Protein AF-A0AA96Y2Q6-F1 (afdb_monomer_lite)

Sequence (578 aa):
MRHFPAQYDLQPDDTLYFCHIPKTAGMTFRTILEDYFACEEICPATLSNQIADYTPKQLREYRLFRGHLGFVNIPGLLAGKNLIKVTVLREPVSRVISHYEYIRRTPDDPYYESVSQMSLEEFATGEGPGRVGKNVQVYHIARLLQYDIGSLEPEEALSLAQKSLNLCAFAGILERFQESLFLLSYIFGWKPIVNSRRENVAKSKTPLSEIPPEALARIREAMSLDRALYDDGCEIFQQRFDEMQQDLVQRYGDRLALDAPPPGQVLEFATLQQLLEWHSQDRYRAQNPPPSEVSVYNFCQPLRGLGWQRRDCAQNRPNAAHRWTGPVTTSTLDLPIASTPTDYRVEFQVTQVWATEPEVLDSLKCLVNGHPSKLAIAYSSDTTRLYQAQIPADWLPPDRLFAELTLQVDRVAPINYKNPDPKDKRLVGVALSYVQLFPAAREAEFSLLRSLLRDALTTATIDFMRDRLKPQEQIAAPPQFRLPFSGQVEGYADFLRSPGRYHWLVLHKGMALPVEALLFQLARCGFRPVFANEVYVVFVRRRPDVPSLSYFTPDVRHLYVGRYLNRLRKRVASSKRS

InterPro domains:
  IPR005331 Sulfotransferase [PF03567] (7-123)
  IPR010635 Heparan sulphate 6-sulfotransferase/Protein-tyrosine sulfotransferase [PTHR12812] (7-272)
  IPR027417 P-loop containing nucleoside triphosphate hydrolase [G3DSA:3.40.50.300] (11-255)
  IPR027417 P-loop containing nucleoside triphosphate hydrolase [SSF52540] (13-127)

Secondary structure (DSSP, 8-state):
-TTS-SS----TTEEEEEE--TTSSHHHHHHHHGGGS-GGGB-S--BGGGGGGS-HHHHTT-SEEEEB-TTS-HHHHTTTSEEEEEEEE--HHHHHHHHHHHHHT-TTSTTHHHHHTS-HHHHHH---TT--STTHHHHHHHTTT-S--TT--HHHHHHHHHHHHHH-SEEEEGGGHHHHHHHHHHHHTPPP------TT--S----GGGS-HHHHHHHHHHTHHHHHHHHHHHHHHHHHHHHHHHHHHHHHGGGGT-PPPPTTPPPPHHHHHHHHHHHHHHHHHHHSPPPPS-EEE-SSSPP--SSBPPPEEETTEEEEEEEEB-SSSEEEEEEE----SS-EEEEEEEE-GGGS-HHHHHT-EEEETTEEE--EEEEE-SSEEEEEEEE-GGGS-TT-SEEEEEEE-S--EETTTT-S-TT---EES-EEEEEEEEEGGGHHHH-GGGGGG-SHHHHHHHHHHHTT--TT--EE--GGGGTTSTTTEE-HHHHHH-GGG-SEEEEETT--S-HHHHHHHHHHTT-EEEEE-SSEEEEESS-TTSPPPPTTSHHHHIIIIIHHHHHHHHHHHHTT--

Radius of gyration: 30.24 Å; chains: 1; bounding box: 77×53×89 Å

Organism: NCBI:txid2547457

Foldseek 3Di:
DLQADLADAADPLAAEEELEFAQLCQVLVVLVVLLAAFLQQADPDAACVVPVVDQLVSVSSHRYHHHHNLLPLPCVSNPPGHYAYEYEAEDQLLRLLSQLVVLCVCPPDPCNVVSVPDDSLCSQQPDDPPPNHFQRQLSSQLCQVPSDCVPPDLVRSLVSSLVSLSRHLAYHYSVCRLLSQLSVCRRHLAQRDDPQDPPDPDPDRDPPVNDPPVSVVSSCVRHVSSNVSVVSNVVVSQVSSLVSQQVLCVVCVVVVVDDRDDRPDDDDPVVSSVSSNVSSVVVCPVPDDQAEQKFKDQPSHNFRKPQKDRWDADPVHSNFIKIFGDPDQKMKGWTFHAFDQFKKKKKWKFFQQLLADPLLVVQKWKDWLNHTWDWDFLDDDNTMTMIMTIGHSVSPDRVDRTTMIMIGGPHWDQSCPVHDDPVRRTTGRTMTRMMMMHGPVCCLPDPPLVVVCPDPQSVVVLVVCVVPPDLQAAEAERSSSCSSVPPRYDHVVVCLVCVVRHFKYKDFLPDPDPLVSVVVSCVVQVWFWQDFDQTITMTGHPCPVGDGDDCPPPRNVCSVPVVVVVVVVVVVVVVVVD

pLDDT: mean 88.84, std 11.25, range [33.12, 98.62]

Structure (mmCIF, N/CA/C/O backbone):
data_AF-A0AA96Y2Q6-F1
#
_entry.id   AF-A0AA96Y2Q6-F1
#
loop_
_atom_site.group_PDB
_atom_site.id
_atom_site.type_symbol
_atom_site.label_atom_id
_atom_site.label_alt_id
_atom_site.label_comp_id
_atom_site.label_asym_id
_atom_site.label_entity_id
_atom_site.label_seq_id
_atom_site.pdbx_PDB_ins_code
_atom_site.Cartn_x
_atom_site.Cartn_y
_atom_site.Cartn_z
_atom_site.occupancy
_atom_site.B_iso_or_equiv
_atom_site.auth_seq_id
_atom_site.auth_comp_id
_atom_site.auth_asym_id
_atom_site.auth_atom_id
_atom_site.pdbx_PDB_model_num
ATOM 1 N N . MET A 1 1 ? -22.396 1.748 11.292 1.00 94.31 1 MET A N 1
ATOM 2 C CA . MET A 1 1 ? -22.438 0.455 10.622 1.00 94.31 1 MET A CA 1
ATOM 3 C C . MET A 1 1 ? -23.857 -0.028 10.410 1.00 94.31 1 MET A C 1
ATOM 5 O O . MET A 1 1 ? -24.173 -0.251 9.254 1.00 94.31 1 MET A O 1
ATOM 9 N N . ARG A 1 2 ? -24.731 -0.143 11.429 1.00 94.44 2 ARG A N 1
ATOM 10 C CA . ARG A 1 2 ? -26.128 -0.596 11.210 1.00 94.44 2 ARG A CA 1
ATOM 11 C C . ARG A 1 2 ? -26.892 0.222 10.163 1.00 94.44 2 ARG A C 1
ATOM 13 O O . ARG A 1 2 ? -27.674 -0.333 9.407 1.00 94.44 2 ARG A O 1
ATOM 20 N N . HIS A 1 3 ? -26.639 1.528 10.096 1.00 95.06 3 HIS A N 1
ATOM 21 C CA . HIS A 1 3 ? -27.277 2.438 9.138 1.00 95.06 3 HIS A CA 1
ATOM 22 C C . HIS A 1 3 ? -26.355 2.810 7.969 1.00 95.06 3 HIS A C 1
ATOM 24 O O . HIS A 1 3 ? -26.579 3.817 7.302 1.00 95.06 3 HIS A O 1
ATOM 30 N N . PHE A 1 4 ? -25.288 2.040 7.745 1.00 96.62 4 PHE A N 1
ATOM 31 C CA . PHE A 1 4 ? -24.381 2.228 6.618 1.00 96.62 4 PHE A CA 1
ATOM 32 C C . PHE A 1 4 ? -24.529 1.053 5.637 1.00 96.62 4 PHE A C 1
ATOM 34 O O . PHE A 1 4 ? -24.678 -0.087 6.093 1.00 96.62 4 PHE A O 1
ATOM 41 N N . PRO A 1 5 ? -24.468 1.284 4.312 1.00 97.19 5 PRO A N 1
ATOM 42 C CA . PRO A 1 5 ? -24.565 0.219 3.314 1.00 97.19 5 PRO A CA 1
ATOM 43 C C . PRO A 1 5 ? -23.632 -0.972 3.584 1.00 97.19 5 PRO A C 1
ATOM 45 O O . PRO A 1 5 ? -22.533 -0.804 4.115 1.00 97.19 5 PRO A O 1
ATOM 48 N N . ALA A 1 6 ? -24.066 -2.189 3.237 1.00 96.31 6 ALA A N 1
ATOM 49 C CA . ALA A 1 6 ? -23.264 -3.414 3.379 1.00 96.31 6 ALA A CA 1
ATOM 50 C C . ALA A 1 6 ? -21.932 -3.328 2.615 1.00 96.31 6 ALA A C 1
ATOM 52 O O . ALA A 1 6 ? -20.881 -3.694 3.140 1.00 96.31 6 ALA A O 1
ATOM 53 N N . GLN A 1 7 ? -22.003 -2.775 1.406 1.00 97.50 7 GLN A N 1
ATOM 54 C CA . GLN A 1 7 ? -20.891 -2.481 0.511 1.00 97.50 7 GLN A CA 1
ATOM 55 C C . GLN A 1 7 ? -21.006 -1.023 0.054 1.00 97.50 7 GLN A C 1
ATOM 57 O O . GLN A 1 7 ? -22.113 -0.493 -0.058 1.00 97.50 7 GLN A O 1
ATOM 62 N N . TYR A 1 8 ? -19.879 -0.369 -0.205 1.00 97.38 8 TYR A N 1
ATOM 63 C CA . TYR A 1 8 ? -19.817 1.042 -0.550 1.00 97.38 8 TYR A CA 1
ATOM 64 C C . TYR A 1 8 ? -18.595 1.351 -1.416 1.00 97.38 8 TYR A C 1
ATOM 66 O O . TYR A 1 8 ? -17.465 1.039 -1.046 1.00 97.38 8 TYR A O 1
ATOM 74 N N . ASP A 1 9 ? -18.821 2.013 -2.548 1.00 95.31 9 ASP A N 1
ATOM 75 C CA . ASP A 1 9 ? -17.749 2.489 -3.422 1.00 95.31 9 ASP A CA 1
ATOM 76 C C . ASP A 1 9 ? -17.408 3.929 -3.098 1.00 95.31 9 ASP A C 1
ATOM 78 O O . ASP A 1 9 ? -18.258 4.808 -3.234 1.00 95.31 9 ASP A O 1
ATOM 82 N N . LEU A 1 10 ? -16.159 4.162 -2.686 1.00 95.19 10 LEU A N 1
ATOM 83 C CA . LEU A 1 10 ? -15.671 5.505 -2.396 1.00 95.19 10 LEU A CA 1
ATOM 84 C C . LEU A 1 10 ? -15.727 6.369 -3.657 1.00 95.19 10 LEU A C 1
ATOM 86 O O . LEU A 1 10 ? -14.987 6.148 -4.617 1.00 95.19 10 LEU A O 1
ATOM 90 N N . GLN A 1 11 ? -16.571 7.391 -3.620 1.00 93.62 11 GLN A N 1
ATOM 91 C CA . GLN A 1 11 ? -16.726 8.367 -4.688 1.00 93.62 11 GLN A CA 1
ATOM 92 C C . GLN A 1 11 ? -15.595 9.410 -4.651 1.00 93.62 11 GLN A C 1
ATOM 94 O O . GLN A 1 11 ? -14.947 9.588 -3.612 1.00 93.62 11 GLN A O 1
ATOM 99 N N . PRO A 1 12 ? -15.336 10.139 -5.754 1.00 89.81 12 PRO A N 1
ATOM 100 C CA . PRO A 1 12 ? -14.303 11.182 -5.792 1.00 89.81 12 PRO A CA 1
ATOM 101 C C . PRO A 1 12 ? -14.450 12.260 -4.705 1.00 89.81 12 PRO A C 1
ATOM 103 O O . PRO A 1 12 ? -13.448 12.741 -4.178 1.00 89.81 12 PRO A O 1
ATOM 106 N N . ASP A 1 13 ? -15.686 12.599 -4.324 1.00 91.06 13 ASP A N 1
ATOM 107 C CA . ASP A 1 13 ? -15.983 13.586 -3.276 1.00 91.06 13 ASP A CA 1
ATOM 108 C C . ASP A 1 13 ? -16.051 13.018 -1.853 1.00 91.06 13 ASP A C 1
ATOM 110 O O . ASP A 1 13 ? -16.244 13.772 -0.893 1.00 91.06 13 ASP A O 1
ATOM 114 N N . ASP A 1 14 ? -15.838 11.712 -1.699 1.00 96.69 14 ASP A N 1
ATOM 115 C CA . ASP A 1 14 ? -15.746 11.090 -0.388 1.00 96.69 14 ASP A CA 1
ATOM 116 C C . ASP A 1 14 ? -14.370 11.333 0.236 1.00 96.69 14 ASP A C 1
ATOM 118 O O . ASP A 1 14 ? -13.319 11.177 -0.399 1.00 96.69 14 ASP A O 1
ATOM 122 N N . THR A 1 15 ? -14.389 11.653 1.527 1.00 97.38 15 THR A N 1
ATOM 123 C CA . THR A 1 15 ? -13.205 11.712 2.379 1.00 97.38 15 THR A CA 1
ATOM 124 C C . THR A 1 15 ? -13.316 10.633 3.447 1.00 97.38 15 THR A C 1
ATOM 126 O O . THR A 1 15 ? -14.226 10.653 4.276 1.00 97.38 15 THR A O 1
ATOM 129 N N . LEU A 1 16 ? -12.368 9.699 3.464 1.00 98.06 16 LEU A N 1
ATOM 130 C CA . LEU A 1 16 ? -12.252 8.693 4.507 1.00 98.06 16 LEU A CA 1
ATOM 131 C C . LEU A 1 16 ? -11.539 9.291 5.724 1.00 98.06 16 LEU A C 1
ATOM 133 O O . LEU A 1 16 ? -10.395 9.743 5.641 1.00 98.06 16 LEU A O 1
ATOM 137 N N . TYR A 1 17 ? -12.200 9.262 6.877 1.00 96.88 17 TYR A N 1
ATOM 138 C CA . TYR A 1 17 ? -11.625 9.680 8.148 1.00 96.88 17 TYR A CA 1
ATOM 139 C C . TYR A 1 17 ? -11.490 8.496 9.096 1.00 96.88 17 TYR A C 1
ATOM 141 O O . TYR A 1 17 ? -12.479 7.942 9.582 1.00 96.88 17 TYR A O 1
ATOM 149 N N . PHE A 1 18 ? -10.242 8.145 9.399 1.00 96.56 18 PHE A N 1
ATOM 150 C CA . PHE A 1 18 ? -9.925 7.206 10.460 1.00 96.56 18 PHE A CA 1
ATOM 151 C C . PHE A 1 18 ? -9.863 7.920 11.810 1.00 96.56 18 PHE A C 1
ATOM 153 O O . PHE A 1 18 ? -8.872 8.578 12.143 1.00 96.56 18 PHE A O 1
ATOM 160 N N . CYS A 1 19 ? -10.908 7.724 12.615 1.00 93.12 19 CYS A N 1
ATOM 161 C CA . CYS A 1 19 ? -10.918 8.100 14.022 1.00 93.12 19 CYS A CA 1
ATOM 162 C C . CYS A 1 19 ? -9.987 7.163 14.803 1.00 93.12 19 CYS A C 1
ATOM 164 O O . CYS A 1 19 ? -10.395 6.102 15.287 1.00 93.12 19 CYS A O 1
ATOM 166 N N . HIS A 1 20 ? -8.710 7.538 14.882 1.00 92.44 20 HIS A N 1
ATOM 167 C CA . HIS A 1 20 ? -7.701 6.775 15.603 1.00 92.44 20 HIS A CA 1
ATOM 168 C C . HIS A 1 20 ? -7.849 6.981 17.113 1.00 92.44 20 HIS A C 1
ATOM 170 O O . HIS A 1 20 ? -7.509 8.037 17.655 1.00 92.44 20 HIS A O 1
ATOM 176 N N . ILE A 1 21 ? -8.297 5.928 17.793 1.00 91.81 21 ILE A N 1
ATOM 177 C CA . ILE A 1 21 ? -8.313 5.858 19.251 1.00 91.81 21 ILE A CA 1
ATOM 178 C C . ILE A 1 21 ? -6.961 5.312 19.736 1.00 91.81 21 ILE A C 1
ATOM 180 O O . ILE A 1 21 ? -6.479 4.302 19.213 1.00 91.81 21 ILE A O 1
ATOM 184 N N . PRO A 1 22 ? -6.307 5.934 20.732 1.00 89.56 22 PRO A N 1
ATOM 185 C CA . PRO A 1 22 ? -5.054 5.417 21.256 1.00 89.56 22 PRO A CA 1
ATOM 186 C C . PRO A 1 22 ? -5.154 3.947 21.681 1.00 89.56 22 PRO A C 1
ATOM 188 O O . PRO A 1 22 ? -6.049 3.541 22.425 1.00 89.56 22 PRO A O 1
ATOM 191 N N . LYS A 1 23 ? -4.151 3.172 21.253 1.00 89.44 23 LYS A N 1
ATOM 192 C CA . LYS A 1 23 ? -3.933 1.758 21.611 1.00 89.44 23 LYS A CA 1
ATOM 193 C C . LYS A 1 23 ? -4.909 0.750 20.995 1.00 89.44 23 LYS A C 1
ATOM 195 O O . LYS A 1 23 ? -5.000 -0.367 21.505 1.00 89.44 23 LYS A O 1
ATOM 200 N N . THR A 1 24 ? -5.516 1.077 19.855 1.00 88.19 24 THR A N 1
ATOM 201 C CA . THR A 1 24 ? -6.363 0.163 19.060 1.00 88.19 24 THR A CA 1
ATOM 202 C C . THR A 1 24 ? -5.704 -0.258 17.731 1.00 88.19 24 THR A C 1
ATOM 204 O O . THR A 1 24 ? -6.334 -0.330 16.685 1.00 88.19 24 THR A O 1
ATOM 207 N N . ALA A 1 25 ? -4.384 -0.501 17.756 1.00 81.81 25 ALA A N 1
ATOM 208 C CA . ALA A 1 25 ? -3.541 -0.790 16.577 1.00 81.81 25 ALA A CA 1
ATOM 209 C C . ALA A 1 25 ? -3.580 0.265 15.455 1.00 81.81 25 ALA A C 1
ATOM 211 O O . ALA A 1 25 ? -3.269 -0.028 14.300 1.00 81.81 25 ALA A O 1
ATOM 212 N N . GLY A 1 26 ? -3.881 1.524 15.784 1.00 80.25 26 GLY A N 1
ATOM 213 C CA . GLY A 1 26 ? -4.033 2.546 14.755 1.00 80.25 26 GLY A CA 1
ATOM 214 C C . GLY A 1 26 ? -2.764 2.911 13.987 1.00 80.25 26 GLY A C 1
ATOM 215 O O . GLY A 1 26 ? -2.885 3.431 12.889 1.00 80.25 26 GLY A O 1
ATOM 216 N N . MET A 1 27 ? -1.558 2.580 14.466 1.00 82.81 27 MET A N 1
ATOM 217 C CA . MET A 1 27 ? -0.346 2.707 13.638 1.00 82.81 27 MET A CA 1
ATOM 218 C C . MET A 1 27 ? -0.354 1.734 12.455 1.00 82.81 27 MET A C 1
ATOM 220 O O . MET A 1 27 ? -0.123 2.158 11.326 1.00 82.81 27 MET A O 1
ATOM 224 N N . THR A 1 28 ? -0.674 0.463 12.704 1.00 86.81 28 THR A N 1
ATOM 225 C CA . THR A 1 28 ? -0.812 -0.561 11.661 1.00 86.81 28 THR A CA 1
ATOM 226 C C . THR A 1 28 ? -1.997 -0.246 10.755 1.00 86.81 28 THR A C 1
ATOM 228 O O . THR A 1 28 ? -1.867 -0.260 9.538 1.00 86.81 28 THR A O 1
ATOM 231 N N . PHE A 1 29 ? -3.150 0.103 11.331 1.00 92.19 29 PHE A N 1
ATOM 232 C CA . PHE A 1 29 ? -4.342 0.406 10.539 1.00 92.19 29 PHE A CA 1
ATOM 233 C C . PHE A 1 29 ? -4.158 1.647 9.656 1.00 92.19 29 PHE A C 1
ATOM 235 O O . PHE A 1 29 ? -4.557 1.650 8.498 1.00 92.19 29 PHE A O 1
ATOM 242 N N . ARG A 1 30 ? -3.463 2.674 10.157 1.00 91.38 30 ARG A N 1
ATOM 243 C CA . ARG A 1 30 ? -3.076 3.852 9.375 1.00 91.38 30 ARG A CA 1
ATOM 244 C C . ARG A 1 30 ? -2.270 3.481 8.135 1.00 91.38 30 ARG A C 1
ATOM 246 O O . ARG A 1 30 ? -2.599 3.956 7.055 1.00 91.38 30 ARG A O 1
ATOM 253 N N . THR A 1 31 ? -1.220 2.672 8.285 1.00 89.38 31 THR A N 1
ATOM 254 C CA . THR A 1 31 ? -0.364 2.297 7.147 1.00 89.38 31 THR A CA 1
ATOM 255 C C . THR A 1 31 ? -1.075 1.360 6.176 1.00 89.38 31 THR A C 1
ATOM 257 O O . THR A 1 31 ? -0.741 1.366 4.998 1.00 89.38 31 THR A O 1
ATOM 260 N N . ILE A 1 32 ? -2.065 0.591 6.640 1.00 92.44 32 ILE A N 1
ATOM 261 C CA . ILE A 1 32 ? -2.971 -0.172 5.774 1.00 92.44 32 ILE A CA 1
ATOM 262 C C . ILE A 1 32 ? -3.864 0.775 4.966 1.00 92.44 32 ILE A C 1
ATOM 264 O O . ILE A 1 32 ? -3.935 0.638 3.754 1.00 92.44 32 ILE A O 1
ATOM 268 N N . LEU A 1 33 ? -4.517 1.759 5.594 1.00 95.31 33 LEU A N 1
ATOM 269 C CA . LEU A 1 33 ? -5.396 2.687 4.870 1.00 95.31 33 LEU A CA 1
ATOM 270 C C . LEU A 1 33 ? -4.641 3.491 3.806 1.00 95.31 33 LEU A C 1
ATOM 272 O O . LEU A 1 33 ? -5.160 3.689 2.716 1.00 95.31 33 LEU A O 1
ATOM 276 N N . GLU A 1 34 ? -3.403 3.903 4.081 1.00 94.06 34 GLU A N 1
ATOM 277 C CA . GLU A 1 34 ? -2.543 4.587 3.100 1.00 94.06 34 GLU A CA 1
ATOM 278 C C . GLU A 1 34 ? -2.282 3.773 1.831 1.00 94.06 34 GLU A C 1
ATOM 280 O O . GLU A 1 34 ? -1.989 4.347 0.782 1.00 94.06 34 GLU A O 1
ATOM 285 N N . ASP A 1 35 ? -2.385 2.446 1.910 1.00 94.19 35 ASP A N 1
ATOM 286 C CA . ASP A 1 35 ? -2.222 1.572 0.755 1.00 94.19 35 ASP A CA 1
ATOM 287 C C . ASP A 1 35 ? -3.387 1.714 -0.229 1.00 94.19 35 ASP A C 1
ATOM 289 O O . ASP A 1 35 ? -3.207 1.408 -1.396 1.00 94.19 35 ASP A O 1
ATOM 293 N N . TYR A 1 36 ? -4.529 2.270 0.176 1.00 95.06 36 TYR A N 1
ATOM 294 C CA . TYR A 1 36 ? -5.713 2.416 -0.678 1.00 95.06 36 TYR A CA 1
ATOM 295 C C . TYR A 1 36 ? -5.927 3.834 -1.219 1.00 95.06 36 TYR A C 1
ATOM 297 O O . TYR A 1 36 ? -6.927 4.085 -1.884 1.00 95.06 36 TYR A O 1
ATOM 305 N N . PHE A 1 37 ? -4.974 4.742 -0.987 1.00 95.38 37 PHE A N 1
ATOM 306 C CA . PHE A 1 37 ? -5.024 6.125 -1.465 1.00 95.38 37 PHE A CA 1
ATOM 307 C C . PHE A 1 37 ? -3.741 6.518 -2.202 1.00 95.38 37 PHE A C 1
ATOM 309 O O . PHE A 1 37 ? -2.629 6.043 -1.903 1.00 95.38 37 PHE A O 1
ATOM 316 N N . ALA A 1 38 ? -3.885 7.416 -3.174 1.00 94.25 38 ALA A N 1
ATOM 317 C CA . ALA A 1 38 ? -2.745 8.027 -3.830 1.00 94.25 38 ALA A CA 1
ATOM 318 C C . ALA A 1 38 ? -1.979 8.948 -2.860 1.00 94.25 38 ALA A C 1
ATOM 320 O O . ALA A 1 38 ? -2.548 9.447 -1.895 1.00 94.25 38 ALA A O 1
ATOM 321 N N . CYS A 1 39 ? -0.682 9.190 -3.082 1.00 92.31 39 CYS A N 1
ATOM 322 C CA . CYS A 1 39 ? 0.122 10.065 -2.207 1.00 92.31 39 CYS A CA 1
ATOM 323 C C . CYS A 1 39 ? -0.520 11.431 -1.961 1.00 92.31 39 CYS A C 1
ATOM 325 O O . CYS A 1 39 ? -0.587 11.881 -0.822 1.00 92.31 39 CYS A O 1
ATOM 327 N N . GLU A 1 40 ? -0.976 12.063 -3.036 1.00 92.06 40 GLU A N 1
ATOM 328 C CA . GLU A 1 40 ? -1.589 13.392 -3.037 1.00 92.06 40 GLU A CA 1
ATOM 329 C C . GLU A 1 40 ? -2.974 13.423 -2.379 1.00 92.06 40 GLU A C 1
ATOM 331 O O . GLU A 1 40 ? -3.417 14.474 -1.933 1.00 92.06 40 GLU A O 1
ATOM 336 N N . GLU A 1 41 ? -3.630 12.270 -2.240 1.00 94.81 41 GLU A N 1
ATOM 337 C CA . GLU A 1 41 ? -4.929 12.151 -1.576 1.00 94.81 41 GLU A CA 1
ATOM 338 C C . GLU A 1 41 ? -4.801 12.025 -0.049 1.00 94.81 41 GLU A C 1
ATOM 340 O O . GLU A 1 41 ? -5.801 12.109 0.666 1.00 94.81 41 GLU A O 1
ATOM 345 N N . ILE A 1 42 ? -3.596 11.807 0.481 1.00 94.25 42 ILE A N 1
ATOM 346 C CA . ILE A 1 42 ? -3.375 11.565 1.909 1.00 94.25 42 ILE A CA 1
ATOM 347 C C . ILE A 1 42 ? -3.001 12.875 2.592 1.00 94.25 42 ILE A C 1
ATOM 349 O O . ILE A 1 42 ? -1.968 13.468 2.285 1.00 94.25 42 ILE A O 1
ATOM 353 N N . CYS A 1 43 ? -3.792 13.285 3.586 1.00 94.25 43 CYS A N 1
ATOM 354 C CA . CYS A 1 43 ? -3.460 14.447 4.397 1.00 94.25 43 CYS A CA 1
ATOM 355 C C . CYS A 1 43 ? -2.115 14.215 5.120 1.00 94.25 43 CYS A C 1
ATOM 357 O O . CYS A 1 43 ? -1.984 13.230 5.861 1.00 94.25 43 CYS A O 1
ATOM 359 N N . PRO A 1 44 ? -1.112 15.103 4.954 1.00 92.12 44 PRO A N 1
ATOM 360 C CA . PRO A 1 44 ? 0.187 14.930 5.598 1.00 92.12 44 PRO A CA 1
ATOM 361 C C . PRO A 1 44 ? 0.125 15.098 7.119 1.00 92.12 44 PRO A C 1
ATOM 363 O O . PRO A 1 44 ? 0.971 14.553 7.829 1.00 92.12 44 PRO A O 1
ATOM 366 N N . ALA A 1 45 ? -0.863 15.845 7.624 1.00 92.25 45 ALA A N 1
ATOM 367 C CA . ALA A 1 45 ? -1.056 16.071 9.048 1.00 92.25 45 ALA A CA 1
ATOM 368 C C .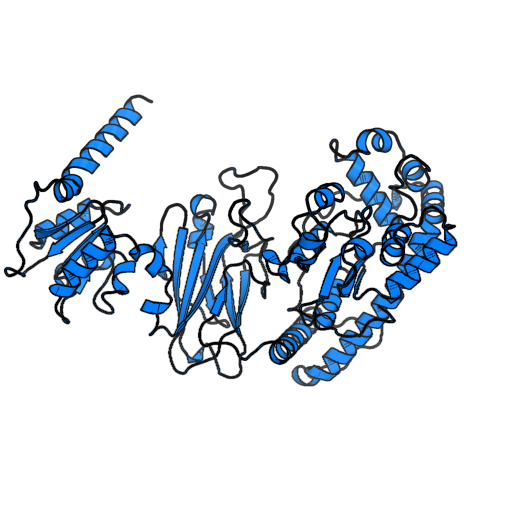 ALA A 1 45 ? -1.534 14.793 9.752 1.00 92.25 45 ALA A C 1
ATOM 370 O O . ALA A 1 45 ? -2.501 14.139 9.368 1.00 92.25 45 ALA A O 1
ATOM 371 N N . THR A 1 46 ? -0.831 14.447 10.824 1.00 90.31 46 THR A N 1
ATOM 372 C CA . THR A 1 46 ? -1.016 13.211 11.598 1.00 90.31 46 THR A CA 1
ATOM 373 C C . THR A 1 46 ? -1.345 13.494 13.063 1.00 90.31 46 THR A C 1
ATOM 375 O O . THR A 1 46 ? -1.789 12.601 13.788 1.00 90.31 46 THR A O 1
ATOM 378 N N . LEU A 1 47 ? -1.127 14.740 13.485 1.00 90.12 47 LEU A N 1
ATOM 379 C CA . LEU A 1 47 ? -1.362 15.271 14.818 1.00 90.12 47 LEU A CA 1
ATOM 380 C C . LEU A 1 47 ? -2.242 16.518 14.720 1.00 90.12 47 LEU A C 1
ATOM 382 O O . LEU A 1 47 ? -2.187 17.259 13.742 1.00 90.12 47 LEU A O 1
ATOM 386 N N . SER A 1 48 ? -3.025 16.761 15.768 1.00 88.38 48 SER A N 1
ATOM 387 C CA . SER A 1 48 ? -3.985 17.868 15.829 1.00 88.38 48 SER A CA 1
ATOM 388 C C . SER A 1 48 ? -3.344 19.247 15.595 1.00 88.38 48 SER A C 1
ATOM 390 O O . SER A 1 48 ? -3.911 20.068 14.884 1.00 88.38 48 SER A O 1
ATOM 392 N N . ASN A 1 49 ? -2.139 19.490 16.120 1.00 88.69 49 ASN A N 1
ATOM 393 C CA . ASN A 1 49 ? -1.422 20.758 15.934 1.00 88.69 49 ASN A CA 1
ATOM 394 C C . ASN A 1 49 ? -0.951 20.989 14.487 1.00 88.69 49 ASN A C 1
ATOM 396 O O . ASN A 1 49 ? -0.922 22.129 14.046 1.00 88.69 49 ASN A O 1
ATOM 400 N N . GLN A 1 50 ? -0.644 19.926 13.737 1.00 92.88 50 GLN A N 1
ATOM 401 C CA . GLN A 1 50 ? -0.215 20.017 12.333 1.00 92.88 50 GLN A CA 1
ATOM 402 C C . GLN A 1 50 ? -1.353 20.450 11.402 1.00 92.88 50 GLN A C 1
ATOM 404 O O . GLN A 1 50 ? -1.105 20.913 10.296 1.00 92.88 50 GLN A O 1
ATOM 409 N N . ILE A 1 51 ? -2.613 20.300 11.824 1.00 92.94 51 ILE A N 1
ATOM 410 C CA . ILE A 1 51 ? -3.764 20.749 11.030 1.00 92.94 51 ILE A CA 1
ATOM 411 C C . ILE A 1 51 ? -3.780 22.278 10.900 1.00 92.94 51 ILE A C 1
ATOM 413 O O . ILE A 1 51 ? -4.233 22.789 9.880 1.00 92.94 51 ILE A O 1
ATOM 417 N N . ALA A 1 52 ? -3.246 23.002 11.891 1.00 90.31 52 ALA A N 1
ATOM 418 C CA . ALA A 1 52 ? -3.183 24.463 11.874 1.00 90.31 52 ALA A CA 1
ATOM 419 C C . ALA A 1 52 ? -2.288 25.025 10.752 1.00 90.31 52 ALA A C 1
ATOM 421 O O . ALA A 1 52 ? -2.451 26.183 10.376 1.00 90.31 52 ALA A O 1
ATOM 422 N N . ASP A 1 53 ? -1.403 24.202 10.176 1.00 93.06 53 ASP A N 1
ATOM 423 C CA . ASP A 1 53 ? -0.530 24.582 9.058 1.00 93.06 53 ASP A CA 1
ATOM 424 C C . ASP A 1 53 ? -1.275 24.642 7.705 1.00 93.06 53 ASP A C 1
ATOM 426 O O . ASP A 1 53 ? -0.695 25.028 6.689 1.00 93.06 53 ASP A O 1
ATOM 430 N N . TYR A 1 54 ? -2.560 24.263 7.668 1.00 94.19 54 TYR A N 1
ATOM 431 C CA . TYR A 1 54 ? -3.365 24.173 6.449 1.00 94.19 54 TYR A CA 1
ATOM 432 C C . TYR A 1 54 ? -4.633 25.021 6.542 1.00 94.19 54 TYR A C 1
ATOM 434 O O . TYR A 1 54 ? -5.335 25.059 7.551 1.00 94.19 54 TYR A O 1
ATOM 442 N N . THR A 1 55 ? -5.003 25.642 5.426 1.00 93.12 55 THR A N 1
ATOM 443 C CA . THR A 1 55 ? -6.322 26.264 5.274 1.00 93.12 55 THR A CA 1
ATOM 444 C C . THR A 1 55 ? -7.411 25.198 5.079 1.00 93.12 55 THR A C 1
ATOM 446 O O . THR A 1 55 ? -7.142 24.143 4.497 1.00 93.12 55 THR A O 1
ATOM 449 N N . PRO A 1 56 ? -8.683 25.472 5.432 1.00 90.31 56 PRO A N 1
ATOM 450 C CA . PRO A 1 56 ? -9.787 24.552 5.143 1.00 90.31 56 PRO A CA 1
ATOM 451 C C . PRO A 1 56 ? -9.912 24.189 3.658 1.00 90.31 56 PRO A C 1
ATOM 453 O O . PRO A 1 56 ? -10.329 23.085 3.325 1.00 90.31 56 PRO A O 1
ATOM 456 N N . LYS A 1 57 ? -9.534 25.102 2.750 1.00 92.00 57 LYS A N 1
ATOM 457 C CA . LYS A 1 57 ? -9.523 24.830 1.307 1.00 92.00 57 LYS A CA 1
ATOM 458 C C . LYS A 1 57 ? -8.504 23.744 0.954 1.00 92.00 57 LYS A C 1
ATOM 460 O O . LYS A 1 57 ? -8.885 22.807 0.268 1.00 92.00 57 LYS A O 1
ATOM 465 N N . GLN A 1 58 ? -7.273 23.849 1.458 1.00 93.88 58 GLN A N 1
ATOM 466 C CA . GLN A 1 58 ? -6.227 22.837 1.251 1.00 93.88 58 GLN A CA 1
ATOM 467 C C . GLN A 1 58 ? -6.605 21.498 1.888 1.00 93.88 58 GLN A C 1
ATOM 469 O O . GLN A 1 58 ? -6.422 20.450 1.286 1.00 93.88 58 GLN A O 1
ATOM 474 N N . LEU A 1 59 ? -7.187 21.511 3.093 1.00 94.06 59 LEU A N 1
ATOM 475 C CA . LEU A 1 59 ? -7.615 20.275 3.756 1.00 94.06 59 LEU A CA 1
ATOM 476 C C . LEU A 1 59 ? -8.657 19.504 2.931 1.00 94.06 59 LEU A C 1
ATOM 478 O O . LEU A 1 59 ? -8.609 18.279 2.878 1.00 94.06 59 LEU A O 1
ATOM 482 N N . ARG A 1 60 ? -9.563 20.206 2.243 1.00 92.81 60 ARG A N 1
ATOM 483 C CA . ARG A 1 60 ? -10.583 19.585 1.383 1.00 92.81 60 ARG A CA 1
ATOM 484 C C . ARG A 1 60 ? -10.039 18.979 0.082 1.00 92.81 60 ARG A C 1
ATOM 486 O O . ARG A 1 60 ? -10.814 18.335 -0.622 1.00 92.81 60 ARG A O 1
ATOM 493 N N . GLU A 1 61 ? -8.760 19.169 -0.242 1.00 93.38 61 GLU A N 1
ATOM 494 C CA . GLU A 1 61 ? -8.106 18.507 -1.382 1.00 93.38 61 GLU A CA 1
ATOM 495 C C . GLU A 1 61 ? -7.729 17.051 -1.054 1.00 93.38 61 GLU A C 1
ATOM 497 O O . GLU A 1 61 ? -7.612 16.226 -1.957 1.00 93.38 61 GLU A O 1
ATOM 502 N N . TYR A 1 62 ? -7.610 16.703 0.232 1.00 95.56 62 TYR A N 1
ATOM 503 C CA . TYR A 1 62 ? -7.277 15.349 0.670 1.00 95.56 62 TYR A CA 1
ATOM 504 C C . TYR A 1 62 ? -8.518 14.456 0.815 1.00 95.56 62 TYR A C 1
ATOM 506 O O . TYR A 1 62 ? -9.595 14.888 1.233 1.00 95.56 62 TYR A O 1
ATOM 514 N N . ARG A 1 63 ? -8.341 13.161 0.541 1.00 97.06 63 ARG A N 1
ATOM 515 C CA . ARG A 1 63 ? -9.370 12.117 0.665 1.00 97.06 63 ARG A CA 1
ATOM 516 C C . ARG A 1 63 ? -9.116 11.137 1.808 1.00 97.06 63 ARG A C 1
ATOM 518 O O . ARG A 1 63 ? -10.035 10.411 2.166 1.00 97.06 63 ARG A O 1
ATOM 525 N N . LEU A 1 64 ? -7.931 11.138 2.423 1.00 97.25 64 LEU A N 1
ATOM 526 C CA . LEU A 1 64 ? -7.640 10.343 3.619 1.00 97.25 64 LEU A CA 1
ATOM 527 C C . LEU A 1 64 ? -7.140 11.214 4.774 1.00 97.25 64 LEU A C 1
ATOM 529 O O . LEU A 1 64 ? -6.086 11.844 4.687 1.00 97.25 64 LEU A O 1
ATOM 533 N N . PHE A 1 65 ? -7.849 11.144 5.899 1.00 96.56 65 PHE A N 1
ATOM 534 C CA . PHE A 1 65 ? -7.438 11.711 7.181 1.00 96.56 65 PHE A CA 1
ATOM 535 C C . PHE A 1 65 ? -7.185 10.592 8.182 1.00 96.56 65 PHE A C 1
ATOM 537 O O . PHE A 1 65 ? -8.059 9.764 8.445 1.00 96.56 65 PHE A O 1
ATOM 544 N N . ARG A 1 66 ? -5.982 10.565 8.762 1.00 94.00 66 ARG A N 1
ATOM 545 C CA . ARG A 1 66 ? -5.581 9.541 9.731 1.00 94.00 66 ARG A CA 1
ATOM 546 C C . ARG A 1 66 ? -4.613 10.097 10.778 1.00 94.00 66 ARG A C 1
ATOM 548 O O . ARG A 1 66 ? -3.781 10.948 10.483 1.00 94.00 66 ARG A O 1
ATOM 555 N N . GLY A 1 67 ? -4.655 9.564 11.996 1.00 86.12 67 GLY A N 1
ATOM 556 C CA . GLY A 1 67 ? -3.755 9.968 13.083 1.00 86.12 67 GLY A CA 1
ATOM 557 C C . GLY A 1 67 ? -4.492 10.543 14.290 1.00 86.12 67 GLY A C 1
ATOM 558 O O . GLY A 1 67 ? -5.705 10.406 14.410 1.00 86.12 67 GLY A O 1
ATOM 559 N N . HIS A 1 68 ? -3.758 11.160 15.214 1.00 86.56 68 HIS A N 1
ATOM 560 C CA . HIS A 1 68 ? -4.300 11.693 16.467 1.00 86.56 68 HIS A CA 1
ATOM 561 C C . HIS A 1 68 ? -4.962 13.064 16.252 1.00 86.56 68 HIS A C 1
ATOM 563 O O . HIS A 1 68 ? -4.469 14.105 16.694 1.00 86.56 68 HIS A O 1
ATOM 569 N N . LEU A 1 69 ? -6.097 13.042 15.548 1.00 85.88 69 LEU A N 1
ATOM 570 C CA . LEU A 1 69 ? -6.886 14.217 15.155 1.00 85.88 69 LEU A CA 1
ATOM 571 C C . LEU A 1 69 ? -8.129 14.439 16.037 1.00 85.88 69 LEU A C 1
ATOM 573 O O . LEU A 1 69 ? -8.953 15.299 15.747 1.00 85.88 69 LEU A O 1
ATOM 577 N N . GLY A 1 70 ? -8.277 13.677 17.128 1.00 78.81 70 GLY A N 1
ATOM 578 C CA . GLY A 1 70 ? -9.464 13.706 17.997 1.00 78.81 70 GLY A CA 1
ATOM 579 C C . GLY A 1 70 ? -9.721 15.031 18.731 1.00 78.81 70 GLY A C 1
ATOM 580 O O . GLY A 1 70 ? -10.785 15.187 19.327 1.00 78.81 70 GLY A O 1
ATOM 581 N N . PHE A 1 71 ? -8.778 15.979 18.689 1.00 80.00 71 PHE A N 1
ATOM 582 C CA . PHE A 1 71 ? -8.886 17.325 19.272 1.00 80.00 71 PHE A CA 1
ATOM 583 C C . PHE A 1 71 ? -9.055 18.421 18.213 1.00 80.00 71 PHE A C 1
ATOM 585 O O . PHE A 1 71 ? -8.783 19.590 18.473 1.00 80.00 71 PHE A O 1
ATOM 592 N N . VAL A 1 72 ? -9.480 18.045 17.008 1.00 86.94 72 VAL A N 1
ATOM 593 C CA . VAL A 1 72 ? -9.832 18.977 15.939 1.00 86.94 72 VAL A CA 1
ATOM 594 C C . VAL A 1 72 ? -11.202 18.598 15.388 1.00 86.94 72 VAL A C 1
ATOM 596 O O . VAL A 1 72 ? -11.503 17.416 15.212 1.00 86.94 72 VAL A O 1
ATOM 599 N N . ASN A 1 73 ? -12.035 19.597 15.084 1.00 90.38 73 ASN A N 1
ATOM 600 C CA . ASN A 1 73 ? -13.343 19.387 14.466 1.00 90.38 73 ASN A CA 1
ATOM 601 C C . ASN A 1 73 ? -13.203 19.042 12.972 1.00 90.38 73 ASN A C 1
ATOM 603 O O . ASN A 1 73 ? -13.553 19.843 12.106 1.00 90.38 73 ASN A O 1
ATOM 607 N N . ILE A 1 74 ? -12.673 17.853 12.666 1.00 90.62 74 ILE A N 1
ATOM 608 C CA . ILE A 1 74 ? -12.539 17.347 11.292 1.00 90.62 74 ILE A CA 1
ATOM 609 C C . ILE A 1 74 ? -13.879 17.399 10.530 1.00 90.62 74 ILE A C 1
ATOM 611 O O . ILE A 1 74 ? -13.872 17.919 9.414 1.00 90.62 74 ILE A O 1
ATOM 615 N N . PRO A 1 75 ? -15.034 16.974 11.097 1.00 88.50 75 PRO A N 1
ATOM 616 C CA . PRO A 1 75 ? -16.326 17.124 10.421 1.00 88.50 75 PRO A CA 1
ATOM 617 C C . PRO A 1 75 ? -16.653 18.568 10.021 1.00 88.50 75 PRO A C 1
ATOM 619 O O . PRO A 1 75 ? -17.113 18.803 8.908 1.00 88.50 75 PRO A O 1
ATOM 622 N N . GLY A 1 76 ? -16.379 19.541 10.895 1.00 90.00 76 GLY A N 1
ATOM 623 C CA . GLY A 1 76 ? -16.588 20.959 10.598 1.00 90.00 76 GLY A CA 1
ATOM 624 C C . GLY A 1 76 ? -15.607 21.516 9.562 1.00 90.00 76 GLY A C 1
ATOM 625 O O . GLY A 1 76 ? -16.013 22.243 8.659 1.00 90.00 76 GLY A O 1
ATOM 626 N N . LEU A 1 77 ? -14.322 21.154 9.647 1.00 91.06 77 LEU A N 1
ATOM 627 C CA . LEU A 1 77 ? -13.291 21.603 8.697 1.00 91.06 77 LEU A CA 1
ATOM 628 C C . LEU A 1 77 ? -13.534 21.090 7.271 1.00 91.06 77 LEU A C 1
ATOM 630 O O . LEU A 1 77 ? -13.193 21.766 6.296 1.00 91.06 77 LEU A O 1
ATOM 634 N N . LEU A 1 78 ? -14.136 19.907 7.162 1.00 91.31 78 LEU A N 1
ATOM 635 C CA . LEU A 1 78 ? -14.450 19.235 5.905 1.00 91.31 78 LEU A CA 1
ATOM 636 C C . LEU A 1 78 ? -15.925 19.383 5.506 1.00 91.31 78 LEU A C 1
ATOM 638 O O . LEU A 1 78 ? -16.416 18.606 4.691 1.00 91.31 78 LEU A O 1
ATOM 642 N N . ALA A 1 79 ? -16.635 20.379 6.047 1.00 87.00 79 ALA A N 1
ATOM 643 C CA . ALA A 1 79 ? -18.010 20.662 5.653 1.00 87.00 79 ALA A CA 1
ATOM 644 C C . ALA A 1 79 ? -18.134 20.787 4.119 1.00 87.00 79 ALA A C 1
ATOM 646 O O . ALA A 1 79 ? -17.334 21.466 3.468 1.00 87.00 79 ALA A O 1
ATOM 647 N N . GLY A 1 80 ? -19.129 20.101 3.551 1.00 85.94 80 GLY A N 1
ATOM 648 C CA . GLY A 1 80 ? -19.344 19.988 2.104 1.00 85.94 80 GLY A CA 1
ATOM 649 C C . GLY A 1 80 ? -18.683 18.773 1.441 1.00 85.94 80 GLY A C 1
ATOM 650 O O . GLY A 1 80 ? -18.994 18.493 0.290 1.00 85.94 80 GLY A O 1
ATOM 651 N N . LYS A 1 81 ? -17.816 18.032 2.146 1.00 92.31 81 LYS A N 1
ATOM 652 C CA . LYS A 1 81 ? -17.356 16.698 1.730 1.00 92.31 81 LYS A CA 1
ATOM 653 C C . LYS A 1 81 ? -18.217 15.605 2.363 1.00 92.31 81 LYS A C 1
ATOM 655 O O . LYS A 1 81 ? -18.724 15.764 3.476 1.00 92.31 81 LYS A O 1
ATOM 660 N N . ASN A 1 82 ? -18.319 14.466 1.685 1.00 94.62 82 ASN A N 1
ATOM 661 C CA . ASN A 1 82 ? -18.951 13.272 2.235 1.00 94.62 82 ASN A CA 1
ATOM 662 C C . ASN A 1 82 ? -17.955 12.544 3.142 1.00 94.62 82 ASN A C 1
ATOM 664 O O . ASN A 1 82 ? -17.020 11.891 2.678 1.00 94.62 82 ASN A O 1
ATOM 668 N N . LEU A 1 83 ? -18.122 12.680 4.457 1.00 95.25 83 LEU A N 1
ATOM 669 C CA . LEU A 1 83 ? -17.177 12.122 5.421 1.00 95.25 83 LEU A CA 1
ATOM 670 C C . LEU A 1 83 ? -17.509 10.661 5.758 1.00 95.25 83 LEU A C 1
ATOM 672 O O . LEU A 1 83 ? -18.422 10.383 6.540 1.00 95.25 83 LEU A O 1
ATOM 676 N N . ILE A 1 84 ? -16.717 9.733 5.227 1.00 97.56 84 ILE A N 1
ATOM 677 C CA . ILE A 1 84 ? -16.826 8.293 5.473 1.00 97.56 84 ILE A CA 1
ATOM 678 C C . ILE A 1 84 ? -15.963 7.933 6.684 1.00 97.56 84 ILE A C 1
ATOM 680 O O . ILE A 1 84 ? -14.739 8.043 6.659 1.00 97.56 84 ILE A O 1
ATOM 684 N N . LYS A 1 85 ? -16.598 7.538 7.789 1.00 96.75 85 LYS A N 1
ATOM 685 C CA . LYS A 1 85 ? -15.929 7.401 9.094 1.00 96.75 85 LYS A CA 1
ATOM 686 C C . LYS A 1 85 ? -15.587 5.949 9.374 1.00 96.75 85 LYS A C 1
ATOM 688 O O . LYS A 1 85 ? -16.454 5.079 9.271 1.00 96.75 85 LYS A O 1
ATOM 693 N N . VAL A 1 86 ? -14.342 5.706 9.766 1.00 97.81 86 VAL A N 1
ATOM 694 C CA . VAL A 1 86 ? -13.851 4.379 10.141 1.00 97.81 86 VAL A CA 1
ATOM 695 C C . VAL A 1 86 ? -13.115 4.429 11.475 1.00 97.81 86 VAL A C 1
ATOM 697 O O . VAL A 1 86 ? -12.510 5.444 11.826 1.00 97.81 86 VAL A O 1
ATOM 700 N N . THR A 1 87 ? -13.156 3.343 12.239 1.00 96.69 87 THR A N 1
ATOM 701 C CA . THR A 1 87 ? -12.446 3.229 13.520 1.00 96.69 87 THR A CA 1
ATOM 702 C C . THR A 1 87 ? -12.089 1.774 13.842 1.00 96.69 87 THR A C 1
ATOM 704 O O . THR A 1 87 ? -12.488 0.851 13.133 1.00 96.69 87 THR A O 1
ATOM 707 N N . VAL A 1 88 ? -11.323 1.573 14.912 1.00 97.12 88 VAL A N 1
ATOM 708 C CA . VAL A 1 88 ? -11.026 0.259 15.491 1.00 97.12 88 VAL A CA 1
ATOM 709 C C . VAL A 1 88 ? -11.195 0.374 17.001 1.00 97.12 88 VAL A C 1
ATOM 711 O O . VAL A 1 88 ? -10.574 1.241 17.624 1.00 97.12 88 VAL A O 1
ATOM 714 N N . LEU A 1 89 ? -12.026 -0.498 17.562 1.00 97.12 89 LEU A N 1
ATOM 715 C CA . LEU A 1 89 ? -12.276 -0.645 18.989 1.00 97.12 89 LEU A CA 1
ATOM 716 C C . LEU A 1 89 ? -11.398 -1.753 19.579 1.00 97.12 89 LEU A C 1
ATOM 718 O O . LEU A 1 89 ? -10.846 -2.598 18.869 1.00 97.12 89 LEU A O 1
ATOM 722 N N . ARG A 1 90 ? -11.258 -1.733 20.899 1.00 95.94 90 ARG A N 1
ATOM 723 C CA . ARG A 1 90 ? -10.523 -2.728 21.681 1.00 95.94 90 ARG A CA 1
ATOM 724 C C . ARG A 1 90 ? -11.227 -2.960 23.008 1.00 95.94 90 ARG A C 1
ATOM 726 O O . ARG A 1 90 ? -11.843 -2.030 23.534 1.00 95.94 90 ARG A O 1
ATOM 733 N N . GLU A 1 91 ? -11.060 -4.149 23.582 1.00 96.06 91 GLU A N 1
ATOM 734 C CA . GLU A 1 91 ? -11.551 -4.435 24.927 1.00 96.06 91 GLU A CA 1
ATOM 735 C C . GLU A 1 91 ? -11.045 -3.348 25.915 1.00 96.06 91 GLU A C 1
ATOM 737 O O . GLU A 1 91 ? -9.830 -3.095 25.983 1.00 96.06 91 GLU A O 1
ATOM 742 N N . PRO A 1 92 ? -11.946 -2.647 26.635 1.00 95.00 92 PRO A N 1
ATOM 743 C CA . PRO A 1 92 ? -11.608 -1.424 27.365 1.00 95.00 92 PRO A CA 1
ATOM 744 C C . PRO A 1 92 ? -10.507 -1.577 28.415 1.00 95.00 92 PRO A C 1
ATOM 746 O O . PRO A 1 92 ? -9.609 -0.730 28.491 1.00 95.00 92 PRO A O 1
ATOM 749 N N . VAL A 1 93 ? -10.533 -2.661 29.198 1.00 93.56 93 VAL A N 1
ATOM 750 C CA . VAL A 1 93 ? -9.540 -2.903 30.256 1.00 93.56 93 VAL A CA 1
ATOM 751 C C . VAL A 1 93 ? -8.163 -3.144 29.631 1.00 93.56 93 VAL A C 1
ATOM 753 O O . VAL A 1 93 ? -7.162 -2.524 29.995 1.00 93.56 93 VAL A O 1
ATOM 756 N N . SER A 1 94 ? -8.112 -3.974 28.595 1.00 92.44 94 SER A N 1
ATOM 757 C CA . SER A 1 94 ? -6.906 -4.249 27.818 1.00 92.44 94 SER A CA 1
ATOM 758 C C . SER A 1 94 ? -6.347 -2.991 27.147 1.00 92.44 94 SER A C 1
ATOM 760 O O . SER A 1 94 ? -5.125 -2.845 27.008 1.00 92.44 94 SER A O 1
ATOM 762 N N . ARG A 1 95 ? -7.218 -2.076 26.705 1.00 92.88 95 ARG A N 1
ATOM 763 C CA . ARG A 1 95 ? -6.836 -0.788 26.112 1.00 92.88 95 ARG A CA 1
ATOM 764 C C . ARG A 1 95 ? -6.188 0.132 27.144 1.00 92.88 95 ARG A C 1
ATOM 766 O O . ARG A 1 95 ? -5.110 0.656 26.854 1.00 92.88 95 ARG A O 1
ATOM 773 N N . VAL A 1 96 ? -6.803 0.318 28.316 1.00 91.44 96 VAL A N 1
ATOM 774 C CA . VAL A 1 96 ? -6.277 1.228 29.350 1.00 91.44 96 VAL A CA 1
ATOM 775 C C . VAL A 1 96 ? -4.939 0.737 29.907 1.00 91.44 96 VAL A C 1
ATOM 777 O O . VAL A 1 96 ? -4.004 1.533 29.974 1.00 91.44 96 VAL A O 1
ATOM 780 N N . ILE A 1 97 ? -4.782 -0.574 30.147 1.00 91.25 97 ILE A N 1
ATOM 781 C CA . ILE A 1 97 ? -3.496 -1.190 30.537 1.00 91.25 97 ILE A CA 1
ATOM 782 C C . ILE A 1 97 ? -2.421 -0.883 29.494 1.00 91.25 97 ILE A C 1
ATOM 784 O O . ILE A 1 97 ? -1.346 -0.375 29.803 1.00 91.25 97 ILE A O 1
ATOM 788 N N . SER A 1 98 ? -2.740 -1.121 28.220 1.00 90.12 98 SER A N 1
ATOM 789 C CA . SER A 1 98 ? -1.802 -0.878 27.127 1.00 90.12 98 SER A CA 1
ATOM 790 C C . SER A 1 98 ? -1.426 0.598 26.974 1.00 90.12 98 SER A C 1
ATOM 792 O O . SER A 1 98 ? -0.350 0.896 26.447 1.00 90.12 98 SER A O 1
ATOM 794 N N . HIS A 1 99 ? -2.309 1.518 27.369 1.00 89.94 99 HIS A N 1
ATOM 795 C CA . HIS A 1 99 ? -2.039 2.952 27.332 1.00 89.94 99 HIS A CA 1
ATOM 796 C C . HIS A 1 99 ? -1.109 3.358 28.469 1.00 89.94 99 HIS A C 1
ATOM 798 O O . HIS A 1 99 ? -0.079 3.974 28.207 1.00 89.94 99 HIS A O 1
ATOM 804 N N . TYR A 1 100 ? -1.427 2.915 29.684 1.00 89.94 100 TYR A N 1
ATOM 805 C CA . TYR A 1 100 ? -0.620 3.113 30.881 1.00 89.94 100 TYR A CA 1
ATOM 806 C C . TYR A 1 100 ? 0.826 2.634 30.681 1.00 89.94 100 TYR A C 1
ATOM 808 O O . TYR A 1 100 ? 1.773 3.408 30.815 1.00 89.94 100 TYR A O 1
ATOM 816 N N . GLU A 1 101 ? 1.004 1.384 30.246 1.00 90.38 101 GLU A N 1
ATOM 817 C CA . GLU A 1 101 ? 2.330 0.808 29.985 1.00 90.38 101 GLU A CA 1
ATOM 818 C C . GLU A 1 101 ? 3.087 1.544 28.875 1.00 90.38 101 GLU A C 1
ATOM 820 O O . GLU A 1 101 ? 4.310 1.652 28.920 1.00 90.38 101 GLU A O 1
ATOM 825 N N . TYR A 1 102 ? 2.376 2.029 27.851 1.00 88.88 102 TYR A N 1
ATOM 826 C CA . TYR A 1 102 ? 2.984 2.779 26.756 1.00 88.88 102 TYR A CA 1
ATOM 827 C C . TYR A 1 102 ? 3.546 4.120 27.224 1.00 88.88 102 TYR A C 1
ATOM 829 O O . TYR A 1 102 ? 4.687 4.431 26.878 1.00 88.88 102 TYR A O 1
ATOM 837 N N . ILE A 1 103 ? 2.767 4.881 27.996 1.00 89.00 103 ILE A N 1
ATOM 838 C CA . ILE A 1 103 ? 3.201 6.178 28.518 1.00 89.00 103 ILE A CA 1
ATOM 839 C C . ILE A 1 103 ? 4.430 5.959 29.407 1.00 89.00 103 ILE A C 1
ATOM 841 O O . ILE A 1 103 ? 5.479 6.522 29.126 1.00 89.00 103 ILE A O 1
ATOM 845 N N . ARG A 1 104 ? 4.378 5.020 30.363 1.00 88.81 104 ARG A N 1
ATOM 846 C CA . ARG A 1 104 ? 5.491 4.730 31.295 1.00 88.81 104 ARG A CA 1
ATOM 847 C C . ARG A 1 104 ? 6.793 4.246 30.654 1.00 88.81 104 ARG A C 1
ATOM 849 O O . ARG A 1 104 ? 7.829 4.255 31.307 1.00 88.81 104 ARG A O 1
ATOM 856 N N . ARG A 1 105 ? 6.770 3.796 29.398 1.00 89.19 105 ARG A N 1
ATOM 857 C CA . ARG A 1 105 ? 7.984 3.397 28.656 1.00 89.19 105 ARG A CA 1
ATOM 858 C C . ARG A 1 105 ? 8.424 4.415 27.605 1.00 89.19 105 ARG A C 1
ATOM 860 O O . ARG A 1 105 ? 9.324 4.111 26.822 1.00 89.19 105 ARG A O 1
ATOM 867 N N . THR A 1 106 ? 7.754 5.561 27.531 1.00 88.19 106 THR A N 1
ATOM 868 C CA . THR A 1 106 ? 7.998 6.603 26.531 1.00 88.19 106 THR A CA 1
ATOM 869 C C . THR A 1 106 ? 8.292 7.915 27.261 1.00 88.19 106 THR A C 1
ATOM 871 O O . THR A 1 106 ? 7.374 8.700 27.462 1.00 88.19 106 THR A O 1
ATOM 874 N N . PRO A 1 107 ? 9.554 8.161 27.666 1.00 89.19 107 PRO A N 1
ATOM 875 C CA . PRO A 1 107 ? 9.946 9.373 28.397 1.00 89.19 107 PRO A CA 1
ATOM 876 C C . PRO A 1 107 ? 9.597 10.688 27.689 1.00 89.19 107 PRO A C 1
ATOM 878 O O . PRO A 1 107 ? 9.367 11.693 28.346 1.00 89.19 107 PRO A O 1
ATOM 881 N N . ASP A 1 108 ? 9.518 10.666 26.355 1.00 87.31 108 ASP A N 1
ATOM 882 C CA . ASP A 1 108 ? 9.142 11.822 25.532 1.00 87.31 108 ASP A CA 1
ATOM 883 C C . ASP A 1 108 ? 7.614 12.074 25.483 1.00 87.31 108 ASP A C 1
ATOM 885 O O . ASP A 1 108 ? 7.163 13.002 24.810 1.00 87.31 108 ASP A O 1
ATOM 889 N N . ASP A 1 109 ? 6.790 11.233 26.122 1.00 86.44 109 ASP A N 1
ATOM 890 C CA . ASP A 1 109 ? 5.333 11.410 26.156 1.00 86.44 109 ASP A CA 1
ATOM 891 C C . ASP A 1 109 ? 4.945 12.558 27.114 1.00 86.44 109 ASP A C 1
ATOM 893 O O . ASP A 1 109 ? 5.438 12.590 28.244 1.00 86.44 109 ASP A O 1
ATOM 897 N N . PRO A 1 110 ? 4.035 13.478 26.729 1.00 84.06 110 PRO A N 1
ATOM 898 C CA . PRO A 1 110 ? 3.631 14.602 27.581 1.00 84.06 110 PRO A CA 1
ATOM 899 C C . PRO A 1 110 ? 3.081 14.203 28.956 1.00 84.06 110 PRO A C 1
ATOM 901 O O . PRO A 1 110 ? 3.122 15.006 29.886 1.00 84.06 110 PRO A O 1
ATOM 904 N N . TYR A 1 111 ? 2.555 12.982 29.091 1.00 84.94 111 TYR A N 1
ATOM 905 C CA . TYR A 1 111 ? 1.996 12.462 30.339 1.00 84.94 111 TYR A CA 1
ATOM 906 C C . TYR A 1 111 ? 2.970 11.552 31.103 1.00 84.94 111 TYR A C 1
ATOM 908 O O . TYR A 1 111 ? 2.582 10.963 32.111 1.00 84.94 111 TYR A O 1
ATOM 916 N N . TYR A 1 112 ? 4.223 11.411 30.654 1.00 88.94 112 TYR A N 1
ATOM 917 C CA . TYR A 1 112 ? 5.191 10.493 31.258 1.00 88.94 112 TYR A CA 1
ATOM 918 C C . TYR A 1 112 ? 5.391 10.742 32.756 1.00 88.94 112 TYR A C 1
ATOM 920 O O . TYR A 1 112 ? 5.266 9.808 33.547 1.00 88.94 112 TYR A O 1
ATOM 928 N N . GLU A 1 113 ? 5.669 11.988 33.149 1.00 88.06 113 GLU A N 1
ATOM 929 C CA . GLU A 1 113 ? 5.979 12.333 34.542 1.00 88.06 113 GLU A CA 1
ATOM 930 C C . GLU A 1 113 ? 4.806 12.041 35.480 1.00 88.06 113 GLU A C 1
ATOM 932 O O . GLU A 1 113 ? 4.981 11.416 36.525 1.00 88.06 113 GLU A O 1
ATOM 937 N N . SER A 1 114 ? 3.586 12.422 35.086 1.00 86.06 114 SER A N 1
ATOM 938 C CA . SER A 1 114 ? 2.398 12.201 35.913 1.00 86.06 114 SER A CA 1
ATOM 939 C C . SER A 1 114 ? 2.038 10.719 36.005 1.00 86.06 114 SER A C 1
ATOM 941 O O . SER A 1 114 ? 1.814 10.210 37.100 1.00 86.06 114 SER A O 1
ATOM 943 N N . VAL A 1 115 ? 2.032 9.997 34.882 1.00 87.69 115 VAL A N 1
ATOM 944 C CA . VAL A 1 115 ? 1.622 8.584 34.838 1.00 87.69 115 VAL A CA 1
ATOM 945 C C . VAL A 1 115 ? 2.672 7.661 35.461 1.00 87.69 115 VAL A C 1
ATOM 947 O O . VAL A 1 115 ? 2.320 6.616 36.004 1.00 87.69 115 VAL A O 1
ATOM 950 N N . SER A 1 116 ? 3.955 8.032 35.435 1.00 87.12 116 SER A N 1
ATOM 951 C CA . SER A 1 116 ? 5.025 7.235 36.054 1.00 87.12 116 SER A CA 1
ATOM 952 C C . SER A 1 116 ? 4.921 7.153 37.576 1.00 87.12 116 SER A C 1
ATOM 954 O O . SER A 1 116 ? 5.431 6.192 38.150 1.00 87.12 116 SER A O 1
ATOM 956 N N . GLN A 1 117 ? 4.242 8.116 38.205 1.00 87.50 117 GLN A N 1
ATOM 957 C CA . GLN A 1 117 ? 3.992 8.149 39.649 1.00 87.50 117 GLN A CA 1
ATOM 958 C C . GLN A 1 117 ? 2.627 7.562 40.045 1.00 87.50 117 GLN A C 1
ATOM 960 O O . GLN A 1 117 ? 2.351 7.426 41.232 1.00 87.50 117 GLN A O 1
ATOM 965 N N . MET A 1 118 ? 1.775 7.212 39.076 1.00 88.38 118 MET A N 1
ATOM 966 C CA . MET A 1 118 ? 0.446 6.644 39.320 1.00 88.38 118 MET A CA 1
ATOM 967 C C . MET A 1 118 ? 0.479 5.119 39.251 1.00 88.38 118 MET A C 1
ATOM 969 O O . MET A 1 118 ? 1.148 4.529 38.397 1.00 88.38 118 MET A O 1
ATOM 973 N N . SER A 1 119 ? -0.321 4.464 40.082 1.00 90.19 119 SER A N 1
ATOM 974 C CA . SER A 1 119 ? -0.743 3.083 39.861 1.00 90.19 119 SER A CA 1
ATOM 975 C C . SER A 1 119 ? -1.652 2.976 38.626 1.00 90.19 119 SER A C 1
ATOM 977 O O . SER A 1 119 ? -2.240 3.954 38.159 1.00 90.19 119 SER A O 1
ATOM 979 N N . LEU A 1 120 ? -1.794 1.763 38.082 1.00 89.44 120 LEU A N 1
ATOM 980 C CA . LEU A 1 120 ? -2.727 1.503 36.979 1.00 89.44 120 LEU A CA 1
ATOM 981 C C . LEU A 1 120 ? -4.172 1.864 37.358 1.00 89.44 120 LEU A C 1
ATOM 983 O O . LEU A 1 120 ? -4.923 2.368 36.526 1.00 89.44 120 LEU A O 1
ATOM 987 N N . GLU A 1 121 ? -4.558 1.589 38.602 1.00 90.62 121 GLU A N 1
ATOM 988 C CA . GLU A 1 121 ? -5.895 1.881 39.103 1.00 90.62 121 GLU A CA 1
ATOM 989 C C . GLU A 1 121 ? -6.147 3.390 39.168 1.00 90.62 121 GLU A C 1
ATOM 991 O O . GLU A 1 121 ? -7.151 3.857 38.635 1.00 90.62 121 GLU A O 1
ATOM 996 N N . GLU A 1 122 ? -5.209 4.165 39.721 1.00 88.88 122 GLU A N 1
ATOM 997 C CA . GLU A 1 122 ? -5.289 5.632 39.737 1.00 88.88 122 GLU A CA 1
ATOM 998 C C . GLU A 1 122 ? -5.323 6.202 38.317 1.00 88.88 122 GLU A C 1
ATOM 1000 O O . GLU A 1 122 ? -6.094 7.111 38.039 1.00 88.88 122 GLU A O 1
ATOM 1005 N N . PHE A 1 123 ? -4.560 5.639 37.376 1.00 88.31 123 PHE A N 1
ATOM 1006 C CA . PHE A 1 123 ? -4.609 6.066 35.976 1.00 88.31 123 PHE A CA 1
ATOM 1007 C C . PHE A 1 123 ? -5.962 5.768 35.304 1.00 88.31 123 PHE A C 1
ATOM 1009 O O . PHE A 1 123 ? -6.457 6.560 34.500 1.00 88.31 123 PHE A O 1
ATOM 1016 N N . ALA A 1 124 ? -6.558 4.612 35.598 1.00 88.44 124 ALA A N 1
ATOM 1017 C CA . ALA A 1 124 ? -7.826 4.193 35.007 1.00 88.44 124 ALA A CA 1
ATOM 1018 C C . ALA A 1 124 ? -9.040 4.911 35.616 1.00 88.44 124 ALA A C 1
ATOM 1020 O O . ALA A 1 124 ? -10.039 5.113 34.922 1.00 88.44 124 ALA A O 1
ATOM 1021 N N . THR A 1 125 ? -8.957 5.281 36.896 1.00 85.50 125 THR A N 1
ATOM 1022 C CA . THR A 1 125 ? -10.046 5.909 37.662 1.00 85.50 125 THR A CA 1
ATOM 1023 C C . THR A 1 125 ? -9.908 7.429 37.779 1.00 85.50 125 THR A C 1
ATOM 1025 O O . THR A 1 125 ? -10.917 8.109 37.959 1.00 85.50 125 THR A O 1
ATOM 1028 N N . GLY A 1 126 ? -8.691 7.964 37.655 1.00 71.38 126 GLY A N 1
ATOM 1029 C CA . GLY A 1 126 ? -8.350 9.344 37.980 1.00 71.38 126 GLY A CA 1
ATOM 1030 C C . GLY A 1 126 ? -8.989 10.395 37.075 1.00 71.38 126 GLY A C 1
ATOM 1031 O O . GLY A 1 126 ? -8.976 10.295 35.844 1.00 71.38 126 GLY A O 1
ATOM 1032 N N . GLU A 1 127 ? -9.481 11.460 37.711 1.00 58.72 127 GLU A N 1
ATOM 1033 C CA . GLU A 1 127 ? -9.852 12.722 37.073 1.00 58.72 127 GLU A CA 1
ATOM 1034 C C . GLU A 1 127 ? -8.692 13.718 37.221 1.00 58.72 127 GLU A C 1
ATOM 1036 O O . GLU A 1 127 ? -8.327 14.125 38.320 1.00 58.72 127 GLU A O 1
ATOM 1041 N N . GLY A 1 128 ? -8.070 14.088 36.103 1.00 42.78 128 GLY A N 1
ATOM 1042 C CA . GLY A 1 128 ? -6.925 14.998 36.065 1.00 42.78 128 GLY A CA 1
ATOM 1043 C C . GLY A 1 128 ? -6.717 15.591 34.667 1.00 42.78 128 GLY A C 1
ATOM 1044 O O . GLY A 1 128 ? -7.338 15.118 33.704 1.00 42.78 128 GLY A O 1
ATOM 1045 N N . PRO A 1 129 ? -5.892 16.647 34.523 1.00 33.12 129 PRO A N 1
ATOM 1046 C CA . PRO A 1 129 ? -5.890 17.508 33.340 1.00 33.12 129 PRO A CA 1
ATOM 1047 C C . PRO A 1 129 ? -5.516 16.717 32.072 1.00 33.12 129 PRO A C 1
ATOM 1049 O O . PRO A 1 129 ? -4.359 16.354 31.882 1.00 33.12 129 PRO A O 1
ATOM 1052 N N . GLY A 1 130 ? -6.498 16.435 31.199 1.00 48.88 130 GLY A N 1
ATOM 1053 C CA . GLY A 1 130 ? -6.270 15.794 29.891 1.00 48.88 130 GLY A CA 1
ATOM 1054 C C . GLY A 1 130 ? -6.840 14.383 29.638 1.00 48.88 130 GLY A C 1
ATOM 1055 O O . GLY A 1 130 ? -6.402 13.768 28.676 1.00 48.88 130 GLY A O 1
ATOM 1056 N N . ARG A 1 131 ? -7.800 13.862 30.428 1.00 59.00 131 ARG A N 1
ATOM 1057 C CA . ARG A 1 131 ? -8.715 12.718 30.102 1.00 59.00 131 ARG A CA 1
ATOM 1058 C C . ARG A 1 131 ? -8.120 11.549 29.264 1.00 59.00 131 ARG A C 1
ATOM 1060 O O . ARG A 1 131 ? -8.672 11.182 28.229 1.00 59.00 131 ARG A O 1
ATOM 1067 N N . VAL A 1 132 ? -7.014 10.936 29.694 1.00 61.19 132 VAL A N 1
ATOM 1068 C CA . VAL A 1 132 ? -6.282 9.909 28.903 1.00 61.19 132 VAL A CA 1
ATOM 1069 C C . VAL A 1 132 ? -6.552 8.438 29.297 1.00 61.19 132 VAL A C 1
ATOM 1071 O O . VAL A 1 132 ? -6.133 7.519 28.581 1.00 61.19 132 VAL A O 1
ATOM 1074 N N . GLY A 1 133 ? -7.298 8.184 30.380 1.00 66.25 133 GLY A N 1
ATOM 1075 C CA . GLY A 1 133 ? -7.564 6.833 30.910 1.00 66.25 133 GLY A CA 1
ATOM 1076 C C . GLY A 1 133 ? -9.013 6.348 30.767 1.00 66.25 133 GLY A C 1
ATOM 1077 O O . GLY A 1 133 ? -9.257 5.319 30.130 1.00 66.25 133 GLY A O 1
ATOM 1078 N N . LYS A 1 134 ? -9.965 7.102 31.331 1.00 86.38 134 LYS A N 1
ATOM 1079 C CA . LYS A 1 134 ? -11.369 6.702 31.525 1.00 86.38 134 LYS A CA 1
ATOM 1080 C C . LYS A 1 134 ? -12.260 6.937 30.301 1.00 86.38 134 LYS A C 1
ATOM 1082 O O . LYS A 1 134 ? -12.305 8.050 29.785 1.00 86.38 134 LYS A O 1
ATOM 1087 N N . ASN A 1 135 ? -12.987 5.899 29.877 1.00 88.62 135 ASN A N 1
ATOM 1088 C CA . ASN A 1 135 ? -14.009 5.931 28.814 1.00 88.62 135 ASN A CA 1
ATOM 1089 C C . ASN A 1 135 ? -13.579 6.646 27.515 1.00 88.62 135 ASN A C 1
ATOM 1091 O O . ASN A 1 135 ? -14.330 7.401 26.895 1.00 88.62 135 ASN A O 1
ATOM 1095 N N . VAL A 1 136 ? -12.318 6.446 27.121 1.00 89.50 136 VAL A N 1
ATOM 1096 C CA . VAL A 1 136 ? -11.699 7.157 25.993 1.00 89.50 136 VAL A CA 1
ATOM 1097 C C . VAL A 1 136 ? -12.376 6.796 24.668 1.00 89.50 136 VAL A C 1
ATOM 1099 O O . VAL A 1 136 ? -12.496 7.664 23.803 1.00 89.50 136 VAL A O 1
ATOM 1102 N N . GLN A 1 137 ? -12.827 5.549 24.483 1.00 93.81 137 GLN A N 1
ATOM 1103 C CA . GLN A 1 137 ? -13.455 5.141 23.223 1.00 93.81 137 GLN A CA 1
ATOM 1104 C C . GLN A 1 137 ? -14.785 5.871 23.013 1.00 93.81 137 GLN A C 1
ATOM 1106 O O . GLN A 1 137 ? -14.992 6.435 21.939 1.00 93.81 137 GLN A O 1
ATOM 1111 N N . VAL A 1 138 ? -15.629 5.955 24.045 1.00 94.94 138 VAL A N 1
ATOM 1112 C CA . VAL A 1 138 ? -16.898 6.700 24.016 1.00 94.94 138 VAL A CA 1
ATOM 1113 C C . VAL A 1 138 ? -16.684 8.139 23.578 1.00 94.94 138 VAL A C 1
ATOM 1115 O O . VAL A 1 138 ? -17.304 8.582 22.613 1.00 94.94 138 VAL A O 1
ATOM 1118 N N . TYR A 1 139 ? -15.752 8.855 24.203 1.00 91.31 139 TYR A N 1
ATOM 1119 C CA . TYR A 1 139 ? -15.536 10.263 23.875 1.00 91.31 139 TYR A CA 1
ATOM 1120 C C . TYR A 1 139 ? -14.985 10.475 22.461 1.00 91.31 139 TYR A C 1
ATOM 1122 O O . TYR A 1 139 ? -15.403 11.407 21.773 1.00 91.31 139 TYR A O 1
ATOM 1130 N N . HIS A 1 140 ? -14.081 9.614 21.989 1.00 91.69 140 HIS A N 1
ATOM 1131 C CA . HIS A 1 140 ? -13.572 9.702 20.618 1.00 91.69 140 HIS A CA 1
ATOM 1132 C C . HIS A 1 140 ? -14.661 9.422 19.575 1.00 91.69 140 HIS A C 1
ATOM 1134 O O . HIS A 1 140 ? -14.737 10.128 18.567 1.00 91.69 140 HIS A O 1
ATOM 1140 N N . ILE A 1 141 ? -15.507 8.418 19.815 1.00 94.38 141 ILE A N 1
ATOM 1141 C CA . ILE A 1 141 ? -16.570 8.037 18.885 1.00 94.38 141 ILE A CA 1
ATOM 1142 C C . ILE A 1 141 ? -17.721 9.045 18.910 1.00 94.38 141 ILE A C 1
ATOM 1144 O O . ILE A 1 141 ? -18.206 9.412 17.846 1.00 94.38 141 ILE A O 1
ATOM 1148 N N . ALA A 1 142 ? -18.105 9.577 20.072 1.00 93.94 142 ALA A N 1
ATOM 1149 C CA . ALA A 1 142 ? -19.099 10.649 20.179 1.00 93.94 142 ALA A CA 1
ATOM 1150 C C . ALA A 1 142 ? -18.700 11.892 19.357 1.00 93.94 142 ALA A C 1
ATOM 1152 O O . ALA A 1 142 ? -19.517 12.452 18.617 1.00 93.94 142 ALA A O 1
ATOM 1153 N N . ARG A 1 143 ? -17.406 12.252 19.389 1.00 91.25 143 ARG A N 1
ATOM 1154 C CA . ARG A 1 143 ? -16.831 13.370 18.618 1.00 91.25 143 ARG A CA 1
ATOM 1155 C C . ARG A 1 143 ? -16.947 13.239 17.105 1.00 91.25 143 ARG A C 1
ATOM 1157 O O . ARG A 1 143 ? -16.782 14.231 16.396 1.00 91.25 143 ARG A O 1
ATOM 1164 N N . LEU A 1 144 ? -17.239 12.044 16.591 1.00 90.44 144 LEU A N 1
ATOM 1165 C CA . LEU A 1 144 ? -17.482 11.845 15.166 1.00 90.44 144 LEU A CA 1
ATOM 1166 C C . LEU A 1 144 ? -18.795 12.467 14.698 1.00 90.44 144 LEU A C 1
ATOM 1168 O O . LEU A 1 144 ? -18.898 12.804 13.515 1.00 90.44 144 LEU A O 1
ATOM 1172 N N . LEU A 1 145 ? -19.796 12.575 15.574 1.00 90.38 145 LEU A N 1
ATOM 1173 C CA . LEU A 1 145 ? -21.094 13.166 15.247 1.00 90.38 145 LEU A CA 1
ATOM 1174 C C . LEU A 1 145 ? -21.242 14.578 15.818 1.00 90.38 145 LEU A C 1
ATOM 1176 O O . LEU A 1 145 ? -21.744 15.449 15.115 1.00 90.38 145 LEU A O 1
ATOM 1180 N N . GLN A 1 146 ? -20.746 14.820 17.031 1.00 90.56 146 GLN A N 1
ATOM 1181 C CA . GLN A 1 146 ? -20.738 16.143 17.655 1.00 90.56 146 GLN A CA 1
ATOM 1182 C C . GLN A 1 146 ? -19.383 16.386 18.316 1.00 90.56 146 GLN A C 1
ATOM 1184 O O . GLN A 1 146 ? -19.031 15.708 19.270 1.00 90.56 146 GLN A O 1
ATOM 1189 N N . TYR A 1 147 ? -18.617 17.353 17.805 1.00 87.38 147 TYR A N 1
ATOM 1190 C CA . TYR A 1 147 ? -17.254 17.614 18.276 1.00 87.38 147 TYR A CA 1
ATOM 1191 C C . TYR A 1 147 ? -17.202 18.162 19.711 1.00 87.38 147 TYR A C 1
ATOM 1193 O O . TYR A 1 147 ? -16.403 17.692 20.524 1.00 87.38 147 TYR A O 1
ATOM 1201 N N . ASP A 1 148 ? -18.042 19.152 20.024 1.00 88.94 148 ASP A N 1
ATOM 1202 C CA . ASP A 1 148 ? -18.124 19.698 21.376 1.00 88.94 148 ASP A CA 1
ATOM 1203 C C . ASP A 1 148 ? -19.049 18.836 22.238 1.00 88.94 148 ASP A C 1
ATOM 1205 O O . ASP A 1 148 ? -20.267 18.847 22.075 1.00 88.94 148 ASP A O 1
ATOM 1209 N N . ILE A 1 149 ? -18.436 18.067 23.133 1.00 87.69 149 ILE A N 1
ATOM 1210 C CA . ILE A 1 149 ? -19.102 17.166 24.081 1.00 87.69 149 ILE A CA 1
ATOM 1211 C C . ILE A 1 149 ? -18.857 17.594 25.533 1.00 87.69 149 ILE A C 1
ATOM 1213 O O . ILE A 1 149 ? -19.053 16.800 26.447 1.00 87.69 149 ILE A O 1
ATOM 1217 N N . GLY A 1 150 ? -18.340 18.810 25.755 1.00 84.44 150 GLY A N 1
ATOM 1218 C CA . GLY A 1 150 ? -17.921 19.267 27.082 1.00 84.44 150 GLY A CA 1
ATOM 1219 C C . GLY A 1 150 ? -19.068 19.364 28.088 1.00 84.44 150 GLY A C 1
ATOM 1220 O O . GLY A 1 150 ? -18.831 19.196 29.280 1.00 84.44 150 GLY A O 1
ATOM 1221 N N . SER A 1 151 ? -20.285 19.597 27.593 1.00 87.88 151 SER A N 1
ATOM 1222 C CA . SER A 1 151 ? -21.513 19.742 28.376 1.00 87.88 151 SER A CA 1
ATOM 1223 C C . SER A 1 151 ? -22.358 18.470 28.468 1.00 87.88 151 SER A C 1
ATOM 1225 O O . SER A 1 151 ? -23.451 18.543 29.015 1.00 87.88 151 SER A O 1
ATOM 1227 N N . LEU A 1 152 ? -21.935 17.362 27.850 1.00 89.56 152 LEU A N 1
ATOM 1228 C CA . LEU A 1 152 ? -22.722 16.128 27.850 1.00 89.56 152 LEU A CA 1
ATOM 1229 C C . LEU A 1 152 ? -22.473 15.347 29.134 1.00 89.56 152 LEU A C 1
ATOM 1231 O O . LEU A 1 152 ? -21.315 15.141 29.517 1.00 89.56 152 LEU A O 1
ATOM 1235 N N . GLU A 1 153 ? -23.549 14.844 29.728 1.00 92.62 153 GLU A N 1
ATOM 1236 C CA . GLU A 1 153 ? -23.448 13.849 30.790 1.00 92.62 153 GLU A CA 1
ATOM 1237 C C . GLU A 1 153 ? -22.881 12.525 30.231 1.00 92.62 153 GLU A C 1
ATOM 1239 O O . GLU A 1 153 ? -22.985 12.251 29.025 1.00 92.62 153 GLU A O 1
ATOM 1244 N N . PRO A 1 154 ? -22.253 11.672 31.061 1.00 91.12 154 PRO A N 1
ATOM 1245 C CA . PRO A 1 154 ? -21.572 10.469 30.578 1.00 91.12 154 PRO A CA 1
ATOM 1246 C C . PRO A 1 154 ? -22.475 9.515 29.770 1.00 91.12 154 PRO A C 1
ATOM 1248 O O . PRO A 1 154 ? -22.062 8.987 28.733 1.00 91.12 154 PRO A O 1
ATOM 1251 N N . GLU A 1 155 ? -23.724 9.331 30.188 1.00 94.25 155 GLU A N 1
ATOM 1252 C CA . GLU A 1 155 ? -24.728 8.504 29.512 1.00 94.25 155 GLU A CA 1
ATOM 1253 C C . GLU A 1 155 ? -25.175 9.114 28.173 1.00 94.25 155 GLU A C 1
ATOM 1255 O O . GLU A 1 155 ? -25.407 8.391 27.197 1.00 94.25 155 GLU A O 1
ATOM 1260 N N . GLU A 1 156 ? -25.241 10.444 28.083 1.00 95.88 156 GLU A N 1
ATOM 1261 C CA . GLU A 1 156 ? -25.524 11.150 26.830 1.00 95.88 156 GLU A CA 1
ATOM 1262 C C . GLU A 1 156 ? -24.368 10.979 25.840 1.00 95.88 156 GLU A C 1
ATOM 1264 O O . GLU A 1 156 ? -24.595 10.716 24.654 1.00 95.88 156 GLU A O 1
ATOM 1269 N N . ALA A 1 157 ? -23.125 11.051 26.329 1.00 94.81 157 ALA A N 1
ATOM 1270 C CA . ALA A 1 157 ? -21.937 10.785 25.528 1.00 94.81 157 ALA A CA 1
ATOM 1271 C C . ALA A 1 157 ? -21.916 9.337 25.007 1.00 94.81 157 ALA A C 1
ATOM 1273 O O . ALA A 1 157 ? -21.594 9.121 23.835 1.00 94.81 157 ALA A O 1
ATOM 1274 N N . LEU A 1 158 ? -22.312 8.352 25.824 1.00 97.00 158 LEU A N 1
ATOM 1275 C CA . LEU A 1 158 ? -22.468 6.959 25.387 1.00 97.00 158 LEU A CA 1
ATOM 1276 C C . LEU A 1 158 ? -23.543 6.824 24.300 1.00 97.00 158 LEU A C 1
ATOM 1278 O O . LEU A 1 158 ? -23.275 6.243 23.246 1.00 97.00 158 LEU A O 1
ATOM 1282 N N . SER A 1 159 ? -24.728 7.408 24.507 1.00 97.81 159 SER A N 1
ATOM 1283 C CA . SER A 1 159 ? -25.810 7.389 23.513 1.00 97.81 159 SER A CA 1
ATOM 1284 C C . SER A 1 159 ? -25.363 8.007 22.182 1.00 97.81 159 SER A C 1
ATOM 1286 O O . SER A 1 159 ? -25.616 7.468 21.099 1.00 97.81 159 SER A O 1
ATOM 1288 N N . LEU A 1 160 ? -24.638 9.125 22.247 1.00 97.12 160 LEU A N 1
ATOM 1289 C CA . LEU A 1 160 ? -24.069 9.791 21.082 1.00 97.12 160 LEU A CA 1
ATOM 1290 C C . LEU A 1 160 ? -22.997 8.932 20.393 1.00 97.12 160 LEU A C 1
ATOM 1292 O O . LEU A 1 160 ? -22.954 8.873 19.159 1.00 97.12 160 LEU A O 1
ATOM 1296 N N . ALA A 1 161 ? -22.154 8.239 21.159 1.00 97.25 161 ALA A N 1
ATOM 1297 C CA . ALA A 1 161 ? -21.152 7.326 20.625 1.00 97.25 161 ALA A CA 1
ATOM 1298 C C . ALA A 1 161 ? -21.796 6.137 19.895 1.00 97.25 161 ALA A C 1
ATOM 1300 O O . ALA A 1 161 ? -21.416 5.847 18.763 1.00 97.25 161 ALA A O 1
ATOM 1301 N N . GLN A 1 162 ? -22.826 5.508 20.465 1.00 98.31 162 GLN A N 1
ATOM 1302 C CA . GLN A 1 162 ? -23.562 4.412 19.817 1.00 98.31 162 GLN A CA 1
ATOM 1303 C C . GLN A 1 162 ? -24.249 4.875 18.519 1.00 98.31 162 GLN A C 1
ATOM 1305 O O . GLN A 1 162 ? -24.149 4.221 17.478 1.00 98.31 162 GLN A O 1
ATOM 1310 N N . LYS A 1 163 ? -24.871 6.065 18.518 1.00 97.75 163 LYS A N 1
ATOM 1311 C CA . LYS A 1 163 ? -25.413 6.685 17.290 1.00 97.75 163 LYS A CA 1
ATOM 1312 C C . LYS A 1 163 ? -24.323 6.897 16.238 1.00 97.75 163 LYS A C 1
ATOM 1314 O O . LYS A 1 163 ? -24.511 6.555 15.071 1.00 97.75 163 LYS A O 1
ATOM 1319 N N . SER A 1 164 ? -23.171 7.419 16.652 1.00 96.38 164 SER A N 1
ATOM 1320 C CA . SER A 1 164 ? -22.019 7.639 15.771 1.00 96.38 164 SER A CA 1
ATOM 1321 C C . SER A 1 164 ? -21.491 6.325 15.193 1.00 96.38 164 SER A C 1
ATOM 1323 O O . SER A 1 164 ? -21.231 6.236 13.991 1.00 96.38 164 SER A O 1
ATOM 1325 N N . LEU A 1 165 ? -21.400 5.279 16.016 1.00 97.12 165 LEU A N 1
ATOM 1326 C CA . LEU A 1 165 ? -20.982 3.940 15.616 1.00 97.12 165 LEU A CA 1
ATOM 1327 C C . LEU A 1 165 ? -21.944 3.342 14.583 1.00 97.12 165 LEU A C 1
ATOM 1329 O O . LEU A 1 165 ? -21.501 2.792 13.573 1.00 97.12 165 LEU A O 1
ATOM 1333 N N . ASN A 1 166 ? -23.255 3.541 14.753 1.00 97.12 166 ASN A N 1
ATOM 1334 C CA . ASN A 1 166 ? -24.289 3.130 13.798 1.00 97.12 166 ASN A CA 1
ATOM 1335 C C . ASN A 1 166 ? -24.206 3.851 12.441 1.00 97.12 166 ASN A C 1
ATOM 1337 O O . ASN A 1 166 ? -24.616 3.263 11.439 1.00 97.12 166 ASN A O 1
ATOM 1341 N N . LEU A 1 167 ? -23.563 5.018 12.365 1.00 96.62 167 LEU A N 1
ATOM 1342 C CA . LEU A 1 167 ? -23.316 5.762 11.120 1.00 96.62 167 LEU A CA 1
ATOM 1343 C C . LEU A 1 167 ? -21.935 5.507 10.494 1.00 96.62 167 LEU A C 1
ATOM 1345 O O . LEU A 1 167 ? -21.738 5.804 9.320 1.00 96.62 167 LEU A O 1
ATOM 1349 N N . CYS A 1 168 ? -20.972 4.960 11.243 1.00 97.19 168 CYS A N 1
ATOM 1350 C CA . CYS A 1 168 ? -19.645 4.654 10.700 1.00 97.19 168 CYS A CA 1
ATOM 1351 C C . CYS A 1 168 ? -19.727 3.630 9.561 1.00 97.19 168 CYS A C 1
ATOM 1353 O O . CYS A 1 168 ? -20.496 2.672 9.648 1.00 97.19 168 CYS A O 1
ATOM 1355 N N . ALA A 1 169 ? -18.882 3.782 8.544 1.00 98.06 169 ALA A N 1
ATOM 1356 C CA . ALA A 1 169 ? -18.742 2.778 7.495 1.00 98.06 169 ALA A CA 1
ATOM 1357 C C . ALA A 1 169 ? -18.138 1.484 8.042 1.00 98.06 169 ALA A C 1
ATOM 1359 O O . ALA A 1 169 ? -18.553 0.391 7.673 1.00 98.06 169 ALA A O 1
ATOM 1360 N N . PHE A 1 170 ? -17.197 1.620 8.977 1.00 98.19 170 PHE A N 1
ATOM 1361 C CA . PHE A 1 170 ? -16.473 0.500 9.555 1.00 98.19 170 PHE A CA 1
ATOM 1362 C C . PHE A 1 170 ? -16.051 0.774 11.003 1.00 98.19 170 PHE A C 1
ATOM 1364 O O . PHE A 1 170 ? -15.579 1.863 11.334 1.00 98.19 170 PHE A O 1
ATOM 1371 N N . ALA A 1 171 ? -16.167 -0.245 11.845 1.00 97.44 171 ALA A N 1
ATOM 1372 C CA . ALA A 1 171 ? -15.630 -0.308 13.193 1.00 97.44 171 ALA A CA 1
ATOM 1373 C C . ALA A 1 171 ? -15.064 -1.715 13.410 1.00 97.44 171 ALA A C 1
ATOM 1375 O O . ALA A 1 171 ? -15.810 -2.680 13.557 1.00 97.44 171 ALA A O 1
ATOM 1376 N N . GLY A 1 172 ? -13.739 -1.837 13.353 1.00 97.19 172 GLY A N 1
ATOM 1377 C CA . GLY A 1 172 ? -13.053 -3.110 13.571 1.00 97.19 172 GLY A CA 1
ATOM 1378 C C . GLY A 1 172 ? -12.922 -3.454 15.051 1.00 97.19 172 GLY A C 1
ATOM 1379 O O . GLY A 1 172 ? -12.921 -2.560 15.896 1.00 97.19 172 GLY A O 1
ATOM 1380 N N . ILE A 1 173 ? -12.728 -4.736 15.353 1.00 97.50 173 ILE A N 1
ATOM 1381 C CA . ILE A 1 173 ? -12.433 -5.242 16.698 1.00 97.50 173 ILE A CA 1
ATOM 1382 C C . ILE A 1 173 ? -10.982 -5.716 16.724 1.00 97.50 173 ILE A C 1
ATOM 1384 O O . ILE A 1 173 ? -10.596 -6.602 15.958 1.00 97.50 173 ILE A O 1
ATOM 1388 N N . LEU A 1 174 ? -10.152 -5.131 17.590 1.00 94.88 174 LEU A N 1
ATOM 1389 C CA . LEU A 1 174 ? -8.723 -5.449 17.637 1.00 94.88 174 LEU A CA 1
ATOM 1390 C C . LEU A 1 174 ? -8.463 -6.935 17.925 1.00 94.88 174 LEU A C 1
ATOM 1392 O O . LEU A 1 174 ? -7.547 -7.535 17.368 1.00 94.88 174 LEU A O 1
ATOM 1396 N N . GLU A 1 175 ? -9.267 -7.535 18.789 1.00 94.12 175 GLU A N 1
ATOM 1397 C CA . GLU A 1 175 ? -9.191 -8.941 19.173 1.00 94.12 175 GLU A CA 1
ATOM 1398 C C . GLU A 1 175 ? -9.461 -9.874 17.976 1.00 94.12 175 GLU A C 1
ATOM 1400 O O . GLU A 1 175 ? -8.973 -11.000 17.952 1.00 94.12 175 GLU A O 1
ATOM 1405 N N . ARG A 1 176 ? -10.152 -9.371 16.944 1.00 94.44 176 ARG A N 1
ATOM 1406 C CA . ARG A 1 176 ? -10.480 -10.052 15.682 1.00 94.44 176 ARG A CA 1
ATOM 1407 C C . ARG A 1 176 ? -9.928 -9.270 14.485 1.00 94.44 176 ARG A C 1
ATOM 1409 O O . ARG A 1 176 ? -10.603 -9.067 13.476 1.00 94.44 176 ARG A O 1
ATOM 1416 N N . PHE A 1 177 ? -8.693 -8.767 14.600 1.00 93.44 177 PHE A N 1
ATOM 1417 C CA . PHE A 1 177 ? -8.166 -7.772 13.658 1.00 93.44 177 PHE A CA 1
ATOM 1418 C C . PHE A 1 177 ? -8.113 -8.262 12.206 1.00 93.44 177 PHE A C 1
ATOM 1420 O O . PHE A 1 177 ? -8.478 -7.518 11.305 1.00 93.44 177 PHE A O 1
ATOM 1427 N N . GLN A 1 178 ? -7.696 -9.506 11.954 1.00 94.25 178 GLN A N 1
ATOM 1428 C CA . GLN A 1 178 ? -7.637 -10.031 10.584 1.00 94.25 178 GLN A CA 1
ATOM 1429 C C . GLN A 1 178 ? -9.030 -10.128 9.942 1.00 94.25 178 GLN A C 1
ATOM 1431 O O . GLN A 1 178 ? -9.212 -9.726 8.797 1.00 94.25 178 GLN A O 1
ATOM 1436 N N . GLU A 1 179 ? -10.025 -10.595 10.692 1.00 96.56 179 GLU A N 1
ATOM 1437 C CA . GLU A 1 179 ? -11.425 -10.634 10.255 1.00 96.56 179 GLU A CA 1
ATOM 1438 C C . GLU A 1 179 ? -11.971 -9.218 10.033 1.00 96.56 179 GLU A C 1
ATOM 1440 O O . GLU A 1 179 ? -12.665 -8.954 9.055 1.00 96.56 179 GLU A O 1
ATOM 1445 N N . SER A 1 180 ? -11.567 -8.269 10.881 1.00 97.38 180 SER A N 1
ATOM 1446 C CA . SER A 1 180 ? -11.892 -6.852 10.709 1.00 97.38 180 SER A CA 1
ATOM 1447 C C . SER A 1 180 ? -11.338 -6.283 9.402 1.00 97.38 180 SER A C 1
ATOM 1449 O O . SER A 1 180 ? -12.026 -5.544 8.704 1.00 97.38 180 SER A O 1
ATOM 1451 N N . LEU A 1 181 ? -10.117 -6.655 9.022 1.00 97.00 181 LEU A N 1
ATOM 1452 C CA . LEU A 1 181 ? -9.515 -6.250 7.752 1.00 97.00 181 LEU A CA 1
ATOM 1453 C C . LEU A 1 181 ? -10.206 -6.893 6.537 1.00 97.00 181 LEU A C 1
ATOM 1455 O O . LEU A 1 181 ? -10.334 -6.253 5.492 1.00 97.00 181 LEU A O 1
ATOM 1459 N N . PHE A 1 182 ? -10.703 -8.122 6.671 1.00 97.88 182 PHE A N 1
ATOM 1460 C CA . PHE A 1 182 ? -11.529 -8.770 5.651 1.00 97.88 182 PHE A CA 1
ATOM 1461 C C . PHE A 1 182 ? -12.889 -8.094 5.484 1.00 97.88 182 PHE A C 1
ATOM 1463 O O . PHE A 1 182 ? -13.263 -7.785 4.354 1.00 97.88 182 PHE A O 1
ATOM 1470 N N . LEU A 1 183 ? -13.561 -7.744 6.584 1.00 98.56 183 LEU A N 1
ATOM 1471 C CA . LEU A 1 183 ? -14.800 -6.968 6.527 1.00 98.56 183 LEU A CA 1
ATOM 1472 C C . LEU A 1 183 ? -14.583 -5.601 5.866 1.00 98.56 183 LEU A C 1
ATOM 1474 O O . LEU A 1 183 ? -15.369 -5.191 5.018 1.00 98.56 183 LEU A O 1
ATOM 1478 N N . LEU A 1 184 ? -13.489 -4.913 6.203 1.00 98.25 184 LEU A N 1
ATOM 1479 C CA . LEU A 1 184 ? -13.103 -3.662 5.548 1.00 98.25 184 LEU A CA 1
ATOM 1480 C C . LEU A 1 184 ? -12.895 -3.847 4.036 1.00 98.25 184 LEU A C 1
ATOM 1482 O O . LEU A 1 184 ? -13.353 -3.021 3.247 1.00 98.25 184 LEU A O 1
ATOM 1486 N N . SER A 1 185 ? -12.228 -4.940 3.647 1.00 98.06 185 SER A N 1
ATOM 1487 C CA . SER A 1 185 ? -11.977 -5.275 2.241 1.00 98.06 185 SER A CA 1
ATOM 1488 C C . SER A 1 185 ? -13.286 -5.493 1.482 1.00 98.06 185 SER A C 1
ATOM 1490 O O . SER A 1 185 ? -13.464 -4.956 0.392 1.00 98.06 185 SER A O 1
ATOM 1492 N N . TYR A 1 186 ? -14.227 -6.219 2.087 1.00 98.62 186 TYR A N 1
ATOM 1493 C CA . TYR A 1 186 ? -15.558 -6.445 1.533 1.00 98.62 186 TYR A CA 1
ATOM 1494 C C . TYR A 1 186 ? -16.353 -5.150 1.363 1.00 98.62 186 TYR A C 1
ATOM 1496 O O . TYR A 1 186 ? -16.859 -4.896 0.267 1.00 98.62 186 TYR A O 1
ATOM 1504 N N . ILE A 1 187 ? -16.418 -4.325 2.420 1.00 98.44 187 ILE A N 1
ATOM 1505 C CA . ILE A 1 187 ? -17.179 -3.069 2.429 1.00 98.44 187 ILE A CA 1
ATOM 1506 C C . ILE A 1 187 ? -16.736 -2.179 1.269 1.00 98.44 187 ILE A C 1
ATOM 1508 O O . ILE A 1 187 ? -17.586 -1.708 0.524 1.00 98.44 187 ILE A O 1
ATOM 1512 N N . PHE A 1 188 ? -15.429 -1.981 1.079 1.00 97.94 188 PHE A N 1
ATOM 1513 C CA . PHE A 1 188 ? -14.910 -1.065 0.057 1.00 97.94 188 PHE A CA 1
ATOM 1514 C C . PHE A 1 188 ? -14.541 -1.730 -1.280 1.00 97.94 188 PHE A C 1
ATOM 1516 O O . PHE A 1 188 ? -14.010 -1.067 -2.168 1.00 97.94 188 PHE A O 1
ATOM 1523 N N . GLY A 1 189 ? -14.783 -3.037 -1.443 1.00 96.94 189 GLY A N 1
ATOM 1524 C CA . GLY A 1 189 ? -14.374 -3.785 -2.643 1.00 96.94 189 GLY A CA 1
ATOM 1525 C C . GLY A 1 189 ? -12.854 -3.824 -2.863 1.00 96.94 189 GLY A C 1
ATOM 1526 O O . GLY A 1 189 ? -12.373 -3.953 -3.989 1.00 96.94 189 GLY A O 1
ATOM 1527 N N . TRP A 1 190 ? -12.082 -3.666 -1.793 1.00 96.19 190 TRP A N 1
ATOM 1528 C CA . TRP A 1 190 ? -10.626 -3.621 -1.821 1.00 96.19 190 TRP A CA 1
ATOM 1529 C C . TRP A 1 190 ? -10.019 -5.021 -1.940 1.00 96.19 190 TRP A C 1
ATOM 1531 O O . TRP A 1 190 ? -10.612 -6.004 -1.497 1.00 96.19 190 TRP A O 1
ATOM 1541 N N . LYS A 1 191 ? -8.807 -5.117 -2.514 1.00 94.25 191 LYS A N 1
ATOM 1542 C CA . LYS A 1 191 ? -8.036 -6.375 -2.513 1.00 94.25 191 LYS A CA 1
ATOM 1543 C C . LYS A 1 191 ? -7.893 -6.860 -1.060 1.00 94.25 191 LYS A C 1
ATOM 1545 O O . LYS A 1 191 ? -7.595 -6.009 -0.214 1.00 94.25 191 LYS A O 1
ATOM 1550 N N . PRO A 1 192 ? -8.095 -8.160 -0.760 1.00 95.00 192 PRO A N 1
ATOM 1551 C CA . PRO A 1 192 ? -8.114 -8.671 0.606 1.00 95.00 192 PRO A CA 1
ATOM 1552 C C . PRO A 1 192 ? -6.866 -8.273 1.390 1.00 95.00 192 PRO A C 1
ATOM 1554 O O . PRO A 1 192 ? -5.737 -8.629 1.043 1.00 95.00 192 PRO A O 1
ATOM 1557 N N . ILE A 1 193 ? -7.081 -7.541 2.481 1.00 93.50 193 ILE A N 1
ATOM 1558 C CA . ILE A 1 193 ? -6.003 -7.087 3.353 1.00 93.50 193 ILE A CA 1
ATOM 1559 C C . ILE A 1 193 ? -5.555 -8.246 4.247 1.00 93.50 193 ILE A C 1
ATOM 1561 O O . ILE A 1 193 ? -6.274 -8.677 5.151 1.00 93.50 193 ILE A O 1
ATOM 1565 N N . VAL A 1 194 ? -4.320 -8.704 4.053 1.00 89.31 194 VAL A N 1
ATOM 1566 C CA . VAL A 1 194 ? -3.673 -9.693 4.926 1.00 89.31 194 VAL A CA 1
ATOM 1567 C C . VAL A 1 194 ? -2.686 -8.993 5.855 1.00 89.31 194 VAL A C 1
ATOM 1569 O O . VAL A 1 194 ? -1.769 -8.297 5.405 1.00 89.31 194 VAL A O 1
ATOM 1572 N N . ASN A 1 195 ? -2.847 -9.193 7.165 1.00 77.88 195 ASN A N 1
ATOM 1573 C CA . ASN A 1 195 ? -2.007 -8.580 8.187 1.00 77.88 195 ASN A CA 1
ATOM 1574 C C . ASN A 1 195 ? -0.595 -9.195 8.222 1.00 77.88 195 ASN A C 1
ATOM 1576 O O . ASN A 1 195 ? -0.252 -10.004 9.084 1.00 77.88 195 ASN A O 1
ATOM 1580 N N . SER A 1 196 ? 0.242 -8.778 7.279 1.00 65.81 196 SER A N 1
ATOM 1581 C CA . SER A 1 196 ? 1.661 -9.146 7.201 1.00 65.81 196 SER A CA 1
ATOM 1582 C C . SER A 1 196 ? 2.562 -8.223 8.034 1.00 65.81 196 SER A C 1
ATOM 1584 O O . SER A 1 196 ? 3.673 -8.602 8.404 1.00 65.81 196 SER A O 1
ATOM 1586 N N . ARG A 1 197 ? 2.083 -7.020 8.381 1.00 66.44 197 ARG A N 1
ATOM 1587 C CA . ARG A 1 197 ? 2.827 -6.003 9.136 1.00 66.44 197 ARG A CA 1
ATOM 1588 C C . ARG A 1 197 ? 2.494 -6.100 10.627 1.00 66.44 197 ARG A C 1
ATOM 1590 O O . ARG A 1 197 ? 1.684 -5.337 11.146 1.00 66.44 197 ARG A O 1
ATOM 1597 N N . ARG A 1 198 ? 3.156 -7.000 11.365 1.00 58.38 198 ARG A N 1
ATOM 1598 C CA . ARG A 1 198 ? 3.114 -6.995 12.846 1.00 58.38 198 ARG A CA 1
ATOM 1599 C C . ARG A 1 198 ? 3.948 -5.840 13.426 1.00 58.38 198 ARG A C 1
ATOM 1601 O O . ARG A 1 198 ? 4.898 -6.054 14.175 1.00 58.38 198 ARG A O 1
ATOM 1608 N N . GLU A 1 199 ? 3.616 -4.603 13.069 1.00 54.09 199 GLU A N 1
ATOM 1609 C CA . GLU A 1 199 ? 4.224 -3.410 13.660 1.00 54.09 199 GLU A CA 1
ATOM 1610 C C . GLU A 1 199 ? 3.729 -3.244 15.110 1.00 54.09 199 GLU A C 1
ATOM 1612 O O . GLU A 1 199 ? 2.531 -3.181 15.367 1.00 54.09 199 GLU A O 1
ATOM 1617 N N . ASN A 1 200 ? 4.653 -3.142 16.071 1.00 52.22 200 ASN A N 1
ATOM 1618 C CA . ASN A 1 200 ? 4.375 -2.732 17.457 1.00 52.22 200 ASN A CA 1
ATOM 1619 C C . ASN A 1 200 ? 3.465 -3.647 18.304 1.00 52.22 200 ASN A C 1
ATOM 1621 O O . ASN A 1 200 ? 2.746 -3.153 19.178 1.00 52.22 200 ASN A O 1
ATOM 1625 N N . VAL A 1 201 ? 3.537 -4.974 18.144 1.00 55.09 201 VAL A N 1
ATOM 1626 C CA . VAL A 1 201 ? 2.994 -5.880 19.175 1.00 55.09 201 VAL A CA 1
ATOM 1627 C C . VAL A 1 201 ? 3.797 -5.665 20.464 1.00 55.09 201 VAL A C 1
ATOM 1629 O O . VAL A 1 201 ? 5.010 -5.880 20.486 1.00 55.09 201 VAL A O 1
ATOM 1632 N N . ALA A 1 202 ? 3.145 -5.174 21.523 1.00 52.88 202 ALA A N 1
ATOM 1633 C CA . ALA A 1 202 ? 3.793 -4.955 22.815 1.00 52.88 202 ALA A CA 1
ATOM 1634 C C . ALA A 1 202 ? 4.403 -6.275 23.320 1.00 52.88 202 ALA A C 1
ATOM 1636 O O . ALA A 1 202 ? 3.714 -7.291 23.374 1.00 52.88 202 ALA A O 1
ATOM 1637 N N . LYS A 1 203 ? 5.703 -6.254 23.649 1.00 45.69 203 LYS A N 1
ATOM 1638 C CA . LYS A 1 203 ? 6.463 -7.434 24.103 1.00 45.69 203 LYS A CA 1
ATOM 1639 C C . LYS A 1 203 ? 6.141 -7.852 25.541 1.00 45.69 203 LYS A C 1
ATOM 1641 O O . LYS A 1 203 ? 6.411 -8.985 25.906 1.00 45.69 203 LYS A O 1
ATOM 1646 N N . SER A 1 204 ? 5.578 -6.941 26.326 1.00 49.28 204 SER A N 1
ATOM 1647 C CA . SER A 1 204 ? 5.062 -7.191 27.665 1.00 49.28 204 SER A CA 1
ATOM 1648 C C . SER A 1 204 ? 3.628 -6.682 27.687 1.00 49.28 204 SER A C 1
ATOM 1650 O O . SER A 1 204 ? 3.380 -5.552 27.262 1.00 49.28 204 SER A O 1
ATOM 1652 N N . LYS A 1 205 ? 2.697 -7.542 28.088 1.00 65.50 205 LYS A N 1
ATOM 1653 C CA . LYS A 1 205 ? 1.374 -7.149 28.563 1.00 65.50 205 LYS A CA 1
ATOM 1654 C C . LYS A 1 205 ? 1.344 -7.641 29.996 1.00 65.50 205 LYS A C 1
ATOM 1656 O O . LYS A 1 205 ? 1.495 -8.847 30.173 1.00 65.50 205 LYS A O 1
ATOM 1661 N N . THR A 1 206 ? 1.158 -6.756 30.969 1.00 70.56 206 THR A N 1
ATOM 1662 C CA . THR A 1 206 ? 0.847 -7.165 32.343 1.00 70.56 206 THR A CA 1
ATOM 1663 C C . THR A 1 206 ? -0.366 -8.099 32.273 1.00 70.56 206 THR A C 1
ATOM 1665 O O . THR A 1 206 ? -1.433 -7.669 31.812 1.00 70.56 206 THR A O 1
ATOM 1668 N N . PRO A 1 207 ? -0.227 -9.391 32.615 1.00 78.31 207 PRO A N 1
ATOM 1669 C CA . PRO A 1 207 ? -1.353 -10.306 32.669 1.00 78.31 207 PRO A CA 1
ATOM 1670 C C . PRO A 1 207 ? -2.410 -9.770 33.633 1.00 78.31 207 PRO A C 1
ATOM 1672 O O . PRO A 1 207 ? -2.082 -9.255 34.699 1.00 78.31 207 PRO A O 1
ATOM 1675 N N . LEU A 1 208 ? -3.692 -9.939 33.303 1.00 80.06 208 LEU A N 1
ATOM 1676 C CA . LEU A 1 208 ? -4.775 -9.521 34.204 1.00 80.06 208 LEU A CA 1
ATOM 1677 C C . LEU A 1 208 ? -4.685 -10.198 35.582 1.00 80.06 208 LEU A C 1
ATOM 1679 O O . LEU A 1 208 ? -5.152 -9.631 36.562 1.00 80.06 208 LEU A O 1
ATOM 1683 N N . SER A 1 209 ? -4.065 -11.381 35.660 1.00 79.62 209 SER A N 1
ATOM 1684 C CA . SER A 1 209 ? -3.811 -12.115 36.905 1.00 79.62 209 SER A CA 1
ATOM 1685 C C . SER A 1 209 ? -2.818 -11.433 37.848 1.00 79.62 209 SER A C 1
ATOM 1687 O O . SER A 1 209 ? -2.785 -11.777 39.022 1.00 79.62 209 SER A O 1
ATOM 1689 N N . GLU A 1 210 ? -1.999 -10.501 37.355 1.00 85.94 210 GLU A N 1
ATOM 1690 C CA . GLU A 1 210 ? -1.048 -9.739 38.177 1.00 85.94 210 GLU A CA 1
ATOM 1691 C C . GLU A 1 210 ? -1.681 -8.477 38.789 1.00 85.94 210 GLU A C 1
ATOM 1693 O O . GLU A 1 210 ? -1.072 -7.825 39.635 1.00 85.94 210 GLU A O 1
ATOM 1698 N N . ILE A 1 211 ? -2.912 -8.131 38.394 1.00 89.00 211 ILE A N 1
ATOM 1699 C CA . ILE A 1 211 ? -3.652 -6.985 38.931 1.00 89.00 211 ILE A CA 1
ATOM 1700 C C . ILE A 1 211 ? -4.497 -7.459 40.127 1.00 89.00 211 ILE A C 1
ATOM 1702 O O . ILE A 1 211 ? -5.262 -8.415 39.974 1.00 89.00 211 ILE A O 1
ATOM 1706 N N . PRO A 1 212 ? -4.426 -6.797 41.302 1.00 93.50 212 PRO A N 1
ATOM 1707 C CA . PRO A 1 212 ? -5.256 -7.148 42.453 1.00 93.50 212 PRO A CA 1
ATOM 1708 C C . PRO A 1 212 ? -6.755 -7.192 42.096 1.00 93.50 212 PRO A C 1
ATOM 1710 O O . PRO A 1 212 ? -7.233 -6.273 41.423 1.00 93.50 212 PRO A O 1
ATOM 1713 N N . PRO A 1 213 ? -7.527 -8.201 42.553 1.00 93.75 213 PRO A N 1
ATOM 1714 C CA . PRO A 1 213 ? -8.934 -8.355 42.171 1.00 93.75 213 PRO A CA 1
ATOM 1715 C C . PRO A 1 213 ? -9.804 -7.124 42.456 1.00 93.75 213 PRO A C 1
ATOM 1717 O O . PRO A 1 213 ? -10.631 -6.753 41.624 1.00 93.75 213 PRO A O 1
ATOM 1720 N N . GLU A 1 214 ? -9.585 -6.459 43.593 1.00 93.75 214 GLU A N 1
ATOM 1721 C CA . GLU A 1 214 ? -10.299 -5.230 43.964 1.00 93.75 214 GLU A CA 1
ATOM 1722 C C . GLU A 1 214 ? -9.977 -4.067 43.014 1.00 93.75 214 GLU A C 1
ATOM 1724 O O . GLU A 1 214 ? -10.882 -3.379 42.543 1.00 93.75 214 GLU A O 1
ATOM 1729 N N . ALA A 1 215 ? -8.700 -3.894 42.659 1.00 91.94 215 ALA A N 1
ATOM 1730 C CA . ALA A 1 215 ? -8.266 -2.882 41.699 1.00 91.94 215 ALA A CA 1
ATOM 1731 C C . ALA A 1 215 ? -8.860 -3.147 40.310 1.00 91.94 215 ALA A C 1
ATOM 1733 O O . ALA A 1 215 ? -9.380 -2.241 39.660 1.00 91.94 215 ALA A O 1
ATOM 1734 N N . LEU A 1 216 ? -8.851 -4.406 39.861 1.00 93.38 216 LEU A N 1
ATOM 1735 C CA . LEU A 1 216 ? -9.444 -4.799 38.585 1.00 93.38 216 LEU A CA 1
ATOM 1736 C C . LEU A 1 216 ? -10.961 -4.550 38.552 1.00 93.38 216 LEU A C 1
ATOM 1738 O O . LEU A 1 216 ? -11.481 -4.136 37.515 1.00 93.38 216 LEU A O 1
ATOM 1742 N N . ALA A 1 217 ? -11.669 -4.777 39.663 1.00 94.38 217 ALA A N 1
ATOM 1743 C CA . ALA A 1 217 ? -13.092 -4.467 39.777 1.00 94.38 217 ALA A CA 1
ATOM 1744 C C . ALA A 1 217 ? -13.354 -2.960 39.621 1.00 94.38 217 ALA A C 1
ATOM 1746 O O . ALA A 1 217 ? -14.181 -2.578 38.792 1.00 94.38 217 ALA A O 1
ATOM 1747 N N . ARG A 1 218 ? -12.581 -2.109 40.311 1.00 93.06 218 ARG A N 1
ATOM 1748 C CA . ARG A 1 218 ? -12.681 -0.643 40.182 1.00 93.06 218 ARG A CA 1
ATOM 1749 C C . ARG A 1 218 ? -12.332 -0.149 38.777 1.00 93.06 218 ARG A C 1
ATOM 1751 O O . ARG A 1 218 ? -13.014 0.718 38.237 1.00 93.06 218 ARG A O 1
ATOM 1758 N N . ILE A 1 219 ? -11.323 -0.742 38.134 1.00 92.75 219 ILE A N 1
ATOM 1759 C CA . ILE A 1 219 ? -10.981 -0.441 36.734 1.00 92.75 219 ILE A CA 1
ATOM 1760 C C . ILE A 1 219 ? -12.150 -0.794 35.804 1.00 92.75 219 ILE A C 1
ATOM 1762 O O . ILE A 1 219 ? -12.500 0.001 34.934 1.00 92.75 219 ILE A O 1
ATOM 1766 N N . ARG A 1 220 ? -12.769 -1.969 35.974 1.00 94.50 220 ARG A N 1
ATOM 1767 C CA . ARG A 1 220 ? -13.925 -2.392 35.164 1.00 94.50 220 ARG A CA 1
ATOM 1768 C C . ARG A 1 220 ? -15.114 -1.457 35.334 1.00 94.50 220 ARG A C 1
ATOM 1770 O O . ARG A 1 220 ? -15.716 -1.077 34.336 1.00 94.50 220 ARG A O 1
ATOM 1777 N N . GLU A 1 221 ? -15.415 -1.072 36.569 1.00 94.12 221 GLU A N 1
ATOM 1778 C CA . GLU A 1 221 ? -16.474 -0.112 36.878 1.00 94.12 221 GLU A CA 1
ATOM 1779 C C . GLU A 1 221 ? -16.207 1.244 36.210 1.00 94.12 221 GLU A C 1
ATOM 1781 O O . GLU A 1 221 ? -17.082 1.791 35.539 1.00 94.12 221 GLU A O 1
ATOM 1786 N N . ALA A 1 222 ? -14.971 1.746 36.284 1.00 91.44 222 ALA A N 1
ATOM 1787 C CA . ALA A 1 222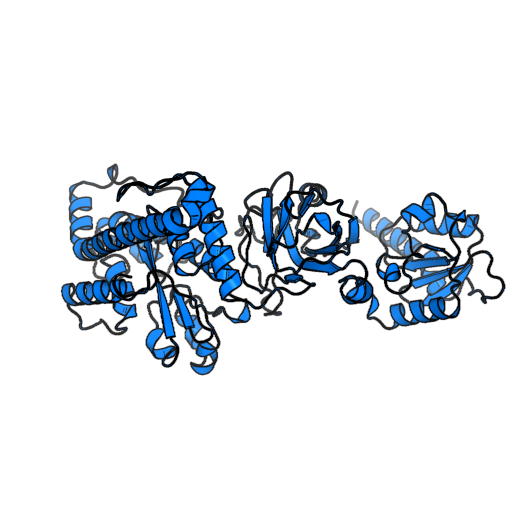 ? -14.592 2.993 35.628 1.00 91.44 222 ALA A CA 1
ATOM 1788 C C . ALA A 1 222 ? -14.721 2.937 34.092 1.00 91.44 222 ALA A C 1
ATOM 1790 O O . ALA A 1 222 ? -14.964 3.976 33.475 1.00 91.44 222 ALA A O 1
ATOM 1791 N N . MET A 1 223 ? -14.572 1.754 33.480 1.00 92.56 223 MET A N 1
ATOM 1792 C CA . MET A 1 223 ? -14.702 1.522 32.032 1.00 92.56 223 MET A CA 1
ATOM 1793 C C . MET A 1 223 ? -16.125 1.135 31.587 1.00 92.56 223 MET A C 1
ATOM 1795 O O . MET A 1 223 ? -16.293 0.677 30.457 1.00 92.56 223 MET A O 1
ATOM 1799 N N . SER A 1 224 ? -17.148 1.271 32.436 1.00 94.88 224 SER A N 1
ATOM 1800 C CA . SER A 1 224 ? -18.510 0.787 32.149 1.00 94.88 224 SER A CA 1
ATOM 1801 C C . SER A 1 224 ? -19.099 1.313 30.831 1.00 94.88 224 SER A C 1
ATOM 1803 O O . SER A 1 224 ? -19.712 0.550 30.084 1.00 94.88 224 SER A O 1
ATOM 1805 N N . LEU A 1 225 ? -18.858 2.582 30.489 1.00 95.75 225 LEU A N 1
ATOM 1806 C CA . LEU A 1 225 ? -19.362 3.179 29.247 1.00 95.75 225 LEU A CA 1
ATOM 1807 C C . LEU A 1 225 ? -18.598 2.667 28.022 1.00 95.75 225 LEU A C 1
ATOM 1809 O O . LEU A 1 225 ? -19.212 2.284 27.027 1.00 95.75 225 LEU A O 1
ATOM 1813 N N . ASP A 1 226 ? -17.264 2.610 28.094 1.00 96.38 226 ASP A N 1
ATOM 1814 C CA . ASP A 1 226 ? -16.452 1.999 27.035 1.00 96.38 226 ASP A CA 1
ATOM 1815 C C . ASP A 1 226 ? -16.813 0.522 26.848 1.00 96.38 226 ASP A C 1
ATOM 1817 O O . ASP A 1 226 ? -16.765 0.024 25.725 1.00 96.38 226 ASP A O 1
ATOM 1821 N N . ARG A 1 227 ? -17.192 -0.175 27.926 1.00 97.88 227 ARG A N 1
ATOM 1822 C CA . ARG A 1 227 ? -17.647 -1.563 27.874 1.00 97.88 227 ARG A CA 1
ATOM 1823 C C . ARG A 1 227 ? -18.962 -1.690 27.121 1.00 97.88 227 ARG A C 1
ATOM 1825 O O . ARG A 1 227 ? -19.018 -2.477 26.183 1.00 97.88 227 ARG A O 1
ATOM 1832 N N . ALA A 1 228 ? -19.957 -0.872 27.457 1.00 98.44 228 ALA A N 1
ATOM 1833 C CA . ALA A 1 228 ? -21.233 -0.850 26.748 1.00 98.44 228 ALA A CA 1
ATOM 1834 C C . ALA A 1 228 ? -21.064 -0.528 25.250 1.00 98.44 228 ALA A C 1
ATOM 1836 O O . ALA A 1 228 ? -21.678 -1.175 24.404 1.00 98.44 228 ALA A O 1
ATOM 1837 N N . LEU A 1 229 ? -20.197 0.431 24.902 1.00 98.44 229 LEU A N 1
ATOM 1838 C CA . LEU A 1 229 ? -19.885 0.741 23.503 1.00 98.44 229 LEU A CA 1
ATOM 1839 C C . LEU A 1 229 ? -19.144 -0.406 22.799 1.00 98.44 229 LEU A C 1
ATOM 1841 O O . LEU A 1 229 ? -19.399 -0.675 21.627 1.00 98.44 229 LEU A O 1
ATOM 1845 N N . TYR A 1 230 ? -18.197 -1.051 23.483 1.00 98.56 230 TYR A N 1
ATOM 1846 C CA . TYR A 1 230 ? -17.426 -2.161 22.926 1.00 98.56 230 TYR A CA 1
ATOM 1847 C C . TYR A 1 230 ? -18.305 -3.384 22.657 1.00 98.56 230 TYR A C 1
ATOM 1849 O O . TYR A 1 230 ? -18.193 -3.974 21.583 1.00 98.56 230 TYR A O 1
ATOM 1857 N N . ASP A 1 231 ? -19.188 -3.735 23.595 1.00 98.56 231 ASP A N 1
ATOM 1858 C CA . ASP A 1 231 ? -20.129 -4.845 23.437 1.00 98.56 231 ASP A CA 1
ATOM 1859 C C . ASP A 1 231 ? -21.092 -4.568 22.258 1.00 98.56 231 ASP A C 1
ATOM 1861 O O . ASP A 1 231 ? -21.204 -5.408 21.365 1.00 98.56 231 ASP A O 1
ATOM 1865 N N . ASP A 1 232 ? -21.647 -3.349 22.147 1.00 98.19 232 ASP A N 1
ATOM 1866 C CA . ASP A 1 232 ? -22.442 -2.917 20.978 1.00 98.19 232 ASP A CA 1
ATOM 1867 C C . ASP A 1 232 ? -21.642 -3.033 19.664 1.00 98.19 232 ASP A C 1
ATOM 1869 O O . ASP A 1 232 ? -22.117 -3.565 18.660 1.00 98.19 232 ASP A O 1
ATOM 1873 N N . GLY A 1 233 ? -20.378 -2.601 19.667 1.00 98.25 233 GLY A N 1
ATOM 1874 C CA . GLY A 1 233 ? -19.480 -2.745 18.522 1.00 98.25 233 GLY A CA 1
ATOM 1875 C C . GLY A 1 233 ? -19.215 -4.197 18.122 1.00 98.25 233 GLY A C 1
ATOM 1876 O O . GLY A 1 233 ? -19.150 -4.493 16.928 1.00 98.25 233 GLY A O 1
ATOM 1877 N N . CYS A 1 234 ? -19.091 -5.108 19.089 1.00 98.44 234 CYS A N 1
ATOM 1878 C CA . CYS A 1 234 ? -18.895 -6.534 18.832 1.00 98.44 234 CYS A CA 1
ATOM 1879 C C . CYS A 1 234 ? -20.136 -7.177 18.213 1.00 98.44 234 CYS A C 1
ATOM 1881 O O . CYS A 1 234 ? -19.999 -7.963 17.275 1.00 98.44 234 CYS A O 1
ATOM 1883 N N . GLU A 1 235 ? -21.330 -6.820 18.688 1.00 98.00 235 GLU A N 1
ATOM 1884 C CA . GLU A 1 235 ? -22.598 -7.285 18.116 1.00 98.00 235 GLU A CA 1
ATOM 1885 C C . GLU A 1 235 ? -22.759 -6.824 16.664 1.00 98.00 235 GLU A C 1
ATOM 1887 O O . GLU A 1 235 ? -22.994 -7.640 15.770 1.00 98.00 235 GLU A O 1
ATOM 1892 N N . ILE A 1 236 ? -22.549 -5.526 16.408 1.00 97.69 236 ILE A N 1
ATOM 1893 C CA . ILE A 1 236 ? -22.551 -4.955 15.055 1.00 97.69 236 ILE A CA 1
ATOM 1894 C C . ILE A 1 236 ? -21.548 -5.685 14.160 1.00 97.69 236 ILE A C 1
ATOM 1896 O O . ILE A 1 236 ? -21.861 -6.018 13.015 1.00 97.69 236 ILE A O 1
ATOM 1900 N N . PHE A 1 237 ? -20.325 -5.885 14.655 1.00 98.06 237 PHE A N 1
ATOM 1901 C CA . PHE A 1 237 ? -19.258 -6.523 13.898 1.00 98.06 237 PHE A CA 1
ATOM 1902 C C . PHE A 1 237 ? -19.630 -7.954 13.516 1.00 98.06 237 PHE A C 1
ATOM 1904 O O . PHE A 1 237 ? -19.519 -8.307 12.344 1.00 98.06 237 PHE A O 1
ATOM 1911 N N . GLN A 1 238 ? -20.099 -8.751 14.480 1.00 97.56 238 GLN A N 1
ATOM 1912 C CA . GLN A 1 238 ? -20.484 -10.142 14.255 1.00 97.56 238 GLN A CA 1
ATOM 1913 C C . GLN A 1 238 ? -21.586 -10.242 13.200 1.00 97.56 238 GLN A C 1
ATOM 1915 O O . GLN A 1 238 ? -21.423 -10.976 12.230 1.00 97.56 238 GLN A O 1
ATOM 1920 N N . GLN A 1 239 ? -22.644 -9.436 13.332 1.00 96.69 239 GLN A N 1
ATOM 1921 C CA . GLN A 1 239 ? -23.731 -9.400 12.356 1.00 96.69 239 GLN A CA 1
ATOM 1922 C C . GLN A 1 239 ? -23.206 -9.095 10.944 1.00 96.69 239 GLN A C 1
ATOM 1924 O O . GLN A 1 239 ? -23.498 -9.811 9.990 1.00 96.69 239 GLN A O 1
ATOM 1929 N N . ARG A 1 240 ? -22.388 -8.046 10.804 1.00 97.94 240 ARG A N 1
ATOM 1930 C CA . ARG A 1 240 ? -21.863 -7.603 9.503 1.00 97.94 240 ARG A CA 1
ATOM 1931 C C . ARG A 1 240 ? -20.871 -8.589 8.893 1.00 97.94 240 ARG A C 1
ATOM 1933 O O . ARG A 1 240 ? -20.763 -8.668 7.671 1.00 97.94 240 ARG A O 1
ATOM 1940 N N . PHE A 1 241 ? -20.137 -9.312 9.729 1.00 97.69 241 PHE A N 1
ATOM 1941 C CA . PHE A 1 241 ? -19.205 -10.341 9.293 1.00 97.69 241 PHE A CA 1
ATOM 1942 C C . PHE A 1 241 ? -19.940 -11.595 8.798 1.00 97.69 241 PHE A C 1
ATOM 1944 O O . PHE A 1 241 ? -19.596 -12.110 7.735 1.00 97.69 241 PHE A O 1
ATOM 1951 N N . ASP A 1 242 ? -21.000 -12.020 9.493 1.00 96.88 242 ASP A N 1
ATOM 1952 C CA . ASP A 1 242 ? -21.859 -13.125 9.048 1.00 96.88 242 ASP A CA 1
ATOM 1953 C C . ASP A 1 242 ? -22.567 -12.785 7.724 1.00 96.88 242 ASP A C 1
ATOM 1955 O O . ASP A 1 242 ? -22.538 -13.585 6.788 1.00 96.88 242 ASP A O 1
ATOM 1959 N N . GLU A 1 243 ? -23.122 -11.572 7.600 1.00 96.88 243 GLU A N 1
ATOM 1960 C CA . GLU A 1 243 ? -23.732 -11.070 6.355 1.00 96.88 243 GLU A CA 1
ATOM 1961 C C . GLU A 1 243 ? -22.736 -11.077 5.182 1.00 96.88 243 GLU A C 1
ATOM 1963 O O . GLU A 1 243 ? -23.075 -11.492 4.073 1.00 96.88 243 GLU A O 1
ATOM 1968 N N . MET A 1 244 ? -21.488 -10.656 5.420 1.00 97.88 244 MET A N 1
ATOM 1969 C CA . MET A 1 244 ? -20.422 -10.726 4.418 1.00 97.88 244 MET A CA 1
ATOM 1970 C C . MET A 1 244 ? -20.148 -12.172 3.990 1.00 97.88 244 MET A C 1
ATOM 1972 O O . MET A 1 244 ? -20.048 -12.440 2.795 1.00 97.88 244 MET A O 1
ATOM 1976 N N . GLN A 1 245 ? -19.983 -13.100 4.939 1.00 97.69 245 GLN A N 1
ATOM 1977 C CA . GLN A 1 245 ? -19.699 -14.500 4.614 1.00 97.69 245 GLN A CA 1
ATOM 1978 C C . GLN A 1 245 ? -20.825 -15.112 3.775 1.00 97.69 245 GLN A C 1
ATOM 1980 O O . GLN A 1 245 ? -20.546 -15.795 2.791 1.00 97.69 245 GLN A O 1
ATOM 1985 N N . GLN A 1 246 ? -22.080 -14.828 4.125 1.00 96.44 246 GLN A N 1
ATOM 1986 C CA . GLN A 1 246 ? -23.247 -15.290 3.376 1.00 96.44 246 GLN A CA 1
ATOM 1987 C C . GLN A 1 246 ? -23.275 -14.726 1.949 1.00 96.44 246 GLN A C 1
ATOM 1989 O O . GLN A 1 246 ? -23.408 -15.505 1.008 1.00 96.44 246 GLN A O 1
ATOM 1994 N N . ASP A 1 247 ? -23.082 -13.413 1.764 1.00 97.75 247 ASP A N 1
ATOM 1995 C CA . ASP A 1 247 ? -23.057 -12.787 0.429 1.00 97.75 247 ASP A CA 1
ATOM 1996 C C . ASP A 1 247 ? -21.906 -13.331 -0.436 1.00 97.75 247 ASP A C 1
ATOM 1998 O O . ASP A 1 247 ? -22.105 -13.668 -1.604 1.00 97.75 247 ASP A O 1
ATOM 2002 N N . LEU A 1 248 ? -20.708 -13.494 0.134 1.00 98.00 248 LEU A N 1
ATOM 2003 C CA . LEU A 1 248 ? -19.555 -14.035 -0.589 1.00 98.00 248 LEU A CA 1
ATOM 2004 C C . LEU A 1 248 ? -19.772 -15.486 -1.036 1.00 98.00 248 LEU A C 1
ATOM 2006 O O . LEU A 1 248 ? -19.435 -15.832 -2.171 1.00 98.00 248 LEU A O 1
ATOM 2010 N N . VAL A 1 249 ? -20.341 -16.332 -0.173 1.00 97.25 249 VAL A N 1
ATOM 2011 C CA . VAL A 1 249 ? -20.665 -17.717 -0.537 1.00 97.25 249 VAL A CA 1
ATOM 2012 C C . VAL A 1 249 ? -21.797 -17.759 -1.559 1.00 97.25 249 VAL A C 1
ATOM 2014 O O . VAL A 1 249 ? -21.692 -18.485 -2.540 1.00 97.25 249 VAL A O 1
ATOM 2017 N N . GLN A 1 250 ? -22.827 -16.928 -1.417 1.00 96.56 250 GLN A N 1
ATOM 2018 C CA . GLN A 1 250 ? -23.903 -16.847 -2.404 1.00 96.56 250 GLN A CA 1
ATOM 2019 C C . GLN A 1 250 ? -23.387 -16.461 -3.801 1.00 96.56 250 GLN A C 1
ATOM 2021 O O . GLN A 1 250 ? -23.895 -16.953 -4.805 1.00 96.56 250 GLN A O 1
ATOM 2026 N N . ARG A 1 251 ? -22.385 -15.578 -3.885 1.00 96.25 251 ARG A N 1
ATOM 2027 C CA . ARG A 1 251 ? -21.825 -15.115 -5.167 1.00 96.25 251 ARG A CA 1
ATOM 2028 C C . ARG A 1 251 ? -20.818 -16.073 -5.786 1.00 96.25 251 ARG A C 1
ATOM 2030 O O . ARG A 1 251 ? -20.751 -16.174 -7.010 1.00 96.25 251 ARG A O 1
ATOM 2037 N N . TYR A 1 252 ? -19.979 -16.700 -4.965 1.00 97.06 252 TYR A N 1
ATOM 2038 C CA . TYR A 1 252 ? -18.794 -17.409 -5.454 1.00 97.06 252 TYR A CA 1
ATOM 2039 C C . TYR A 1 252 ? -18.637 -18.833 -4.907 1.00 97.06 252 TYR A C 1
ATOM 2041 O O . TYR A 1 252 ? -17.717 -19.534 -5.327 1.00 97.06 252 TYR A O 1
ATOM 2049 N N . GLY A 1 253 ? -19.510 -19.273 -4.000 1.00 94.12 253 GLY A N 1
ATOM 2050 C CA . GLY A 1 253 ? -19.455 -20.575 -3.329 1.00 94.12 253 GLY A CA 1
ATOM 2051 C C . GLY A 1 253 ? -19.512 -21.758 -4.289 1.00 94.12 253 GLY A C 1
ATOM 2052 O O . GLY A 1 253 ? -18.764 -22.716 -4.104 1.00 94.12 253 GLY A O 1
ATOM 2053 N N . ASP A 1 254 ? -20.272 -21.643 -5.383 1.00 95.25 254 ASP A N 1
ATOM 2054 C CA . ASP A 1 254 ? -20.351 -22.664 -6.439 1.00 95.25 254 ASP A CA 1
ATOM 2055 C C . ASP A 1 254 ? -18.975 -23.017 -7.024 1.00 95.25 254 ASP A C 1
ATOM 2057 O O . ASP A 1 254 ? -18.714 -24.169 -7.367 1.00 95.25 254 ASP A O 1
ATOM 2061 N N . ARG A 1 255 ? -18.049 -22.046 -7.090 1.00 94.50 255 ARG A N 1
ATOM 2062 C CA . ARG A 1 255 ? -16.686 -22.259 -7.614 1.00 94.50 255 ARG A CA 1
ATOM 2063 C C . ARG A 1 255 ? -15.839 -23.166 -6.722 1.00 94.50 255 ARG A C 1
ATOM 2065 O O . ARG A 1 255 ? -14.821 -23.677 -7.179 1.00 94.50 255 ARG A O 1
ATOM 2072 N N . LEU A 1 256 ? -16.230 -23.318 -5.458 1.00 93.00 256 LEU A N 1
ATOM 2073 C CA . LEU A 1 256 ? -15.531 -24.104 -4.441 1.00 93.00 256 LEU A CA 1
ATOM 2074 C C . LEU A 1 256 ? -16.398 -25.236 -3.869 1.00 93.00 256 LEU A C 1
ATOM 2076 O O . LEU A 1 256 ? -15.946 -25.905 -2.944 1.00 93.00 256 LEU A O 1
ATOM 2080 N N . ALA A 1 257 ? -17.612 -25.450 -4.397 1.00 92.19 257 ALA A N 1
ATOM 2081 C CA . ALA A 1 257 ? -18.618 -26.348 -3.821 1.00 92.19 257 ALA A CA 1
ATOM 2082 C C . ALA A 1 257 ? -18.835 -26.095 -2.313 1.00 92.19 257 ALA A C 1
ATOM 2084 O O . ALA A 1 257 ? -18.790 -27.015 -1.497 1.00 92.19 257 ALA A O 1
ATOM 2085 N N . LEU A 1 258 ? -19.002 -24.820 -1.949 1.00 91.75 258 LEU A N 1
ATOM 2086 C CA . LEU A 1 258 ? -19.052 -24.348 -0.568 1.00 91.75 258 LEU A CA 1
ATOM 2087 C C . LEU A 1 258 ? -20.456 -23.861 -0.190 1.00 91.75 258 LEU A C 1
ATOM 2089 O O . LEU A 1 258 ? -21.002 -22.992 -0.866 1.00 91.75 258 LEU A O 1
ATOM 2093 N N . ASP A 1 259 ? -20.971 -24.342 0.943 1.00 87.88 259 ASP A N 1
ATOM 2094 C CA . ASP A 1 259 ? -22.196 -23.836 1.571 1.00 87.88 259 ASP A CA 1
ATOM 2095 C C . ASP A 1 259 ? -21.908 -22.714 2.578 1.00 87.88 259 ASP A C 1
ATOM 2097 O O . ASP A 1 259 ? -20.817 -22.612 3.153 1.00 87.88 259 ASP A O 1
ATOM 2101 N N . ALA A 1 260 ? -22.903 -21.851 2.806 1.00 83.00 260 ALA A N 1
ATOM 2102 C CA . ALA A 1 260 ? -22.765 -20.752 3.753 1.00 83.00 260 ALA A CA 1
ATOM 2103 C C . ALA A 1 260 ? -22.658 -21.300 5.187 1.00 83.00 260 ALA A C 1
ATOM 2105 O O . ALA A 1 260 ? -23.439 -22.177 5.570 1.00 83.00 260 ALA A O 1
ATOM 2106 N N . PRO A 1 261 ? -21.724 -20.793 6.009 1.00 86.62 261 PRO A N 1
ATOM 2107 C CA . PRO A 1 261 ? -21.600 -21.255 7.380 1.00 86.62 261 PRO A CA 1
ATOM 2108 C C . PRO A 1 261 ? -22.761 -20.736 8.244 1.00 86.62 261 PRO A C 1
ATOM 2110 O O . PRO A 1 261 ? -23.304 -19.658 7.973 1.00 86.62 261 PRO A O 1
ATOM 2113 N N . PRO A 1 262 ? -23.121 -21.459 9.318 1.00 84.44 262 PRO A N 1
ATOM 2114 C CA . PRO A 1 262 ? -24.040 -20.956 10.332 1.00 84.44 262 PRO A CA 1
ATOM 2115 C C . PRO A 1 262 ? -23.556 -19.630 10.954 1.00 84.44 262 PRO A C 1
ATOM 2117 O O . PRO A 1 262 ? -22.344 -19.404 11.032 1.00 84.44 262 PRO A O 1
ATOM 2120 N N . PRO A 1 263 ? -24.468 -18.775 11.462 1.00 84.12 263 PRO A N 1
ATOM 2121 C CA . PRO A 1 263 ? -24.097 -17.548 12.169 1.00 84.12 263 PRO A CA 1
ATOM 2122 C C . PRO A 1 263 ? -23.097 -17.804 13.302 1.00 84.12 263 PRO A C 1
ATOM 2124 O O . PRO A 1 263 ? -23.256 -18.750 14.077 1.00 84.12 263 PRO A O 1
ATOM 2127 N N . GLY A 1 264 ? -22.065 -16.964 13.406 1.00 82.38 264 GLY A N 1
ATOM 2128 C CA . GLY A 1 264 ? -21.000 -17.122 14.400 1.00 82.38 264 GLY A CA 1
ATOM 2129 C C . GLY A 1 264 ? -19.876 -18.087 14.007 1.00 82.38 264 GLY A C 1
ATOM 2130 O O . GLY A 1 264 ? -18.852 -18.112 14.692 1.00 82.38 264 GLY A O 1
ATOM 2131 N N . GLN A 1 265 ? -20.012 -18.851 12.916 1.00 89.69 265 GLN A N 1
ATOM 2132 C CA . GLN A 1 265 ? -18.957 -19.734 12.422 1.00 89.69 265 GLN A CA 1
ATOM 2133 C C . GLN A 1 265 ? -18.159 -19.075 11.288 1.00 89.69 265 GLN A C 1
ATOM 2135 O O . GLN A 1 265 ? -18.683 -18.695 10.240 1.00 89.69 265 GLN A O 1
ATOM 2140 N N . VAL A 1 266 ? -16.846 -18.977 11.487 1.00 89.88 266 VAL A N 1
ATOM 2141 C CA . VAL A 1 266 ? -15.927 -18.334 10.541 1.00 89.88 266 VAL A CA 1
ATOM 2142 C C . VAL A 1 266 ? -15.445 -19.351 9.504 1.00 89.88 266 VAL A C 1
ATOM 2144 O O . VAL A 1 266 ? -14.992 -20.438 9.865 1.00 89.88 266 VAL A O 1
ATOM 2147 N N . LEU A 1 267 ? -15.534 -19.003 8.215 1.00 93.19 267 LEU A N 1
ATOM 2148 C CA . LEU A 1 267 ? -14.905 -19.778 7.137 1.00 93.19 267 LEU A CA 1
ATOM 2149 C C . LEU A 1 267 ? -13.389 -19.862 7.331 1.00 93.19 267 LEU A C 1
ATOM 2151 O O . LEU A 1 267 ? -12.765 -18.960 7.891 1.00 93.19 267 LEU A O 1
ATOM 2155 N N . GLU A 1 268 ? -12.772 -20.909 6.786 1.00 94.06 268 GLU A N 1
ATOM 2156 C CA . GLU A 1 268 ? -11.315 -21.001 6.774 1.00 94.06 268 GLU A CA 1
ATOM 2157 C C . GLU A 1 268 ? -10.672 -19.773 6.117 1.00 94.06 268 GLU A C 1
ATOM 2159 O O . GLU A 1 268 ? -11.157 -19.235 5.118 1.00 94.06 268 GLU A O 1
ATOM 2164 N N . PHE A 1 269 ? -9.535 -19.351 6.672 1.00 92.94 269 PHE A N 1
ATOM 2165 C CA . PHE A 1 269 ? -8.836 -18.136 6.260 1.00 92.94 269 PHE A CA 1
ATOM 2166 C C . PHE A 1 269 ? -8.548 -18.092 4.750 1.00 92.94 269 PHE A C 1
ATOM 2168 O O . PHE A 1 269 ? -8.825 -17.083 4.104 1.00 92.94 269 PHE A O 1
ATOM 2175 N N . ALA A 1 270 ? -8.016 -19.184 4.187 1.00 94.06 270 ALA A N 1
ATOM 2176 C CA . ALA A 1 270 ? -7.670 -19.267 2.768 1.00 94.06 270 ALA A CA 1
ATOM 2177 C C . ALA A 1 270 ? -8.912 -19.163 1.870 1.00 94.06 270 ALA A C 1
ATOM 2179 O O . ALA A 1 270 ? -8.895 -18.450 0.867 1.00 94.06 270 ALA A O 1
ATOM 2180 N N . THR A 1 271 ? -10.005 -19.810 2.274 1.00 95.44 271 THR A N 1
ATOM 2181 C CA . THR A 1 271 ? -11.297 -19.749 1.587 1.00 95.44 271 THR A CA 1
ATOM 2182 C C . THR A 1 271 ? -11.834 -18.325 1.571 1.00 95.44 271 THR A C 1
ATOM 2184 O O . THR A 1 271 ? -12.134 -17.789 0.506 1.00 95.44 271 THR A O 1
ATOM 2187 N N . LEU A 1 272 ? -11.887 -17.664 2.731 1.00 95.62 272 LEU A N 1
ATOM 2188 C CA . LEU A 1 272 ? -12.397 -16.298 2.823 1.00 95.62 272 LEU A CA 1
ATOM 2189 C C . LEU A 1 272 ? -11.525 -15.307 2.037 1.00 95.62 272 LEU A C 1
ATOM 2191 O O . LEU A 1 272 ? -12.053 -14.447 1.332 1.00 95.62 272 LEU A O 1
ATOM 2195 N N . GLN A 1 273 ? -10.199 -15.465 2.088 1.00 95.81 273 GLN A N 1
ATOM 2196 C CA . GLN A 1 273 ? -9.275 -14.675 1.277 1.00 95.81 273 GLN A CA 1
ATOM 2197 C C . GLN A 1 273 ? -9.547 -14.852 -0.225 1.00 95.81 273 GLN A C 1
ATOM 2199 O O . GLN A 1 273 ? -9.568 -13.860 -0.952 1.00 95.81 273 GLN A O 1
ATOM 2204 N N . GLN A 1 274 ? -9.782 -16.081 -0.694 1.00 95.94 274 GLN A N 1
ATOM 2205 C CA . GLN A 1 274 ? -10.049 -16.360 -2.108 1.00 95.94 274 GLN A CA 1
ATOM 2206 C C . GLN A 1 274 ? -11.391 -15.782 -2.583 1.00 95.94 274 GLN A C 1
ATOM 2208 O O . GLN A 1 274 ? -11.461 -15.215 -3.676 1.00 95.94 274 GLN A O 1
ATOM 2213 N N . LEU A 1 275 ? -12.443 -15.878 -1.763 1.00 97.94 275 LEU A N 1
ATOM 2214 C CA . LEU A 1 275 ? -13.747 -15.277 -2.064 1.00 97.94 275 LEU A CA 1
ATOM 2215 C C . LEU A 1 275 ? -13.642 -13.745 -2.161 1.00 97.94 275 LEU A C 1
ATOM 2217 O O . LEU A 1 275 ? -14.166 -13.139 -3.095 1.00 97.94 275 LEU A O 1
ATOM 2221 N N . LEU A 1 276 ? -12.914 -13.118 -1.231 1.00 97.69 276 LEU A N 1
ATOM 2222 C CA . LEU A 1 276 ? -12.652 -11.676 -1.246 1.00 97.69 276 LEU A CA 1
ATOM 2223 C C . LEU A 1 276 ? -11.778 -11.243 -2.424 1.00 97.69 276 LEU A C 1
ATOM 2225 O O . LEU A 1 276 ? -11.964 -10.147 -2.949 1.00 97.69 276 LEU A O 1
ATOM 2229 N N . GLU A 1 277 ? -10.835 -12.081 -2.850 1.00 95.56 277 GLU A N 1
ATOM 2230 C CA . GLU A 1 277 ? -10.026 -11.822 -4.039 1.00 95.56 277 GLU A CA 1
ATOM 2231 C C . GLU A 1 277 ? -10.935 -11.700 -5.270 1.00 95.56 277 GLU A C 1
ATOM 2233 O O . GLU A 1 277 ? -10.890 -10.671 -5.945 1.00 95.56 277 GLU A O 1
ATOM 2238 N N . TRP A 1 278 ? -11.834 -12.665 -5.503 1.00 96.31 278 TRP A N 1
ATOM 2239 C CA . TRP A 1 278 ? -12.817 -12.589 -6.593 1.00 96.31 278 TRP A CA 1
ATOM 2240 C C . TRP A 1 278 ? -13.753 -11.389 -6.462 1.00 96.31 278 TRP A C 1
ATOM 2242 O O . TRP A 1 278 ? -13.933 -10.655 -7.434 1.00 96.31 278 TRP A O 1
ATOM 2252 N N . HIS A 1 279 ? -14.262 -11.128 -5.255 1.00 97.50 279 HIS A N 1
ATOM 2253 C CA . HIS A 1 279 ? -15.072 -9.943 -4.978 1.00 97.50 279 HIS A CA 1
ATOM 2254 C C . HIS A 1 279 ? -14.359 -8.654 -5.372 1.00 97.50 279 HIS A C 1
ATOM 2256 O O . HIS A 1 279 ? -14.901 -7.842 -6.114 1.00 97.50 279 HIS A O 1
ATOM 2262 N N . SER A 1 280 ? -13.106 -8.483 -4.954 1.00 96.06 280 SER A N 1
ATOM 2263 C CA . SER A 1 280 ? -12.325 -7.287 -5.270 1.00 96.06 280 SER A CA 1
ATOM 2264 C C . SER A 1 280 ? -12.069 -7.113 -6.772 1.00 96.06 280 SER A C 1
ATOM 2266 O O . SER A 1 280 ? -11.930 -5.983 -7.246 1.00 96.06 280 SER A O 1
ATOM 2268 N N . GLN A 1 281 ? -11.995 -8.210 -7.533 1.00 94.25 281 GLN A N 1
ATOM 2269 C CA . GLN A 1 281 ? -11.815 -8.174 -8.985 1.00 94.25 281 GLN A CA 1
ATOM 2270 C C . GLN A 1 281 ? -13.101 -7.731 -9.682 1.00 94.25 281 GLN A C 1
ATOM 2272 O O . GLN A 1 281 ? -13.049 -6.846 -10.535 1.00 94.25 281 GLN A O 1
ATOM 2277 N N . ASP A 1 282 ? -14.252 -8.272 -9.286 1.00 95.19 282 ASP A N 1
ATOM 2278 C CA . ASP A 1 282 ? -15.546 -7.878 -9.851 1.00 95.19 282 ASP A CA 1
ATOM 2279 C C . ASP A 1 282 ? -15.895 -6.429 -9.493 1.00 95.19 282 ASP A C 1
ATOM 2281 O O . ASP A 1 282 ? -16.333 -5.658 -10.351 1.00 95.19 282 ASP A O 1
ATOM 2285 N N . ARG A 1 283 ? -15.587 -6.006 -8.262 1.00 95.62 283 ARG A N 1
ATOM 2286 C CA . ARG A 1 283 ? -15.714 -4.605 -7.834 1.00 95.62 283 ARG A CA 1
ATOM 2287 C C . ARG A 1 283 ? -14.801 -3.686 -8.643 1.00 95.62 283 ARG A C 1
ATOM 2289 O O . ARG A 1 283 ? -15.257 -2.651 -9.123 1.00 95.62 283 ARG A O 1
ATOM 2296 N N . TYR A 1 284 ? -13.553 -4.091 -8.887 1.00 94.12 284 TYR A N 1
ATOM 2297 C CA . TYR A 1 284 ? -12.645 -3.326 -9.741 1.00 94.12 284 TYR A CA 1
ATOM 2298 C C . TYR A 1 284 ? -13.180 -3.186 -11.173 1.00 94.12 284 TYR A C 1
ATOM 2300 O O . TYR A 1 284 ? -13.191 -2.066 -11.686 1.00 94.12 284 TYR A O 1
ATOM 2308 N N . ARG A 1 285 ? -13.657 -4.279 -11.796 1.00 93.00 285 ARG A N 1
ATOM 2309 C CA . ARG A 1 285 ? -14.250 -4.264 -13.151 1.00 93.00 285 ARG A CA 1
ATOM 2310 C C . ARG A 1 285 ? -15.424 -3.294 -13.261 1.00 93.00 285 ARG A C 1
ATOM 2312 O O . ARG A 1 285 ? -15.565 -2.637 -14.283 1.00 93.00 285 ARG A O 1
ATOM 2319 N N . ALA A 1 286 ? -16.257 -3.210 -12.226 1.00 93.81 286 ALA A N 1
ATOM 2320 C CA . ALA A 1 286 ? -17.434 -2.345 -12.226 1.00 93.81 286 ALA A CA 1
ATOM 2321 C C . ALA A 1 286 ? -17.098 -0.848 -12.092 1.00 93.81 286 ALA A C 1
ATOM 2323 O O . ALA A 1 286 ? -17.868 -0.007 -12.547 1.00 93.81 286 ALA A O 1
ATOM 2324 N N . GLN A 1 287 ? -15.976 -0.510 -11.451 1.00 90.62 287 GLN A N 1
ATOM 2325 C CA . GLN A 1 287 ? -15.637 0.872 -11.083 1.00 90.62 287 GLN A CA 1
ATOM 2326 C C . GLN A 1 287 ? -14.595 1.523 -11.987 1.00 90.62 287 GLN A C 1
ATOM 2328 O O . GLN A 1 287 ? -14.473 2.746 -12.004 1.00 90.62 287 GLN A O 1
ATOM 2333 N N . ASN A 1 288 ? -13.802 0.717 -12.687 1.00 91.38 288 ASN A N 1
ATOM 2334 C CA . ASN A 1 288 ? -12.670 1.200 -13.461 1.00 91.38 288 ASN A CA 1
ATOM 2335 C C . ASN A 1 288 ? -12.943 1.009 -14.952 1.00 91.38 288 ASN A C 1
ATOM 2337 O O . ASN A 1 288 ? -13.569 0.019 -15.340 1.00 91.38 288 ASN A O 1
ATOM 2341 N N . PRO A 1 289 ? -12.456 1.924 -15.807 1.00 90.50 289 PRO A N 1
ATOM 2342 C CA . PRO A 1 289 ? -12.477 1.683 -17.239 1.00 90.50 289 PRO A CA 1
ATOM 2343 C C . PRO A 1 289 ? -11.682 0.408 -17.570 1.00 90.50 289 PRO A C 1
ATOM 2345 O O . PRO A 1 289 ? -10.798 0.013 -16.798 1.00 90.50 289 PRO A O 1
ATOM 2348 N N . PRO A 1 290 ? -11.949 -0.220 -18.729 1.00 90.12 290 PRO A N 1
ATOM 2349 C CA . PRO A 1 290 ? -11.131 -1.320 -19.214 1.00 90.12 290 PRO A CA 1
ATOM 2350 C C . PRO A 1 290 ? -9.640 -0.948 -19.186 1.00 90.12 290 PRO A C 1
ATOM 2352 O O . PRO A 1 290 ? -9.288 0.186 -19.536 1.00 90.12 290 PRO A O 1
ATOM 2355 N N . PRO A 1 291 ? -8.758 -1.866 -18.752 1.00 91.69 291 PRO A N 1
ATOM 2356 C CA . PRO A 1 291 ? -7.338 -1.573 -18.656 1.00 91.69 291 PRO A CA 1
ATOM 2357 C C . PRO A 1 291 ? -6.746 -1.279 -20.037 1.00 91.69 291 PRO A C 1
ATOM 2359 O O . PRO A 1 291 ? -7.238 -1.750 -21.060 1.00 91.69 291 PRO A O 1
ATOM 2362 N N . SER A 1 292 ? -5.666 -0.501 -20.067 1.00 92.88 292 SER A N 1
ATOM 2363 C CA . SER A 1 292 ? -4.932 -0.234 -21.305 1.00 92.88 292 SER A CA 1
ATOM 2364 C C . SER A 1 292 ? -3.917 -1.348 -21.598 1.00 92.88 292 SER A C 1
ATOM 2366 O O . SER A 1 292 ? -3.615 -2.165 -20.729 1.00 92.88 292 SER A O 1
ATOM 2368 N N . GLU A 1 293 ? -3.340 -1.370 -22.800 1.00 93.19 293 GLU A N 1
ATOM 2369 C CA . GLU A 1 293 ? -2.235 -2.282 -23.152 1.00 93.19 293 GLU A CA 1
ATOM 2370 C C . GLU A 1 293 ? -0.923 -1.946 -22.423 1.00 93.19 293 GLU A C 1
ATOM 2372 O O . GLU A 1 293 ? 0.071 -2.655 -22.563 1.00 93.19 293 GLU A O 1
ATOM 2377 N N . VAL A 1 294 ? -0.897 -0.846 -21.666 1.00 95.19 294 VAL A N 1
ATOM 2378 C CA . VAL A 1 294 ? 0.241 -0.393 -20.869 1.00 95.19 294 VAL A CA 1
ATOM 2379 C C . VAL A 1 294 ? -0.193 -0.189 -19.421 1.00 95.19 294 VAL A C 1
ATOM 2381 O O . VAL A 1 294 ? -1.211 0.440 -19.131 1.00 95.19 294 VAL A O 1
ATOM 2384 N N . SER A 1 295 ? 0.611 -0.679 -18.489 1.00 95.81 295 SER A N 1
ATOM 2385 C CA . SER A 1 295 ? 0.420 -0.461 -17.060 1.00 95.81 295 SER A CA 1
ATOM 2386 C C . SER A 1 295 ? 1.652 0.208 -16.484 1.00 95.81 295 SER A C 1
ATOM 2388 O O . SER A 1 295 ? 2.775 -0.208 -16.767 1.00 95.81 295 SER A O 1
ATOM 2390 N N . VAL A 1 296 ? 1.443 1.253 -15.686 1.00 95.06 296 VAL A N 1
ATOM 2391 C CA . VAL A 1 296 ? 2.505 2.021 -15.035 1.00 95.06 296 VAL A CA 1
ATOM 2392 C C . VAL A 1 296 ? 2.159 2.202 -13.567 1.00 95.06 296 VAL A C 1
ATOM 2394 O O . VAL A 1 296 ? 1.149 2.811 -13.215 1.00 95.06 296 VAL A O 1
ATOM 2397 N N . TYR A 1 297 ? 3.053 1.744 -12.703 1.00 95.75 297 TYR A N 1
ATOM 2398 C CA . TYR A 1 297 ? 2.943 1.854 -11.260 1.00 95.75 297 TYR A CA 1
ATOM 2399 C C . TYR A 1 297 ? 4.179 2.558 -10.692 1.00 95.75 297 TYR A C 1
ATOM 2401 O O . TYR A 1 297 ? 5.292 2.042 -10.745 1.00 95.75 297 TYR A O 1
ATOM 2409 N N . ASN A 1 298 ? 3.991 3.758 -10.147 1.00 92.94 298 ASN A N 1
ATOM 2410 C CA . ASN A 1 298 ? 5.055 4.615 -9.614 1.00 92.94 298 ASN A CA 1
ATOM 2411 C C . ASN A 1 298 ? 5.079 4.641 -8.076 1.00 92.94 298 ASN A C 1
ATOM 2413 O O . ASN A 1 298 ? 5.698 5.520 -7.481 1.00 92.94 298 ASN A O 1
ATOM 2417 N N . PHE A 1 299 ? 4.364 3.708 -7.434 1.00 94.50 299 PHE A N 1
ATOM 2418 C CA . PHE A 1 299 ? 4.222 3.585 -5.981 1.00 94.50 299 PHE A CA 1
ATOM 2419 C C . PHE A 1 299 ? 3.519 4.752 -5.278 1.00 94.50 299 PHE A C 1
ATOM 2421 O O . PHE A 1 299 ? 3.291 4.660 -4.068 1.00 94.50 299 PHE A O 1
ATOM 2428 N N . CYS A 1 300 ? 3.115 5.799 -6.004 1.00 93.81 300 CYS A N 1
ATOM 2429 C CA . CYS A 1 300 ? 2.233 6.843 -5.496 1.00 93.81 300 CYS A CA 1
ATOM 2430 C C . CYS A 1 300 ? 0.759 6.466 -5.622 1.00 93.81 300 CYS A C 1
ATOM 2432 O O . CYS A 1 300 ? -0.028 7.048 -4.891 1.00 93.81 300 CYS A O 1
ATOM 2434 N N . GLN A 1 301 ? 0.377 5.515 -6.481 1.00 93.44 301 GLN A N 1
ATOM 2435 C CA . GLN A 1 301 ? -1.012 5.049 -6.601 1.00 93.44 301 GLN A CA 1
ATOM 2436 C C . GLN A 1 301 ? -1.406 4.082 -5.461 1.00 93.44 301 GLN A C 1
ATOM 2438 O O . GLN A 1 301 ? -0.514 3.543 -4.781 1.00 93.44 301 GLN A O 1
ATOM 2443 N N . PRO A 1 302 ? -2.714 3.822 -5.254 1.00 94.38 302 PRO A N 1
ATOM 2444 C CA . PRO A 1 302 ? -3.183 2.739 -4.391 1.00 94.38 302 PRO A CA 1
ATOM 2445 C C . PRO A 1 302 ? -2.506 1.402 -4.728 1.00 94.38 302 PRO A C 1
ATOM 2447 O O . PRO A 1 302 ? -2.366 1.025 -5.890 1.00 94.38 302 PRO A O 1
ATOM 2450 N N . LEU A 1 303 ? -2.033 0.699 -3.708 1.00 94.94 303 LEU A N 1
ATOM 2451 C CA . LEU A 1 303 ? -1.379 -0.596 -3.789 1.00 94.94 303 LEU A CA 1
ATOM 2452 C C . LEU A 1 303 ? -2.421 -1.714 -3.899 1.00 94.94 303 LEU A C 1
ATOM 2454 O O . LEU A 1 303 ? -3.242 -1.914 -3.009 1.00 94.94 303 LEU A O 1
ATOM 2458 N N . ARG A 1 304 ? -2.321 -2.507 -4.966 1.00 93.94 304 ARG A N 1
ATOM 2459 C CA . ARG A 1 304 ? -3.041 -3.776 -5.121 1.00 93.94 304 ARG A CA 1
ATOM 2460 C C . ARG A 1 304 ? -2.042 -4.919 -5.042 1.00 93.94 304 ARG A C 1
ATOM 2462 O O . ARG A 1 304 ? -1.597 -5.432 -6.058 1.00 93.94 304 ARG A O 1
ATOM 2469 N N . GLY A 1 305 ? -1.606 -5.257 -3.837 1.00 93.69 305 GLY A N 1
ATOM 2470 C CA . GLY A 1 305 ? -0.499 -6.187 -3.673 1.00 93.69 305 GLY A CA 1
ATOM 2471 C C . GLY A 1 305 ? -0.208 -6.531 -2.224 1.00 93.69 305 GLY A C 1
ATOM 2472 O O . GLY A 1 305 ? -0.550 -5.771 -1.319 1.00 93.69 305 GLY A O 1
ATOM 2473 N N . LEU A 1 306 ? 0.440 -7.671 -2.000 1.00 92.56 306 LEU A N 1
ATOM 2474 C CA . LEU A 1 306 ? 0.803 -8.159 -0.670 1.00 92.56 306 LEU A CA 1
ATOM 2475 C C . LEU A 1 306 ? 2.318 -8.136 -0.462 1.00 92.56 306 LEU A C 1
ATOM 2477 O O . LEU A 1 306 ? 3.090 -8.048 -1.412 1.00 92.56 306 LEU A O 1
ATOM 2481 N N . GLY A 1 307 ? 2.746 -8.215 0.800 1.00 92.94 307 GLY A N 1
ATOM 2482 C CA . GLY A 1 307 ? 4.164 -8.320 1.151 1.00 92.94 307 GLY A CA 1
ATOM 2483 C C . GLY A 1 307 ? 4.964 -7.038 0.921 1.00 92.94 307 GLY A C 1
ATOM 2484 O O . GLY A 1 307 ? 6.155 -7.119 0.641 1.00 92.94 307 GLY A O 1
ATOM 2485 N N . TRP A 1 308 ? 4.332 -5.868 1.010 1.00 94.19 308 TRP A N 1
ATOM 2486 C CA . TRP A 1 308 ? 5.005 -4.570 0.910 1.00 94.19 308 TRP A CA 1
ATOM 2487 C C . TRP A 1 308 ? 5.089 -3.890 2.268 1.00 94.19 308 TRP A C 1
ATOM 2489 O O . TRP A 1 308 ? 4.143 -3.946 3.058 1.00 94.19 308 TRP A O 1
ATOM 2499 N N . GLN A 1 309 ? 6.168 -3.152 2.500 1.00 92.56 309 GLN A N 1
ATOM 2500 C CA . GLN A 1 309 ? 6.275 -2.209 3.606 1.00 92.56 309 GLN A CA 1
ATOM 2501 C C . GLN A 1 309 ? 5.488 -0.921 3.332 1.00 92.56 309 GLN A C 1
ATOM 2503 O O . GLN A 1 309 ? 5.051 -0.647 2.205 1.00 92.56 309 GLN A O 1
ATOM 2508 N N . ARG A 1 310 ? 5.330 -0.110 4.387 1.00 89.88 310 ARG A N 1
ATOM 2509 C CA . ARG A 1 310 ? 4.765 1.241 4.282 1.00 89.88 310 ARG A CA 1
ATOM 2510 C C . ARG A 1 310 ? 5.506 2.072 3.229 1.00 89.88 310 ARG A C 1
ATOM 2512 O O . ARG A 1 310 ? 6.710 1.905 3.034 1.00 89.88 310 ARG A O 1
ATOM 2519 N N . ARG A 1 311 ? 4.771 2.976 2.583 1.00 90.38 311 ARG A N 1
ATOM 2520 C CA . ARG A 1 311 ? 5.288 3.893 1.564 1.00 90.38 311 ARG A CA 1
ATOM 2521 C C . ARG A 1 311 ? 6.324 4.854 2.151 1.00 90.38 311 ARG A C 1
ATOM 2523 O O . ARG A 1 311 ? 6.094 5.447 3.204 1.00 90.38 311 ARG A O 1
ATOM 2530 N N . ASP A 1 312 ? 7.431 5.037 1.436 1.00 88.69 312 ASP A N 1
ATOM 2531 C CA . ASP A 1 312 ? 8.456 6.033 1.735 1.00 88.69 312 ASP A CA 1
ATOM 2532 C C . ASP A 1 312 ? 8.374 7.162 0.690 1.00 88.69 312 ASP A C 1
ATOM 2534 O O . ASP A 1 312 ? 8.805 7.015 -0.460 1.00 88.69 312 ASP A O 1
ATOM 2538 N N . CYS A 1 313 ? 7.786 8.293 1.087 1.00 81.69 313 CYS A N 1
ATOM 2539 C CA . CYS A 1 313 ? 7.671 9.492 0.253 1.00 81.69 313 CYS A CA 1
ATOM 2540 C C . CYS A 1 313 ? 8.854 10.430 0.512 1.00 81.69 313 CYS A C 1
ATOM 2542 O O . CYS A 1 313 ? 9.190 10.718 1.663 1.00 81.69 313 CYS A O 1
ATOM 2544 N N . ALA A 1 314 ? 9.474 10.948 -0.547 1.00 67.69 314 ALA A N 1
ATOM 2545 C CA . ALA A 1 314 ? 10.506 11.965 -0.390 1.00 67.69 314 ALA A CA 1
ATOM 2546 C C . ALA A 1 314 ? 9.862 13.313 -0.024 1.00 67.69 314 ALA A C 1
ATOM 2548 O O . ALA A 1 314 ? 9.044 13.825 -0.783 1.00 67.69 314 ALA A O 1
ATOM 2549 N N . GLN A 1 315 ? 10.271 13.927 1.095 1.00 59.50 315 GLN A N 1
ATOM 2550 C CA . GLN A 1 315 ? 9.719 15.215 1.560 1.00 59.50 315 GLN A CA 1
ATOM 2551 C C . GLN A 1 315 ? 9.773 16.317 0.485 1.00 59.50 315 GLN A C 1
ATOM 2553 O O . GLN A 1 315 ? 8.850 17.112 0.367 1.00 59.50 315 GLN A O 1
ATOM 2558 N N . ASN A 1 316 ? 10.812 16.311 -0.357 1.00 62.31 316 ASN A N 1
ATOM 2559 C CA . ASN A 1 316 ? 11.017 17.315 -1.408 1.00 62.31 316 ASN A CA 1
ATOM 2560 C C . ASN A 1 316 ? 10.428 16.916 -2.776 1.00 62.31 316 ASN A C 1
ATOM 2562 O O . ASN A 1 316 ? 10.638 17.622 -3.761 1.00 62.31 316 ASN A O 1
ATOM 2566 N N . ARG A 1 317 ? 9.760 15.759 -2.882 1.00 66.94 317 ARG A N 1
ATOM 2567 C CA . ARG A 1 317 ? 9.138 15.266 -4.122 1.00 66.94 317 ARG A CA 1
ATOM 2568 C C . ARG A 1 317 ? 7.824 14.545 -3.782 1.00 66.94 317 ARG A C 1
ATOM 2570 O O . ARG A 1 317 ? 7.831 13.320 -3.674 1.00 66.94 317 ARG A O 1
ATOM 2577 N N . PRO A 1 318 ? 6.703 15.276 -3.641 1.00 62.00 318 PRO A N 1
ATOM 2578 C CA . PRO A 1 318 ? 5.424 14.706 -3.193 1.00 62.00 318 PRO A CA 1
ATOM 2579 C C . PRO A 1 318 ? 4.892 13.587 -4.107 1.00 62.00 318 PRO A C 1
ATOM 2581 O O . PRO A 1 318 ? 4.204 12.683 -3.639 1.00 62.00 318 PRO A O 1
ATOM 2584 N N . ASN A 1 319 ? 5.316 13.575 -5.377 1.00 72.31 319 ASN A N 1
ATOM 2585 C CA . ASN A 1 319 ? 4.922 12.582 -6.384 1.00 72.31 319 ASN A CA 1
ATOM 2586 C C . ASN A 1 319 ? 6.025 11.553 -6.681 1.00 72.31 319 ASN A C 1
ATOM 2588 O O . ASN A 1 319 ? 6.058 10.957 -7.756 1.00 72.31 319 ASN A O 1
ATOM 2592 N N . ALA A 1 320 ? 6.965 11.374 -5.752 1.00 83.00 320 ALA A N 1
ATOM 2593 C CA . ALA A 1 320 ? 7.972 10.327 -5.822 1.00 83.00 320 ALA A CA 1
ATOM 2594 C C . ALA A 1 320 ? 7.927 9.487 -4.546 1.00 83.00 320 ALA A C 1
ATOM 2596 O O . ALA A 1 320 ? 8.336 9.925 -3.465 1.00 83.00 320 ALA A O 1
ATOM 2597 N N . ALA A 1 321 ? 7.456 8.257 -4.701 1.00 91.69 321 ALA A N 1
ATOM 2598 C CA . ALA A 1 321 ? 7.439 7.264 -3.650 1.00 91.69 321 ALA A CA 1
ATOM 2599 C C . ALA A 1 321 ? 8.307 6.067 -4.028 1.00 91.69 321 ALA A C 1
ATOM 2601 O O . ALA A 1 321 ? 8.548 5.770 -5.197 1.00 91.69 321 ALA A O 1
ATOM 2602 N N . HIS A 1 322 ? 8.765 5.362 -3.005 1.00 93.12 322 HIS A N 1
ATOM 2603 C CA . HIS A 1 322 ? 9.223 3.992 -3.150 1.00 93.12 322 HIS A CA 1
ATOM 2604 C C . HIS A 1 322 ? 8.605 3.133 -2.054 1.00 93.12 322 HIS A C 1
ATOM 2606 O O . HIS A 1 322 ? 8.126 3.639 -1.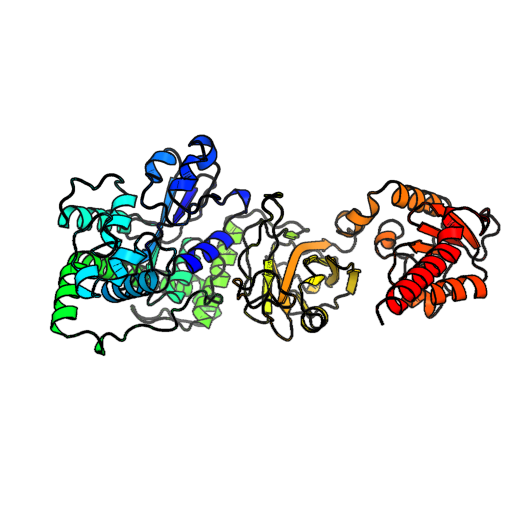033 1.00 93.12 322 HIS A O 1
ATOM 2612 N N . ARG A 1 323 ? 8.599 1.821 -2.276 1.00 94.44 323 ARG A N 1
ATOM 2613 C CA . ARG A 1 323 ? 8.242 0.835 -1.259 1.00 94.44 323 ARG A CA 1
ATOM 2614 C C . ARG A 1 323 ? 9.283 -0.260 -1.225 1.00 94.44 323 ARG A C 1
ATOM 2616 O O . ARG A 1 323 ? 9.735 -0.734 -2.264 1.00 94.44 323 ARG A O 1
ATOM 2623 N N . TRP A 1 324 ? 9.617 -0.682 -0.018 1.00 95.06 324 TRP A N 1
ATOM 2624 C CA . TRP A 1 324 ? 10.373 -1.903 0.197 1.00 95.06 324 TRP A CA 1
ATOM 2625 C C . TRP A 1 324 ? 9.447 -3.117 0.110 1.00 95.06 324 TRP A C 1
ATOM 2627 O O . TRP A 1 324 ? 8.350 -3.099 0.675 1.00 95.06 324 TRP A O 1
ATOM 2637 N N . THR A 1 325 ? 9.894 -4.180 -0.555 1.00 96.25 325 THR A N 1
ATOM 2638 C CA . THR A 1 325 ? 9.329 -5.520 -0.351 1.00 96.25 325 THR A CA 1
ATOM 2639 C C . THR A 1 325 ? 9.624 -5.980 1.080 1.00 96.25 325 THR A C 1
ATOM 2641 O O . THR A 1 325 ? 10.596 -5.528 1.687 1.00 96.25 325 THR A O 1
ATOM 2644 N N . GLY A 1 326 ? 8.785 -6.837 1.658 1.00 92.69 326 GLY A N 1
ATOM 2645 C CA . GLY A 1 326 ? 8.887 -7.274 3.054 1.00 92.69 326 GLY A CA 1
ATOM 2646 C C . GLY A 1 326 ? 7.624 -6.985 3.878 1.00 92.69 326 GLY A C 1
ATOM 2647 O O . GLY A 1 326 ? 6.740 -6.255 3.433 1.00 92.69 326 GLY A O 1
ATOM 2648 N N . PRO A 1 327 ? 7.505 -7.542 5.097 1.00 91.44 327 PRO A N 1
ATOM 2649 C CA . PRO A 1 327 ? 8.536 -8.270 5.850 1.00 91.44 327 PRO A CA 1
ATOM 2650 C C . PRO A 1 327 ? 8.666 -9.758 5.496 1.00 91.44 327 PRO A C 1
ATOM 2652 O O . PRO A 1 327 ? 9.452 -10.466 6.114 1.00 91.44 327 PRO A O 1
ATOM 2655 N N . VAL A 1 328 ? 7.894 -10.241 4.527 1.00 93.19 328 VAL A N 1
ATOM 2656 C CA . VAL A 1 328 ? 8.000 -11.598 3.975 1.00 93.19 328 VAL A CA 1
ATOM 2657 C C . VAL A 1 328 ? 8.904 -11.618 2.738 1.00 93.19 328 VAL A C 1
ATOM 2659 O O . VAL A 1 328 ? 9.205 -10.579 2.158 1.00 93.19 328 VAL A O 1
ATOM 2662 N N . THR A 1 329 ? 9.326 -12.804 2.311 1.00 96.31 329 THR A N 1
ATOM 2663 C CA . THR A 1 329 ? 10.211 -13.006 1.149 1.00 96.31 329 THR A CA 1
ATOM 2664 C C . THR A 1 329 ? 9.519 -12.872 -0.204 1.00 96.31 329 THR A C 1
ATOM 2666 O O . THR A 1 329 ? 10.186 -12.899 -1.234 1.00 96.31 329 THR A O 1
ATOM 2669 N N . THR A 1 330 ? 8.192 -12.744 -0.217 1.00 96.62 330 THR A N 1
ATOM 2670 C CA . THR A 1 330 ? 7.384 -12.653 -1.435 1.00 96.62 330 THR A CA 1
ATOM 2671 C C . THR A 1 330 ? 6.500 -11.415 -1.390 1.00 96.62 330 THR A C 1
ATOM 2673 O O . THR A 1 330 ? 5.776 -11.208 -0.416 1.00 96.62 330 THR A O 1
ATOM 2676 N N . SER A 1 331 ? 6.523 -10.627 -2.461 1.00 97.44 331 SER A N 1
ATOM 2677 C CA . SER A 1 331 ? 5.628 -9.488 -2.662 1.00 97.44 331 SER A CA 1
ATOM 2678 C C . SER A 1 331 ? 4.891 -9.631 -3.980 1.00 97.44 331 SER A C 1
ATOM 2680 O O . SER A 1 331 ? 5.506 -9.977 -4.984 1.00 97.44 331 SER A O 1
ATOM 2682 N N . THR A 1 332 ? 3.598 -9.329 -3.994 1.00 96.94 332 THR A N 1
ATOM 2683 C CA . THR A 1 332 ? 2.776 -9.357 -5.211 1.00 96.94 332 THR A CA 1
ATOM 2684 C C . THR A 1 332 ? 2.309 -7.958 -5.575 1.00 96.94 332 THR A C 1
ATOM 2686 O O . THR A 1 332 ? 2.132 -7.122 -4.693 1.00 96.94 332 THR A O 1
ATOM 2689 N N . LEU A 1 333 ? 2.113 -7.678 -6.857 1.00 97.44 333 LEU A N 1
ATOM 2690 C CA . LEU A 1 333 ? 1.526 -6.437 -7.351 1.00 97.44 333 LEU A CA 1
ATOM 2691 C C . LEU A 1 333 ? 0.661 -6.742 -8.573 1.00 97.44 333 LEU A C 1
ATOM 2693 O O . LEU A 1 333 ? 1.167 -7.219 -9.586 1.00 97.44 333 LEU A O 1
ATOM 2697 N N . ASP A 1 334 ? -0.618 -6.409 -8.487 1.00 96.38 334 ASP A N 1
ATOM 2698 C CA . ASP A 1 334 ? -1.553 -6.501 -9.598 1.00 96.38 334 ASP A CA 1
ATOM 2699 C C . ASP A 1 334 ? -1.420 -5.265 -10.484 1.00 96.38 334 ASP A C 1
ATOM 2701 O O . ASP A 1 334 ? -1.667 -4.133 -10.058 1.00 96.38 334 ASP A O 1
ATOM 2705 N N . LEU A 1 335 ? -1.065 -5.495 -11.742 1.00 96.12 335 LEU A N 1
ATOM 2706 C CA . LEU A 1 335 ? -0.995 -4.480 -12.781 1.00 96.12 335 LEU A CA 1
ATOM 2707 C C . LEU A 1 335 ? -2.209 -4.644 -13.700 1.00 96.12 335 LEU A C 1
ATOM 2709 O O . LEU A 1 335 ? -2.278 -5.643 -14.418 1.00 96.12 335 LEU A O 1
ATOM 2713 N N . PRO A 1 336 ? -3.171 -3.702 -13.705 1.00 95.25 336 PRO A N 1
ATOM 2714 C CA . PRO A 1 336 ? -4.279 -3.744 -14.652 1.00 95.25 336 PRO A CA 1
ATOM 2715 C C . PRO A 1 336 ? -3.711 -3.657 -16.065 1.00 95.25 336 PRO A C 1
ATOM 2717 O O . PRO A 1 336 ? -2.947 -2.730 -16.350 1.00 95.25 336 PRO A O 1
ATOM 2720 N N . ILE A 1 337 ? -4.040 -4.622 -16.921 1.00 94.88 337 ILE A N 1
ATOM 2721 C CA . ILE A 1 337 ? -3.504 -4.700 -18.283 1.00 94.88 337 ILE A CA 1
ATOM 2722 C C . ILE A 1 337 ? -4.528 -5.355 -19.211 1.00 94.88 337 ILE A C 1
ATOM 2724 O O . ILE A 1 337 ? -5.154 -6.346 -18.845 1.00 94.88 337 ILE A O 1
ATOM 2728 N N . ALA A 1 338 ? -4.705 -4.805 -20.410 1.00 92.19 338 ALA A N 1
ATOM 2729 C CA . ALA A 1 338 ? -5.400 -5.498 -21.487 1.00 92.19 338 ALA A CA 1
ATOM 2730 C C . ALA A 1 338 ? -4.432 -6.456 -22.182 1.00 92.19 338 ALA A C 1
ATOM 2732 O O . ALA A 1 338 ? -3.317 -6.056 -22.527 1.00 92.19 338 ALA A O 1
ATOM 2733 N N . SER A 1 339 ? -4.864 -7.697 -22.402 1.00 86.06 339 SER A N 1
ATOM 2734 C CA . SER A 1 339 ? -4.128 -8.696 -23.179 1.00 86.06 339 SER A CA 1
ATOM 2735 C C . SER A 1 339 ? -4.111 -8.348 -24.669 1.00 86.06 339 SER A C 1
ATOM 2737 O O . SER A 1 339 ? -5.128 -7.930 -25.223 1.00 86.06 339 SER A O 1
ATOM 2739 N N . THR A 1 340 ? -3.001 -8.628 -25.340 1.00 86.50 340 THR A N 1
ATOM 2740 C CA . THR A 1 340 ? -2.831 -8.519 -26.795 1.00 86.50 340 THR A CA 1
ATOM 2741 C C . THR A 1 340 ? -2.155 -9.794 -27.305 1.00 86.50 340 THR A C 1
ATOM 2743 O O . THR A 1 340 ? -1.535 -10.504 -26.514 1.00 86.50 340 THR A O 1
ATOM 2746 N N . PRO A 1 341 ? -2.214 -10.105 -28.613 1.00 88.62 341 PRO A N 1
ATOM 2747 C CA . PRO A 1 341 ? -1.508 -11.262 -29.170 1.00 88.62 341 PRO A CA 1
ATOM 2748 C C . PRO A 1 341 ? 0.019 -11.074 -29.238 1.00 88.62 341 PRO A C 1
ATOM 2750 O O . PRO A 1 341 ? 0.717 -11.942 -29.755 1.00 88.62 341 PRO A O 1
ATOM 2753 N N . THR A 1 342 ? 0.547 -9.935 -28.781 1.00 91.69 342 THR A N 1
ATOM 2754 C CA . THR A 1 342 ? 1.979 -9.630 -28.821 1.00 91.69 342 THR A CA 1
ATOM 2755 C C . THR A 1 342 ? 2.616 -9.811 -27.460 1.00 91.69 342 THR A C 1
ATOM 2757 O O . THR A 1 342 ? 2.000 -9.517 -26.439 1.00 91.69 342 THR A O 1
ATOM 2760 N N . ASP A 1 343 ? 3.875 -10.238 -27.446 1.00 95.69 343 ASP A N 1
ATOM 2761 C CA . ASP A 1 343 ? 4.629 -10.325 -26.204 1.00 95.69 343 ASP A CA 1
ATOM 2762 C C . ASP A 1 343 ? 4.762 -8.961 -25.523 1.00 95.69 343 ASP A C 1
ATOM 2764 O O . ASP A 1 343 ? 4.886 -7.911 -26.162 1.00 95.69 343 ASP A O 1
ATOM 2768 N N . TYR A 1 344 ? 4.850 -9.003 -24.203 1.00 96.56 344 TYR A N 1
ATOM 2769 C CA . TYR A 1 344 ? 5.045 -7.857 -23.339 1.00 96.56 344 TYR A CA 1
ATOM 2770 C C . TYR A 1 344 ? 6.473 -7.797 -22.815 1.00 96.56 344 TYR A C 1
ATOM 2772 O O . TYR A 1 344 ? 7.264 -8.744 -22.873 1.00 96.56 344 TYR A O 1
ATOM 2780 N N . ARG A 1 345 ? 6.801 -6.645 -22.249 1.00 95.88 345 ARG A N 1
ATOM 2781 C CA . ARG A 1 345 ? 7.987 -6.438 -21.440 1.00 95.88 345 ARG A CA 1
ATOM 2782 C C . ARG A 1 345 ? 7.572 -5.881 -20.097 1.00 95.88 345 ARG A C 1
ATOM 2784 O O . ARG A 1 345 ? 6.914 -4.845 -20.038 1.00 95.88 345 ARG A O 1
ATOM 2791 N N . VAL A 1 346 ? 7.989 -6.558 -19.033 1.00 97.06 346 VAL A N 1
ATOM 2792 C CA . VAL A 1 346 ? 7.967 -5.975 -17.694 1.00 97.06 346 VAL A CA 1
ATOM 2793 C C . VAL A 1 346 ? 9.290 -5.265 -17.461 1.00 97.06 346 VAL A C 1
ATOM 2795 O O . VAL A 1 346 ? 10.359 -5.777 -17.803 1.00 97.06 346 VAL A O 1
ATOM 2798 N N . GLU A 1 347 ? 9.223 -4.080 -16.879 1.00 96.50 347 GLU A N 1
ATOM 2799 C CA . GLU A 1 347 ? 10.385 -3.309 -16.475 1.00 96.50 347 GLU A CA 1
ATOM 2800 C C . GLU A 1 347 ? 10.134 -2.698 -15.102 1.00 96.50 347 GLU A C 1
ATOM 2802 O O . GLU A 1 347 ? 9.074 -2.132 -14.849 1.00 96.50 347 GLU A O 1
ATOM 2807 N N . PHE A 1 348 ? 11.107 -2.792 -14.203 1.00 96.88 348 PHE A N 1
ATOM 2808 C CA . PHE A 1 348 ? 10.992 -2.169 -12.891 1.00 96.88 348 PHE A CA 1
ATOM 2809 C C . PHE A 1 348 ? 12.319 -1.614 -12.398 1.00 96.88 348 PHE A C 1
ATOM 2811 O O . PHE A 1 348 ? 13.405 -2.104 -12.721 1.00 96.88 348 PHE A O 1
ATOM 2818 N N . GLN A 1 349 ? 12.211 -0.557 -11.602 1.00 95.31 349 GLN A N 1
ATOM 2819 C CA . GLN A 1 349 ? 13.333 0.159 -11.029 1.00 95.31 349 GLN A CA 1
ATOM 2820 C C . GLN A 1 349 ? 13.480 -0.214 -9.558 1.00 95.31 349 GLN A C 1
ATOM 2822 O O . GLN A 1 349 ? 12.647 0.162 -8.731 1.00 95.31 349 GLN A O 1
ATOM 2827 N N . VAL A 1 350 ? 14.582 -0.890 -9.237 1.00 95.38 350 VAL A N 1
ATOM 2828 C CA . VAL A 1 350 ? 15.069 -1.010 -7.865 1.00 95.38 350 VAL A CA 1
ATOM 2829 C C . VAL A 1 350 ? 15.860 0.251 -7.525 1.00 95.38 350 VAL A C 1
ATOM 2831 O O . VAL A 1 350 ? 16.814 0.613 -8.216 1.00 95.38 350 VAL A O 1
ATOM 2834 N N . THR A 1 351 ? 15.446 0.932 -6.467 1.00 91.50 351 THR A N 1
ATOM 2835 C CA . THR A 1 351 ? 16.113 2.099 -5.886 1.00 91.50 351 THR A CA 1
ATOM 2836 C C . THR A 1 351 ? 16.839 1.696 -4.602 1.00 91.50 351 THR A C 1
ATOM 2838 O O . THR A 1 351 ? 16.784 0.541 -4.190 1.00 91.50 351 THR A O 1
ATOM 2841 N N . GLN A 1 352 ? 17.555 2.629 -3.972 1.00 87.94 352 GLN A N 1
ATOM 2842 C CA . GLN A 1 352 ? 18.297 2.391 -2.727 1.00 87.94 352 GLN A CA 1
ATOM 2843 C C . GLN A 1 352 ? 19.217 1.157 -2.799 1.00 87.94 352 GLN A C 1
ATOM 2845 O O . GLN A 1 352 ? 19.396 0.437 -1.817 1.00 87.94 352 GLN A O 1
ATOM 2850 N N . VAL A 1 353 ? 19.828 0.918 -3.968 1.00 88.44 353 VAL A N 1
ATOM 2851 C CA . VAL A 1 353 ? 20.710 -0.241 -4.207 1.00 88.44 353 VAL A CA 1
ATOM 2852 C C . VAL A 1 353 ? 21.842 -0.285 -3.180 1.00 88.44 353 VAL A C 1
ATOM 2854 O O . VAL A 1 353 ? 22.136 -1.339 -2.626 1.00 88.44 353 VAL A O 1
ATOM 2857 N N . TRP A 1 354 ? 22.424 0.869 -2.850 1.00 84.62 354 TRP A N 1
ATOM 2858 C CA . TRP A 1 354 ? 23.463 0.989 -1.828 1.00 84.62 354 TRP A CA 1
ATOM 2859 C C . TRP A 1 354 ? 23.025 0.514 -0.431 1.00 84.62 354 TRP A C 1
ATOM 2861 O O . TRP A 1 354 ? 23.885 0.033 0.311 1.00 84.62 354 TRP A O 1
ATOM 2871 N N . ALA A 1 355 ? 21.737 0.645 -0.088 1.00 85.81 355 ALA A N 1
ATOM 2872 C CA . ALA A 1 355 ? 21.146 0.265 1.199 1.00 85.81 355 ALA A CA 1
ATOM 2873 C C . ALA A 1 355 ? 20.539 -1.149 1.194 1.00 85.81 355 ALA A C 1
ATOM 2875 O O . ALA A 1 355 ? 20.133 -1.642 2.240 1.00 85.81 355 ALA A O 1
ATOM 2876 N N . THR A 1 356 ? 20.488 -1.807 0.035 1.00 89.12 356 THR A N 1
ATOM 2877 C CA . THR A 1 356 ? 20.028 -3.192 -0.089 1.00 89.12 356 THR A CA 1
ATOM 2878 C C . THR A 1 356 ? 21.199 -4.143 0.160 1.00 89.12 356 THR A C 1
ATOM 2880 O O . THR A 1 356 ? 22.306 -3.919 -0.337 1.00 89.12 356 THR A O 1
ATOM 2883 N N . GLU A 1 357 ? 20.977 -5.217 0.919 1.00 90.81 357 GLU A N 1
ATOM 2884 C CA . GLU A 1 357 ? 21.989 -6.263 1.081 1.00 90.81 357 GLU A CA 1
ATOM 2885 C C . GLU A 1 357 ? 22.305 -6.935 -0.270 1.00 90.81 357 GLU A C 1
ATOM 2887 O O . GLU A 1 357 ? 21.371 -7.351 -0.960 1.00 90.81 357 GLU A O 1
ATOM 2892 N N . PRO A 1 358 ? 23.589 -7.073 -0.667 1.00 90.50 358 PRO A N 1
ATOM 2893 C CA . PRO A 1 358 ? 23.948 -7.619 -1.978 1.00 90.50 358 PRO A CA 1
ATOM 2894 C C . PRO A 1 358 ? 23.350 -9.001 -2.259 1.00 90.50 358 PRO A C 1
ATOM 2896 O O . PRO A 1 358 ? 22.766 -9.201 -3.315 1.00 90.50 358 PRO A O 1
ATOM 2899 N N . GLU A 1 359 ? 23.402 -9.919 -1.289 1.00 93.62 359 GLU A N 1
ATOM 2900 C CA . GLU A 1 359 ? 22.835 -11.270 -1.429 1.00 93.62 359 GLU A CA 1
ATOM 2901 C C . GLU A 1 359 ? 21.315 -11.252 -1.638 1.00 93.62 359 GLU A C 1
ATOM 2903 O O . GLU A 1 359 ? 20.785 -12.023 -2.434 1.00 93.62 359 GLU A O 1
ATOM 2908 N N . VAL A 1 360 ? 20.607 -10.341 -0.961 1.00 94.88 360 VAL A N 1
ATOM 2909 C CA . VAL A 1 360 ? 19.159 -10.162 -1.139 1.00 94.88 360 VAL A CA 1
ATOM 2910 C C . VAL A 1 360 ? 18.872 -9.667 -2.553 1.00 94.88 360 VAL A C 1
ATOM 2912 O O . VAL A 1 360 ? 18.014 -10.224 -3.237 1.00 94.88 360 VAL A O 1
ATOM 2915 N N . LEU A 1 361 ? 19.620 -8.661 -3.015 1.00 92.88 361 LEU A N 1
ATOM 2916 C CA . LEU A 1 361 ? 19.467 -8.098 -4.354 1.00 92.88 361 LEU A CA 1
ATOM 2917 C C . LEU A 1 361 ? 19.783 -9.114 -5.462 1.00 92.88 361 LEU A C 1
ATOM 2919 O O . LEU A 1 361 ? 19.092 -9.127 -6.480 1.00 92.88 361 LEU A O 1
ATOM 2923 N N . ASP A 1 362 ? 20.806 -9.946 -5.267 1.00 93.56 362 ASP A N 1
ATOM 2924 C CA . ASP A 1 362 ? 21.236 -10.965 -6.228 1.00 93.56 362 ASP A CA 1
ATOM 2925 C C . ASP A 1 362 ? 20.295 -12.183 -6.248 1.00 93.56 362 ASP A C 1
ATOM 2927 O O . ASP A 1 362 ? 20.188 -12.861 -7.269 1.00 93.56 362 ASP A O 1
ATOM 2931 N N . SER A 1 363 ? 19.552 -12.422 -5.160 1.00 96.88 363 SER A N 1
ATOM 2932 C CA . SER A 1 363 ? 18.514 -13.461 -5.084 1.00 96.88 363 SER A CA 1
ATOM 2933 C C . SER A 1 363 ? 17.175 -13.077 -5.729 1.00 96.88 363 SER A C 1
ATOM 2935 O O . SER A 1 363 ? 16.271 -13.913 -5.790 1.00 96.88 363 SER A O 1
ATOM 2937 N N . LEU A 1 364 ? 17.023 -11.826 -6.192 1.00 97.88 364 LEU A N 1
ATOM 2938 C CA . LEU A 1 364 ? 15.755 -11.306 -6.699 1.00 97.88 364 LEU A CA 1
ATOM 2939 C C . LEU A 1 364 ? 15.258 -12.109 -7.909 1.00 97.88 364 LEU A C 1
ATOM 2941 O O . LEU A 1 364 ? 15.890 -12.147 -8.966 1.00 97.88 364 LEU A O 1
ATOM 2945 N N . LYS A 1 365 ? 14.070 -12.689 -7.762 1.00 97.62 365 LYS A N 1
ATOM 2946 C CA . LYS A 1 365 ? 13.326 -13.419 -8.790 1.00 97.62 365 LYS A CA 1
ATOM 2947 C C . LYS A 1 365 ? 12.019 -12.695 -9.084 1.00 97.62 365 LYS A C 1
ATOM 2949 O O . LYS A 1 365 ? 11.469 -11.994 -8.235 1.00 97.62 365 LYS A O 1
ATOM 2954 N N . CYS A 1 366 ? 11.527 -12.882 -10.300 1.00 97.69 366 CYS A N 1
ATOM 2955 C CA . CYS A 1 366 ? 10.280 -12.303 -10.772 1.00 97.69 366 CYS A CA 1
ATOM 2956 C C . CYS A 1 366 ? 9.443 -13.386 -11.444 1.00 97.69 366 CYS A C 1
ATOM 2958 O O . CYS A 1 366 ? 9.964 -14.169 -12.241 1.00 97.69 366 CYS A O 1
ATOM 2960 N N . LEU A 1 367 ? 8.154 -13.412 -11.134 1.00 98.31 367 LEU A N 1
ATOM 2961 C CA . LEU A 1 367 ? 7.160 -14.213 -11.822 1.00 98.31 367 LEU A CA 1
ATOM 2962 C C . LEU A 1 367 ? 6.030 -13.299 -12.288 1.00 98.31 367 LEU A C 1
ATOM 2964 O O . LEU A 1 367 ? 5.702 -12.327 -11.610 1.00 98.31 367 LEU A O 1
ATOM 2968 N N . VAL A 1 368 ? 5.417 -13.632 -13.417 1.00 97.19 368 VAL A N 1
ATOM 2969 C CA . VAL A 1 368 ? 4.194 -12.977 -13.891 1.00 97.19 368 VAL A CA 1
ATOM 2970 C C . VAL A 1 368 ? 3.126 -14.045 -14.015 1.00 97.19 368 VAL A C 1
ATOM 2972 O O . VAL A 1 368 ? 3.330 -15.034 -14.714 1.00 97.19 368 VAL A O 1
ATOM 2975 N N . ASN A 1 369 ? 2.014 -13.881 -13.297 1.00 95.88 369 ASN A N 1
ATOM 2976 C CA . ASN A 1 369 ? 0.920 -14.855 -13.266 1.00 95.88 369 ASN A CA 1
ATOM 2977 C C . ASN A 1 369 ? 1.379 -16.281 -12.896 1.00 95.88 369 ASN A C 1
ATOM 2979 O O . ASN A 1 369 ? 0.840 -17.263 -13.394 1.00 95.88 369 ASN A O 1
ATOM 2983 N N . GLY A 1 370 ? 2.394 -16.393 -12.032 1.00 96.06 370 GLY A N 1
ATOM 2984 C CA . GLY A 1 370 ? 2.995 -17.667 -11.619 1.00 96.06 370 GLY A CA 1
ATOM 2985 C C . GLY A 1 370 ? 4.079 -18.213 -12.558 1.00 96.06 370 GLY A C 1
ATOM 2986 O O . GLY A 1 370 ? 4.771 -19.160 -12.192 1.00 96.06 370 GLY A O 1
ATOM 2987 N N . HIS A 1 371 ? 4.300 -17.604 -13.725 1.00 97.25 371 HIS A N 1
ATOM 2988 C CA . HIS A 1 371 ? 5.342 -18.027 -14.657 1.00 97.25 371 HIS A CA 1
ATOM 2989 C C . HIS A 1 371 ? 6.688 -17.341 -14.356 1.00 97.25 371 HIS A C 1
ATOM 2991 O O . HIS A 1 371 ? 6.747 -16.108 -14.286 1.00 97.25 371 HIS A O 1
ATOM 2997 N N . PRO A 1 372 ? 7.793 -18.094 -14.191 1.00 97.06 372 PRO A N 1
ATOM 2998 C CA . PRO A 1 372 ? 9.096 -17.523 -13.871 1.00 97.06 372 PRO A CA 1
ATOM 2999 C C . PRO A 1 372 ? 9.667 -16.718 -15.041 1.00 97.06 372 PRO A C 1
ATOM 3001 O O . PRO A 1 372 ? 9.850 -17.224 -16.145 1.00 97.06 372 PRO A O 1
ATOM 3004 N N . SER A 1 373 ? 10.008 -15.460 -14.773 1.00 94.56 373 SER A N 1
ATOM 3005 C CA . SER A 1 373 ? 10.546 -14.515 -15.749 1.00 94.56 373 SER A CA 1
ATOM 3006 C C . SER A 1 373 ? 12.068 -14.413 -15.636 1.00 94.56 373 SER A C 1
ATOM 3008 O O . SER A 1 373 ? 12.612 -14.195 -14.551 1.00 94.56 373 SER A O 1
ATOM 3010 N N . LYS A 1 374 ? 12.788 -14.507 -16.761 1.00 93.94 374 LYS A N 1
ATOM 3011 C CA . LYS A 1 374 ? 14.247 -14.310 -16.776 1.00 93.94 374 LYS A CA 1
ATOM 3012 C C . LYS A 1 374 ? 14.585 -12.822 -16.665 1.00 93.94 374 LYS A C 1
ATOM 3014 O O . LYS A 1 374 ? 14.544 -12.100 -17.659 1.00 93.94 374 LYS A O 1
ATOM 3019 N N . LEU A 1 375 ? 14.953 -12.383 -15.462 1.00 94.25 375 LEU A N 1
ATOM 3020 C CA . LEU A 1 375 ? 15.372 -11.007 -15.204 1.00 94.25 375 LEU A CA 1
ATOM 3021 C C . LEU A 1 375 ? 16.729 -10.696 -15.847 1.00 94.25 375 LEU A C 1
ATOM 3023 O O . LEU A 1 375 ? 17.739 -11.341 -15.568 1.00 94.25 375 LEU A O 1
ATOM 3027 N N . ALA A 1 376 ? 16.755 -9.659 -16.675 1.00 90.44 376 ALA A N 1
ATOM 3028 C CA . ALA A 1 376 ? 17.959 -9.043 -17.207 1.00 90.44 376 ALA A CA 1
ATOM 3029 C C . ALA A 1 376 ? 18.174 -7.675 -16.553 1.00 90.44 376 ALA A C 1
ATOM 3031 O O . ALA A 1 376 ? 17.240 -6.886 -16.407 1.00 90.44 376 ALA A O 1
ATOM 3032 N N . ILE A 1 377 ? 19.420 -7.367 -16.192 1.00 88.88 377 ILE A N 1
ATOM 3033 C CA . ILE A 1 377 ? 19.796 -6.030 -15.727 1.00 88.88 377 ILE A CA 1
ATOM 3034 C C . ILE A 1 377 ? 19.973 -5.143 -16.960 1.00 88.88 377 ILE A C 1
ATOM 3036 O O . ILE A 1 377 ? 20.962 -5.254 -17.682 1.00 88.88 377 ILE A O 1
ATOM 3040 N N . ALA A 1 378 ? 19.006 -4.261 -17.196 1.00 85.94 378 ALA A N 1
ATOM 3041 C CA . ALA A 1 378 ? 19.039 -3.300 -18.292 1.00 85.94 378 ALA A CA 1
ATOM 3042 C C . ALA A 1 378 ? 19.911 -2.079 -17.957 1.00 85.94 378 ALA A C 1
ATOM 3044 O O . ALA A 1 378 ? 20.507 -1.481 -18.844 1.00 85.94 378 ALA A O 1
ATOM 3045 N N . TYR A 1 379 ? 20.025 -1.707 -16.683 1.00 84.75 379 TYR A N 1
ATOM 3046 C CA . TYR A 1 379 ? 20.917 -0.643 -16.219 1.00 84.75 379 TYR A CA 1
ATOM 3047 C C . TYR A 1 379 ? 21.260 -0.860 -14.744 1.00 84.75 379 TYR A C 1
ATOM 3049 O O . TYR A 1 379 ? 20.430 -1.351 -13.984 1.00 84.75 379 TYR A O 1
ATOM 3057 N N . SER A 1 380 ? 22.466 -0.486 -14.316 1.00 84.38 380 SER A N 1
ATOM 3058 C CA . SER A 1 380 ? 22.838 -0.508 -12.900 1.00 84.38 380 SER A CA 1
ATOM 3059 C C . SER A 1 380 ? 23.813 0.618 -12.574 1.00 84.38 380 SER A C 1
ATOM 3061 O O . SER A 1 380 ? 24.774 0.854 -13.304 1.00 84.38 380 SER A O 1
ATOM 3063 N N . SER A 1 381 ? 23.578 1.260 -11.437 1.00 81.44 381 SER A N 1
ATOM 3064 C CA . SER A 1 381 ? 24.451 2.212 -10.755 1.00 81.44 381 SER A CA 1
ATOM 3065 C C . SER A 1 381 ? 24.487 1.887 -9.256 1.00 81.44 381 SER A C 1
ATOM 3067 O O . SER A 1 381 ? 23.851 0.930 -8.810 1.00 81.44 381 SER A O 1
ATOM 3069 N N . ASP A 1 382 ? 25.197 2.697 -8.469 1.00 76.75 382 ASP A N 1
ATOM 3070 C CA . ASP A 1 382 ? 25.249 2.546 -7.008 1.00 76.75 382 ASP A CA 1
ATOM 3071 C C . ASP A 1 382 ? 23.901 2.850 -6.327 1.00 76.75 382 ASP A C 1
ATOM 3073 O O . ASP A 1 382 ? 23.657 2.434 -5.195 1.00 76.75 382 ASP A O 1
ATOM 3077 N N . THR A 1 383 ? 23.005 3.580 -6.997 1.00 82.56 383 THR A N 1
ATOM 3078 C CA . THR A 1 383 ? 21.729 4.027 -6.418 1.00 82.56 383 THR A CA 1
ATOM 3079 C C . THR A 1 383 ? 20.516 3.360 -7.046 1.00 82.56 383 THR A C 1
ATOM 3081 O O . THR A 1 383 ? 19.471 3.284 -6.404 1.00 82.56 383 THR A O 1
ATOM 3084 N N . THR A 1 384 ? 20.625 2.898 -8.291 1.00 88.69 384 THR A N 1
ATOM 3085 C CA . THR A 1 384 ? 19.495 2.401 -9.077 1.00 88.69 384 THR A CA 1
ATOM 3086 C C . THR A 1 384 ? 19.893 1.187 -9.897 1.00 88.69 384 THR A C 1
ATOM 3088 O O . THR A 1 384 ? 20.951 1.169 -10.522 1.00 88.69 384 THR A O 1
ATOM 3091 N N . ARG A 1 385 ? 19.004 0.200 -9.974 1.00 91.56 385 ARG A N 1
ATOM 3092 C CA . ARG A 1 385 ? 19.101 -0.918 -10.908 1.00 91.56 385 ARG A CA 1
ATOM 3093 C C . ARG A 1 385 ? 17.777 -1.073 -11.649 1.00 91.56 385 ARG A C 1
ATOM 3095 O O . ARG A 1 385 ? 16.721 -1.138 -11.031 1.00 91.56 385 ARG A O 1
ATOM 3102 N N . LEU A 1 386 ? 17.840 -1.098 -12.974 1.00 93.38 386 LEU A N 1
ATOM 3103 C CA . LEU A 1 386 ? 16.698 -1.325 -13.849 1.00 93.38 386 LEU A CA 1
ATOM 3104 C C . LEU A 1 386 ? 16.707 -2.782 -14.293 1.00 93.38 386 LEU A C 1
ATOM 3106 O O . LEU A 1 386 ? 17.676 -3.239 -14.908 1.00 93.38 386 LEU A O 1
ATOM 3110 N N . TYR A 1 387 ? 15.622 -3.484 -14.009 1.00 95.06 387 TYR A N 1
ATOM 3111 C CA . TYR A 1 387 ? 15.412 -4.853 -14.444 1.00 95.06 387 TYR A CA 1
ATOM 3112 C C . TYR A 1 387 ? 14.379 -4.908 -15.556 1.00 95.06 387 TYR A C 1
ATOM 3114 O O . TYR A 1 387 ? 13.438 -4.116 -15.579 1.00 95.06 387 TYR A O 1
ATOM 3122 N N . GLN A 1 388 ? 14.545 -5.877 -16.447 1.00 95.12 388 GLN A N 1
ATOM 3123 C CA . GLN A 1 388 ? 13.578 -6.205 -17.480 1.00 95.12 388 GLN A CA 1
ATOM 3124 C C . GLN A 1 388 ? 13.376 -7.707 -17.601 1.00 95.12 388 GLN A C 1
ATOM 3126 O O . GLN A 1 388 ? 14.317 -8.475 -17.405 1.00 95.12 388 GLN A O 1
ATOM 3131 N N . ALA A 1 389 ? 12.184 -8.113 -18.018 1.00 95.62 389 ALA A N 1
ATOM 3132 C CA . ALA A 1 389 ? 11.945 -9.452 -18.535 1.00 95.62 389 ALA A CA 1
ATOM 3133 C C . ALA A 1 389 ? 10.942 -9.429 -19.692 1.00 95.62 389 ALA A C 1
ATOM 3135 O O . ALA A 1 389 ? 10.043 -8.588 -19.743 1.00 95.62 389 ALA A O 1
ATOM 3136 N N . GLN A 1 390 ? 11.129 -10.357 -20.629 1.00 95.56 390 GLN A N 1
ATOM 3137 C CA . GLN A 1 390 ? 10.190 -10.618 -21.716 1.00 95.56 390 GLN A CA 1
ATOM 3138 C C . GLN A 1 390 ? 9.068 -11.514 -21.190 1.00 95.56 390 GLN A C 1
ATOM 3140 O O . GLN A 1 390 ? 9.352 -12.509 -20.524 1.00 95.56 390 GLN A O 1
ATOM 3145 N N . ILE A 1 391 ? 7.826 -11.155 -21.498 1.00 96.62 391 ILE A N 1
ATOM 3146 C CA . ILE A 1 391 ? 6.618 -11.841 -21.047 1.00 96.62 391 ILE A CA 1
ATOM 3147 C C . ILE A 1 391 ? 5.854 -12.316 -22.289 1.00 96.62 391 ILE A C 1
ATOM 3149 O O . ILE A 1 391 ? 5.339 -11.474 -23.025 1.00 96.62 391 ILE A O 1
ATOM 3153 N N . PRO A 1 392 ? 5.807 -13.629 -22.556 1.00 96.25 392 PRO A N 1
AT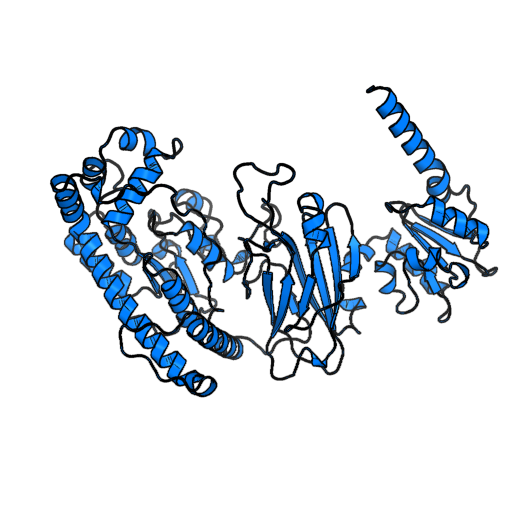OM 3154 C CA . PRO A 1 392 ? 4.990 -14.195 -23.624 1.00 96.25 392 PRO A CA 1
ATOM 3155 C C . PRO A 1 392 ? 3.516 -13.776 -23.534 1.00 96.25 392 PRO A C 1
ATOM 3157 O O . PRO A 1 392 ? 2.968 -13.651 -22.437 1.00 96.25 392 PRO A O 1
ATOM 3160 N N . ALA A 1 393 ? 2.872 -13.555 -24.683 1.00 93.94 393 ALA A N 1
ATOM 3161 C CA . ALA A 1 393 ? 1.469 -13.127 -24.739 1.00 93.94 393 ALA A CA 1
ATOM 3162 C C . ALA A 1 393 ? 0.499 -14.107 -24.044 1.00 93.94 393 ALA A C 1
ATOM 3164 O O . ALA A 1 393 ? -0.465 -13.687 -23.409 1.00 93.94 393 ALA A O 1
ATOM 3165 N N . ASP A 1 394 ? 0.776 -15.411 -24.116 1.00 94.25 394 ASP A N 1
ATOM 3166 C CA . ASP A 1 394 ? -0.039 -16.479 -23.523 1.00 94.25 394 ASP A CA 1
ATOM 3167 C C . ASP A 1 394 ? -0.034 -16.481 -21.984 1.00 94.25 394 ASP A C 1
ATOM 3169 O O . ASP A 1 394 ? -0.926 -17.066 -21.371 1.00 94.25 394 ASP A O 1
ATOM 3173 N N . TRP A 1 395 ? 0.905 -15.780 -21.338 1.00 95.25 395 TRP A N 1
ATOM 3174 C CA . TRP A 1 395 ? 0.902 -15.600 -19.880 1.00 95.25 395 TRP A CA 1
ATOM 3175 C C . TRP A 1 395 ? -0.149 -14.588 -19.411 1.00 95.25 395 TRP A C 1
ATOM 3177 O O . TRP A 1 395 ? -0.451 -14.531 -18.216 1.00 95.25 395 TRP A O 1
ATOM 3187 N N . LEU A 1 396 ? -0.697 -13.775 -20.320 1.00 93.06 396 LEU A N 1
ATOM 3188 C CA . LEU A 1 396 ? -1.718 -12.759 -20.056 1.00 93.06 396 LEU A CA 1
ATOM 3189 C C . LEU A 1 396 ? -3.007 -13.115 -20.815 1.00 93.06 396 LEU A C 1
ATOM 3191 O O . LEU A 1 396 ? -3.310 -12.485 -21.830 1.00 93.06 396 LEU A O 1
ATOM 3195 N N . PRO A 1 397 ? -3.761 -14.134 -20.369 1.00 88.75 397 PRO A N 1
ATOM 3196 C CA . PRO A 1 397 ? -4.933 -14.581 -21.103 1.00 88.75 397 PRO A CA 1
ATOM 3197 C C . PRO A 1 397 ? -6.053 -13.518 -21.073 1.00 88.75 397 PRO A C 1
ATOM 3199 O O . PRO A 1 397 ? -6.132 -12.741 -20.115 1.00 88.75 397 PRO A O 1
ATOM 3202 N N . PRO A 1 398 ? -6.932 -13.465 -22.096 1.00 85.69 398 PRO A N 1
ATOM 3203 C CA . PRO A 1 398 ? -7.902 -12.373 -22.255 1.00 85.69 398 PRO A CA 1
ATOM 3204 C C . PRO A 1 398 ? -8.952 -12.219 -21.152 1.00 85.69 398 PRO A C 1
ATOM 3206 O O . PRO A 1 398 ? -9.566 -11.164 -21.020 1.00 85.69 398 PRO A O 1
ATOM 3209 N N . ASP A 1 399 ? -9.183 -13.263 -20.364 1.00 83.81 399 ASP A N 1
ATOM 3210 C CA . ASP A 1 399 ? -10.114 -13.283 -19.237 1.00 83.81 399 ASP A CA 1
ATOM 3211 C C . ASP A 1 399 ? -9.527 -12.659 -17.957 1.00 83.81 399 ASP A C 1
ATOM 3213 O O . ASP A 1 399 ? -10.266 -12.302 -17.025 1.00 83.81 399 ASP A O 1
ATOM 3217 N N . ARG A 1 400 ? -8.200 -12.484 -17.903 1.00 86.06 400 ARG A N 1
ATOM 3218 C CA . ARG A 1 400 ? -7.503 -11.969 -16.726 1.00 86.06 400 ARG A CA 1
ATOM 3219 C C . ARG A 1 400 ? -7.408 -10.446 -16.760 1.00 86.06 400 ARG A C 1
ATOM 3221 O O . ARG A 1 400 ? -6.832 -9.848 -17.657 1.00 86.06 400 ARG A O 1
ATOM 3228 N N . LEU A 1 401 ? -7.932 -9.817 -15.710 1.00 89.88 401 LEU A N 1
ATOM 3229 C CA . LEU A 1 401 ? -7.958 -8.357 -15.562 1.00 89.88 401 LEU A CA 1
ATOM 3230 C C . LEU A 1 401 ? -6.591 -7.748 -15.200 1.00 89.88 401 LEU A C 1
ATOM 3232 O O . LEU A 1 401 ? -6.338 -6.568 -15.450 1.00 89.88 401 LEU A O 1
ATOM 3236 N N . PHE A 1 402 ? -5.727 -8.546 -14.573 1.00 94.75 402 PHE A N 1
ATOM 3237 C CA . PHE A 1 402 ? -4.452 -8.103 -14.024 1.00 94.75 402 PHE A CA 1
ATOM 3238 C C . PHE A 1 402 ? -3.319 -9.052 -14.413 1.00 94.75 402 PHE A C 1
ATOM 3240 O O . PHE A 1 402 ? -3.469 -10.274 -14.356 1.00 94.75 402 PHE A O 1
ATOM 3247 N N . ALA A 1 403 ? -2.149 -8.486 -14.693 1.00 95.88 403 ALA A N 1
ATOM 3248 C CA . ALA A 1 403 ? -0.888 -9.198 -14.561 1.00 95.88 403 ALA A CA 1
ATOM 3249 C C . ALA A 1 403 ? -0.444 -9.137 -13.095 1.00 95.88 403 ALA A C 1
ATOM 3251 O O . ALA A 1 403 ? -0.130 -8.062 -12.586 1.00 95.88 403 ALA A O 1
ATOM 3252 N N . GLU A 1 404 ? -0.408 -10.278 -12.415 1.00 96.50 404 GLU A N 1
ATOM 3253 C CA . GLU A 1 404 ? 0.149 -10.377 -11.069 1.00 96.50 404 GLU A CA 1
ATOM 3254 C C . GLU A 1 404 ? 1.669 -10.521 -11.168 1.00 96.50 404 GLU A C 1
ATOM 3256 O O . GLU A 1 404 ? 2.196 -11.568 -11.552 1.00 96.50 404 GLU A O 1
ATOM 3261 N N . LEU A 1 405 ? 2.379 -9.455 -10.814 1.00 98.00 405 LEU A N 1
ATOM 3262 C CA . LEU A 1 405 ? 3.824 -9.458 -10.664 1.00 98.00 405 LEU A CA 1
ATOM 3263 C C . LEU A 1 405 ? 4.187 -9.990 -9.278 1.00 98.00 405 LEU A C 1
ATOM 3265 O O . LEU A 1 405 ? 3.870 -9.359 -8.273 1.00 98.00 405 LEU A O 1
ATOM 3269 N N . THR A 1 406 ? 4.908 -11.104 -9.215 1.00 98.38 406 THR A N 1
ATOM 3270 C CA . THR A 1 406 ? 5.429 -11.669 -7.966 1.00 98.38 406 THR A CA 1
ATOM 3271 C C . THR A 1 406 ? 6.939 -11.473 -7.899 1.00 98.38 406 THR A C 1
ATOM 3273 O O . THR A 1 406 ? 7.679 -11.989 -8.734 1.00 98.38 406 THR A O 1
ATOM 3276 N N . LEU A 1 407 ? 7.406 -10.752 -6.884 1.00 98.25 407 LEU A N 1
ATOM 3277 C CA . LEU A 1 407 ? 8.817 -10.539 -6.577 1.00 98.25 407 LEU A CA 1
ATOM 3278 C C . LEU A 1 407 ? 9.210 -11.429 -5.401 1.00 98.25 407 LEU A C 1
ATOM 3280 O O . LEU A 1 407 ? 8.565 -11.388 -4.353 1.00 98.25 407 LEU A O 1
ATOM 3284 N N . GLN A 1 408 ? 10.273 -12.212 -5.565 1.00 98.25 408 GLN A N 1
ATOM 3285 C CA . GLN A 1 408 ? 10.773 -13.120 -4.534 1.00 98.25 408 GLN A CA 1
ATOM 3286 C C . GLN A 1 408 ? 12.244 -12.852 -4.243 1.00 98.25 408 GLN A C 1
ATOM 3288 O O . GLN A 1 408 ? 13.032 -12.632 -5.158 1.00 98.25 408 GLN A O 1
ATOM 3293 N N . VAL A 1 409 ? 12.606 -12.900 -2.969 1.00 98.00 409 VAL A N 1
ATOM 3294 C CA . VAL A 1 409 ? 13.991 -12.879 -2.483 1.00 98.00 409 VAL A CA 1
ATOM 3295 C C . VAL A 1 409 ? 14.201 -14.072 -1.559 1.00 98.00 409 VAL A C 1
ATOM 3297 O O . VAL A 1 409 ? 13.253 -14.530 -0.926 1.00 98.00 409 VAL A O 1
ATOM 3300 N N . ASP A 1 410 ? 15.425 -14.578 -1.438 1.00 97.81 410 ASP A N 1
ATOM 3301 C CA . ASP A 1 410 ? 15.670 -15.773 -0.615 1.00 97.81 410 ASP A CA 1
ATOM 3302 C C . ASP A 1 410 ? 15.565 -15.468 0.897 1.00 97.81 410 ASP A C 1
ATOM 3304 O O . ASP A 1 410 ? 15.250 -16.346 1.699 1.00 97.81 410 ASP A O 1
ATOM 3308 N N . ARG A 1 411 ? 15.777 -14.203 1.295 1.00 96.19 411 ARG A N 1
ATOM 3309 C CA . ARG A 1 411 ? 15.573 -13.700 2.663 1.00 96.19 411 ARG A CA 1
ATOM 3310 C C . ARG A 1 411 ? 15.280 -12.200 2.686 1.00 96.19 411 ARG A C 1
ATOM 3312 O O . ARG A 1 411 ? 15.575 -11.485 1.733 1.00 96.19 411 ARG A O 1
ATOM 3319 N N . VAL A 1 412 ? 14.755 -11.724 3.812 1.00 94.00 412 VAL A N 1
ATOM 3320 C CA . VAL A 1 412 ? 14.651 -10.293 4.143 1.00 94.00 412 VAL A CA 1
ATOM 3321 C C . VAL A 1 412 ? 15.739 -9.900 5.142 1.00 94.00 412 VAL A C 1
ATOM 3323 O O . VAL A 1 412 ? 16.232 -10.739 5.898 1.00 94.00 412 VAL A O 1
ATOM 3326 N N . ALA A 1 413 ? 16.104 -8.624 5.161 1.00 92.00 413 ALA A N 1
ATOM 3327 C CA . ALA A 1 413 ? 17.138 -8.063 6.022 1.00 92.00 413 ALA A CA 1
ATOM 3328 C C . ALA A 1 413 ? 16.640 -6.802 6.744 1.00 92.00 413 ALA A C 1
ATOM 3330 O O . ALA A 1 413 ? 15.731 -6.141 6.247 1.00 92.00 413 ALA A O 1
ATOM 3331 N N . PRO A 1 414 ? 17.203 -6.421 7.901 1.00 89.38 414 PRO A N 1
ATOM 3332 C CA . PRO A 1 414 ? 16.940 -5.110 8.484 1.00 89.38 414 PRO A CA 1
ATOM 3333 C C . PRO A 1 414 ? 17.272 -3.985 7.493 1.00 89.38 414 PRO A C 1
ATOM 3335 O O . PRO A 1 414 ? 18.352 -3.968 6.903 1.00 89.38 414 PRO A O 1
ATOM 3338 N N . ILE A 1 415 ? 16.369 -3.012 7.343 1.00 86.19 415 ILE A N 1
ATOM 3339 C CA . ILE A 1 415 ? 16.559 -1.854 6.447 1.00 86.19 415 ILE A CA 1
ATOM 3340 C C . ILE A 1 415 ? 17.837 -1.059 6.757 1.00 86.19 415 ILE A C 1
ATOM 3342 O O . ILE A 1 415 ? 18.398 -0.394 5.888 1.00 86.19 415 ILE A O 1
ATOM 3346 N N . ASN A 1 416 ? 18.331 -1.156 7.991 1.00 77.69 416 ASN A N 1
ATOM 3347 C CA . ASN A 1 416 ? 19.500 -0.441 8.471 1.00 77.69 416 ASN A CA 1
ATOM 3348 C C . ASN A 1 416 ? 20.839 -1.185 8.280 1.00 77.69 416 ASN A C 1
ATOM 3350 O O . ASN A 1 416 ? 21.814 -0.847 8.949 1.00 77.69 416 ASN A O 1
ATOM 3354 N N . TYR A 1 417 ? 20.931 -2.139 7.344 1.00 73.94 417 TYR A N 1
ATOM 3355 C CA . TYR A 1 417 ? 22.146 -2.930 7.079 1.00 73.94 417 TYR A CA 1
ATOM 3356 C C . TYR A 1 417 ? 23.452 -2.105 6.970 1.00 73.94 417 TYR A C 1
ATOM 3358 O O . TYR A 1 417 ? 24.488 -2.524 7.482 1.00 73.94 417 TYR A O 1
ATOM 3366 N N . LYS A 1 418 ? 23.420 -0.905 6.362 1.00 72.12 418 LYS A N 1
ATOM 3367 C CA . LYS A 1 418 ? 24.573 0.031 6.288 1.00 72.12 418 LYS A CA 1
ATOM 3368 C C . LYS A 1 418 ? 24.460 1.270 7.195 1.00 72.12 418 LYS A C 1
ATOM 3370 O O . LYS A 1 418 ? 25.100 2.284 6.939 1.00 72.12 418 LYS A O 1
ATOM 3375 N N . ASN A 1 419 ? 23.665 1.180 8.258 1.00 61.38 419 ASN A N 1
ATOM 3376 C CA . ASN A 1 419 ? 23.318 2.235 9.220 1.00 61.38 419 ASN A CA 1
ATOM 3377 C C . ASN A 1 419 ? 22.567 3.494 8.695 1.00 61.38 419 ASN A C 1
ATOM 3379 O O . ASN A 1 419 ? 22.995 4.621 8.948 1.00 61.38 419 ASN A O 1
ATOM 3383 N N . PRO A 1 420 ? 21.425 3.347 7.999 1.00 65.38 420 PRO A N 1
ATOM 3384 C CA . PRO A 1 420 ? 20.378 4.371 7.932 1.00 65.38 420 PRO A CA 1
ATOM 3385 C C . PRO A 1 420 ? 19.366 4.191 9.088 1.00 65.38 420 PRO A C 1
ATOM 3387 O O . PRO A 1 420 ? 18.650 3.204 9.122 1.00 65.38 420 PRO A O 1
ATOM 3390 N N . ASP A 1 421 ? 19.334 5.127 10.042 1.00 72.94 421 ASP A N 1
ATOM 3391 C CA . ASP A 1 421 ? 18.453 5.200 11.234 1.00 72.94 421 ASP A CA 1
ATOM 3392 C C . ASP A 1 421 ? 18.304 3.912 12.101 1.00 72.94 421 ASP A C 1
ATOM 3394 O O . ASP A 1 421 ? 17.532 3.007 11.774 1.00 72.94 421 ASP A O 1
ATOM 3398 N N . PRO A 1 422 ? 18.931 3.837 13.296 1.00 70.94 422 PRO A N 1
ATOM 3399 C CA . PRO A 1 422 ? 18.808 2.680 14.191 1.00 70.94 422 PRO A CA 1
ATOM 3400 C C . PRO A 1 422 ? 17.388 2.455 14.743 1.00 70.94 422 PRO A C 1
ATOM 3402 O O . PRO A 1 422 ? 17.117 1.399 15.325 1.00 70.94 422 PRO A O 1
ATOM 3405 N N . LYS A 1 423 ? 16.475 3.426 14.601 1.00 75.81 423 LYS A N 1
ATOM 3406 C CA . LYS A 1 423 ? 15.082 3.300 15.048 1.00 75.81 423 LYS A CA 1
ATOM 3407 C C . LYS A 1 423 ? 14.201 2.560 14.038 1.00 75.81 423 LYS A C 1
ATOM 3409 O O . LYS A 1 423 ? 13.189 1.992 14.461 1.00 75.81 423 LYS A O 1
ATOM 3414 N N . ASP A 1 424 ? 14.563 2.517 12.752 1.00 81.75 424 ASP A N 1
ATOM 3415 C CA . ASP A 1 424 ? 13.805 1.768 11.745 1.00 81.75 424 ASP A CA 1
ATOM 3416 C C . ASP A 1 424 ? 14.171 0.275 11.799 1.00 81.75 424 ASP A C 1
ATOM 3418 O O . ASP A 1 424 ? 15.290 -0.140 11.506 1.00 81.75 424 ASP A O 1
ATOM 3422 N N . LYS A 1 425 ? 13.202 -0.543 12.222 1.00 83.12 425 LYS A N 1
ATOM 3423 C CA . LYS A 1 425 ? 13.357 -1.991 12.434 1.00 83.12 425 LYS A CA 1
ATOM 3424 C C . LYS A 1 425 ? 12.672 -2.825 11.352 1.00 83.12 425 LYS A C 1
ATOM 3426 O O . LYS A 1 425 ? 12.455 -4.019 11.557 1.00 83.12 425 LYS A O 1
ATOM 3431 N N . ARG A 1 426 ? 12.263 -2.212 10.235 1.00 89.06 426 ARG A N 1
ATOM 3432 C CA . ARG A 1 426 ? 11.614 -2.939 9.137 1.00 89.06 426 ARG A CA 1
ATOM 3433 C C . ARG A 1 426 ? 12.550 -4.014 8.585 1.00 89.06 426 ARG A C 1
ATOM 3435 O O . ARG A 1 426 ? 13.722 -3.750 8.327 1.00 89.06 426 ARG A O 1
ATOM 3442 N N . LEU A 1 427 ? 12.003 -5.210 8.374 1.00 90.81 427 LEU A N 1
ATOM 3443 C CA . LEU A 1 427 ? 12.634 -6.252 7.566 1.00 90.81 427 LEU A CA 1
ATOM 3444 C C . LEU A 1 427 ? 12.223 -6.050 6.108 1.00 90.81 427 LEU A C 1
ATOM 3446 O O . LEU A 1 427 ? 11.031 -5.962 5.809 1.00 90.81 427 LEU A O 1
ATOM 3450 N N . VAL A 1 428 ? 13.198 -5.946 5.217 1.00 93.62 428 VAL A N 1
ATOM 3451 C CA . VAL A 1 428 ? 13.016 -5.539 3.828 1.00 93.62 428 VAL A CA 1
ATOM 3452 C C . VAL A 1 428 ? 13.756 -6.458 2.862 1.00 93.62 428 VAL A C 1
ATOM 3454 O O . VAL A 1 428 ? 14.784 -7.038 3.206 1.00 93.62 428 VAL A O 1
ATOM 3457 N N . GLY A 1 429 ? 13.221 -6.594 1.652 1.00 95.81 429 GLY A N 1
ATOM 3458 C CA . GLY A 1 429 ? 13.920 -7.167 0.508 1.00 95.81 429 GLY A CA 1
ATOM 3459 C C . GLY A 1 429 ? 14.583 -6.062 -0.316 1.00 95.81 429 GLY A C 1
ATOM 3460 O O . GLY A 1 429 ? 15.643 -5.558 0.036 1.00 95.81 429 GLY A O 1
ATOM 3461 N N . VAL A 1 430 ? 13.928 -5.656 -1.403 1.00 96.00 430 VAL A N 1
ATOM 3462 C CA . VAL A 1 430 ? 14.378 -4.620 -2.345 1.00 96.00 430 VAL A CA 1
ATOM 3463 C C . VAL A 1 430 ? 13.419 -3.427 -2.338 1.00 96.00 430 VAL A C 1
ATOM 3465 O O . VAL A 1 430 ? 12.212 -3.593 -2.163 1.00 96.00 430 VAL A O 1
ATOM 3468 N N . ALA A 1 431 ? 13.936 -2.216 -2.547 1.00 95.19 431 ALA A N 1
ATOM 3469 C CA . ALA A 1 431 ? 13.113 -1.019 -2.707 1.00 95.19 431 ALA A CA 1
ATOM 3470 C C . ALA A 1 431 ? 12.770 -0.786 -4.174 1.00 95.19 431 ALA A C 1
ATOM 3472 O O . ALA A 1 431 ? 13.676 -0.662 -4.992 1.00 95.19 431 ALA A O 1
ATOM 3473 N N . LEU A 1 432 ? 11.490 -0.655 -4.517 1.00 96.56 432 LEU A N 1
ATOM 3474 C CA . LEU A 1 432 ? 11.057 -0.302 -5.868 1.00 96.56 432 LEU A CA 1
ATOM 3475 C C . LEU A 1 432 ? 10.432 1.091 -5.897 1.00 96.56 432 LEU A C 1
ATOM 3477 O O . LEU A 1 432 ? 9.694 1.470 -4.988 1.00 96.56 432 LEU A O 1
ATOM 3481 N N . SER A 1 433 ? 10.729 1.843 -6.956 1.00 93.94 433 SER A N 1
ATOM 3482 C CA . SER A 1 433 ? 10.144 3.167 -7.229 1.00 93.94 433 SER A CA 1
ATOM 3483 C C . SER A 1 433 ? 9.326 3.212 -8.515 1.00 93.94 433 SER A C 1
ATOM 3485 O O . SER A 1 433 ? 8.642 4.197 -8.778 1.00 93.94 433 SER A O 1
ATOM 3487 N N . TYR A 1 434 ? 9.404 2.167 -9.339 1.00 94.50 434 TYR A N 1
ATOM 3488 C CA . TYR A 1 434 ? 8.670 2.102 -10.594 1.00 94.50 434 TYR A CA 1
ATOM 3489 C C . TYR A 1 434 ? 8.512 0.660 -11.066 1.00 94.50 434 TYR A C 1
ATOM 3491 O O . TYR A 1 434 ? 9.460 -0.120 -10.969 1.00 94.50 434 TYR A O 1
ATOM 3499 N N . VAL A 1 435 ? 7.348 0.328 -11.609 1.00 97.00 435 VAL A N 1
ATOM 3500 C CA . VAL A 1 435 ? 7.050 -0.908 -12.335 1.00 97.00 435 VAL A CA 1
ATOM 3501 C C . VAL A 1 435 ? 6.212 -0.528 -13.547 1.00 97.00 435 VAL A C 1
ATOM 3503 O O . VAL A 1 435 ? 5.283 0.265 -13.429 1.00 97.00 435 VAL A O 1
ATOM 3506 N N . GLN A 1 436 ? 6.512 -1.093 -14.707 1.00 96.69 436 GLN A N 1
ATOM 3507 C CA . GLN A 1 436 ? 5.663 -0.975 -15.878 1.00 96.69 436 GLN A CA 1
ATOM 3508 C C . GLN A 1 436 ? 5.615 -2.266 -16.685 1.00 96.69 436 GLN A C 1
ATOM 3510 O O . GLN A 1 436 ? 6.553 -3.064 -16.672 1.00 96.69 436 GLN A O 1
ATOM 3515 N N . LEU A 1 437 ? 4.511 -2.441 -17.397 1.00 96.62 437 LEU A N 1
ATOM 3516 C CA . LEU A 1 437 ? 4.257 -3.535 -18.322 1.00 96.62 437 LEU A CA 1
ATOM 3517 C C . LEU A 1 437 ? 3.726 -2.929 -19.621 1.00 96.62 437 LEU A C 1
ATOM 3519 O O . LEU A 1 437 ? 2.782 -2.146 -19.582 1.00 96.62 437 LEU A O 1
ATOM 3523 N N . PHE A 1 438 ? 4.342 -3.248 -20.755 1.00 96.19 438 PHE A N 1
ATOM 3524 C CA . PHE A 1 438 ? 3.973 -2.681 -22.058 1.00 96.19 438 PHE A CA 1
ATOM 3525 C C . PHE A 1 438 ? 4.273 -3.670 -23.198 1.00 96.19 438 PHE A C 1
ATOM 3527 O O . PHE A 1 438 ? 5.109 -4.558 -23.004 1.00 96.19 438 PHE A O 1
ATOM 3534 N N . PRO A 1 439 ? 3.663 -3.532 -24.393 1.00 95.56 439 PRO A N 1
ATOM 3535 C CA . PRO A 1 439 ? 3.949 -4.408 -25.527 1.00 95.56 439 PRO A CA 1
ATOM 3536 C C . PRO A 1 439 ? 5.419 -4.294 -25.935 1.00 95.56 439 PRO A C 1
ATOM 3538 O O . PRO A 1 439 ? 5.927 -3.189 -26.141 1.00 95.56 439 PRO A O 1
ATOM 3541 N N . ALA A 1 440 ? 6.122 -5.416 -26.082 1.00 93.06 440 ALA A N 1
ATOM 3542 C CA . ALA A 1 440 ? 7.572 -5.441 -26.283 1.00 93.06 440 ALA A CA 1
ATOM 3543 C C . ALA A 1 440 ? 8.018 -4.664 -27.536 1.00 93.06 440 ALA A C 1
ATOM 3545 O O . ALA A 1 440 ? 9.082 -4.044 -27.533 1.00 93.06 440 ALA A O 1
ATOM 3546 N N . ALA A 1 441 ? 7.180 -4.631 -28.577 1.00 90.94 441 ALA A N 1
ATOM 3547 C CA . ALA A 1 441 ? 7.416 -3.858 -29.798 1.00 90.94 441 ALA A CA 1
ATOM 3548 C C . ALA A 1 441 ? 7.460 -2.333 -29.566 1.00 90.94 441 ALA A C 1
ATOM 3550 O O . ALA A 1 441 ? 8.063 -1.607 -30.354 1.00 90.94 441 ALA A O 1
ATOM 3551 N N . ARG A 1 442 ? 6.865 -1.837 -28.473 1.00 91.88 442 ARG A N 1
ATOM 3552 C CA . ARG A 1 442 ? 6.797 -0.410 -28.113 1.00 91.88 442 ARG A CA 1
ATOM 3553 C C . ARG A 1 442 ? 7.862 -0.004 -27.090 1.00 91.88 442 ARG A C 1
ATOM 3555 O O . ARG A 1 442 ? 7.737 1.022 -26.425 1.00 91.88 442 ARG A O 1
ATOM 3562 N N . GLU A 1 443 ? 8.951 -0.766 -26.966 1.00 90.38 443 GLU A N 1
ATOM 3563 C CA . GLU A 1 443 ? 10.023 -0.456 -26.011 1.00 90.38 443 GLU A CA 1
ATOM 3564 C C . GLU A 1 443 ? 10.615 0.951 -26.193 1.00 90.38 443 GLU A C 1
ATOM 3566 O O . GLU A 1 443 ? 10.855 1.650 -25.207 1.00 90.38 443 GLU A O 1
ATOM 3571 N N . ALA A 1 444 ? 10.810 1.390 -27.439 1.00 86.62 444 ALA A N 1
ATOM 3572 C CA . ALA A 1 444 ? 11.332 2.723 -27.743 1.00 86.62 444 ALA A CA 1
ATOM 3573 C C . ALA A 1 444 ? 10.425 3.861 -27.232 1.00 86.62 444 ALA A C 1
ATOM 3575 O O . ALA A 1 444 ? 10.903 4.977 -27.017 1.00 86.62 444 ALA A O 1
ATOM 3576 N N . GLU A 1 445 ? 9.139 3.579 -27.014 1.00 90.00 445 GLU A N 1
ATOM 3577 C CA . GLU A 1 445 ? 8.153 4.516 -26.483 1.00 90.00 445 GLU A CA 1
ATOM 3578 C C . GLU A 1 445 ? 8.085 4.474 -24.951 1.00 90.00 445 GLU A C 1
ATOM 3580 O O . GLU A 1 445 ? 8.033 5.528 -24.324 1.00 90.00 445 GLU A O 1
ATOM 3585 N N . PHE A 1 446 ? 8.152 3.299 -24.321 1.00 92.06 446 PHE A N 1
ATOM 3586 C CA . PHE A 1 446 ? 7.857 3.185 -22.884 1.00 92.06 446 PHE A CA 1
ATOM 3587 C C . PHE A 1 446 ? 9.057 2.952 -21.971 1.00 92.06 446 PHE A C 1
ATOM 3589 O O . PHE A 1 446 ? 9.006 3.360 -20.813 1.00 92.06 446 PHE A O 1
ATOM 3596 N N . SER A 1 447 ? 10.154 2.349 -22.442 1.00 92.00 447 SER A N 1
ATOM 3597 C CA . SER A 1 447 ? 11.246 1.953 -21.540 1.00 92.00 447 SER A CA 1
ATOM 3598 C C . SER A 1 447 ? 11.828 3.141 -20.763 1.00 92.00 447 SER A C 1
ATOM 3600 O O . SER A 1 447 ? 12.141 4.200 -21.314 1.00 92.00 447 SER A O 1
ATOM 3602 N N . LEU A 1 448 ? 12.064 2.933 -19.469 1.00 89.12 448 LEU A N 1
ATOM 3603 C CA . LEU A 1 448 ? 12.735 3.864 -18.568 1.00 89.12 448 LEU A CA 1
ATOM 3604 C C . LEU A 1 448 ? 14.168 4.167 -19.011 1.00 89.12 448 LEU A C 1
ATOM 3606 O O . LEU A 1 448 ? 14.691 5.228 -18.664 1.00 89.12 448 LEU A O 1
ATOM 3610 N N . LEU A 1 449 ? 14.796 3.313 -19.830 1.00 86.81 449 LEU A N 1
ATOM 3611 C CA . LEU A 1 449 ? 16.097 3.608 -20.438 1.00 86.81 449 LEU A CA 1
ATOM 3612 C C . LEU A 1 449 ? 16.076 4.887 -21.281 1.00 86.81 449 LEU A C 1
ATOM 3614 O O . LEU A 1 449 ? 17.117 5.524 -21.423 1.00 86.81 449 LEU A O 1
ATOM 3618 N N . ARG A 1 450 ? 14.910 5.321 -21.784 1.00 87.19 450 ARG A N 1
ATOM 3619 C CA . ARG A 1 450 ? 14.766 6.608 -22.484 1.00 87.19 450 ARG A CA 1
ATOM 3620 C C . ARG A 1 450 ? 15.242 7.780 -21.633 1.00 87.19 450 ARG A C 1
ATOM 3622 O O . ARG A 1 450 ? 15.727 8.763 -22.180 1.00 87.19 450 ARG A O 1
ATOM 3629 N N . SER A 1 451 ? 15.112 7.700 -20.306 1.00 81.56 451 SER A N 1
ATOM 3630 C CA . SER A 1 451 ? 15.608 8.739 -19.393 1.00 81.56 451 SER A CA 1
ATOM 3631 C C . SER A 1 451 ? 17.130 8.917 -19.471 1.00 81.56 451 SER A C 1
ATOM 3633 O O . SER A 1 451 ? 17.611 10.034 -19.302 1.00 81.56 451 SER A O 1
ATOM 3635 N N . LEU A 1 452 ? 17.870 7.859 -19.823 1.00 78.19 452 LEU A N 1
ATOM 3636 C CA . LEU A 1 452 ? 19.324 7.869 -20.006 1.00 78.19 452 LEU A CA 1
ATOM 3637 C C . LEU A 1 452 ? 19.761 8.427 -21.370 1.00 78.19 452 LEU A C 1
ATOM 3639 O O . LEU A 1 452 ? 20.957 8.510 -21.627 1.00 78.19 452 LEU A O 1
ATOM 3643 N N . LEU A 1 453 ? 18.816 8.766 -22.255 1.00 80.62 453 LEU A N 1
ATOM 3644 C CA . LEU A 1 453 ? 19.090 9.303 -23.593 1.00 80.62 453 LEU A CA 1
ATOM 3645 C C . LEU A 1 453 ? 18.864 10.815 -23.708 1.00 80.62 453 LEU A C 1
ATOM 3647 O O . LEU A 1 453 ? 19.059 11.375 -24.781 1.00 80.62 453 LEU A O 1
ATOM 3651 N N . ARG A 1 454 ? 18.401 11.474 -22.639 1.00 73.75 454 ARG A N 1
ATOM 3652 C CA . ARG A 1 454 ? 17.850 12.838 -22.718 1.00 73.75 454 ARG A CA 1
ATOM 3653 C C . ARG A 1 454 ? 18.888 13.958 -22.730 1.00 73.75 454 ARG A C 1
ATOM 3655 O O . ARG A 1 454 ? 18.506 15.109 -22.910 1.00 73.75 454 ARG A O 1
ATOM 3662 N N . ASP A 1 455 ? 20.165 13.665 -22.510 1.00 84.31 455 ASP A N 1
ATOM 3663 C CA . ASP A 1 455 ? 21.200 14.694 -22.533 1.00 84.31 455 ASP A CA 1
ATOM 3664 C C . ASP A 1 455 ? 21.713 14.966 -23.960 1.00 84.31 455 ASP A C 1
ATOM 3666 O O . ASP A 1 455 ? 21.696 14.103 -24.848 1.00 84.31 455 ASP A O 1
ATOM 3670 N N . ALA A 1 456 ? 22.182 16.196 -24.183 1.00 87.75 456 ALA A N 1
ATOM 3671 C CA . ALA A 1 456 ? 22.649 16.652 -25.490 1.00 87.75 456 ALA A CA 1
ATOM 3672 C C . ALA A 1 456 ? 23.853 15.845 -26.007 1.00 87.75 456 ALA A C 1
ATOM 3674 O O . ALA A 1 456 ? 24.001 15.661 -27.215 1.00 87.75 456 ALA A O 1
ATOM 3675 N N . LEU A 1 457 ? 24.695 15.320 -25.110 1.00 90.69 457 LEU A N 1
ATOM 3676 C CA . LEU A 1 457 ? 25.888 14.558 -25.478 1.00 90.69 457 LEU A CA 1
ATOM 3677 C C . LEU A 1 457 ? 25.510 13.150 -25.955 1.00 90.69 457 LEU A C 1
ATOM 3679 O O . LEU A 1 457 ? 26.035 12.679 -26.970 1.00 90.69 457 LEU A O 1
ATOM 3683 N N . THR A 1 458 ? 24.563 12.487 -25.287 1.00 88.56 458 THR A N 1
ATOM 3684 C CA . THR A 1 458 ? 23.997 11.218 -25.765 1.00 88.56 458 THR A CA 1
ATOM 3685 C C . THR A 1 458 ? 23.282 11.412 -27.102 1.00 88.56 458 THR A C 1
ATOM 3687 O O . THR A 1 458 ? 23.525 10.638 -28.028 1.00 88.56 458 THR A O 1
ATOM 3690 N N . THR A 1 459 ? 22.491 12.480 -27.249 1.00 88.94 459 THR A N 1
ATOM 3691 C CA . THR A 1 459 ? 21.792 12.805 -28.508 1.00 88.94 459 THR A CA 1
ATOM 3692 C C . THR A 1 459 ? 22.776 12.979 -29.669 1.00 88.94 459 THR A C 1
ATOM 3694 O O . THR A 1 459 ? 22.668 12.276 -30.670 1.00 88.94 459 THR A O 1
ATOM 3697 N N . ALA A 1 460 ? 23.823 13.793 -29.492 1.00 92.31 460 ALA A N 1
ATOM 3698 C CA . ALA A 1 460 ? 24.861 13.981 -30.507 1.00 92.31 460 ALA A CA 1
ATOM 3699 C C . ALA A 1 460 ? 25.585 12.672 -30.878 1.00 92.31 460 ALA A C 1
ATOM 3701 O O . ALA A 1 460 ? 25.953 12.465 -32.034 1.00 92.31 460 ALA A O 1
ATOM 3702 N N . THR A 1 461 ? 25.772 11.770 -29.907 1.00 93.75 461 THR A N 1
ATOM 3703 C CA . THR A 1 461 ? 26.370 10.446 -30.148 1.00 93.75 461 THR A CA 1
ATOM 3704 C C . THR A 1 461 ? 25.458 9.579 -31.017 1.00 93.75 461 THR A C 1
ATOM 3706 O O . THR A 1 461 ? 25.932 8.918 -31.942 1.00 93.75 461 THR A O 1
ATOM 3709 N N . ILE A 1 462 ? 24.152 9.584 -30.732 1.00 93.31 462 ILE A N 1
A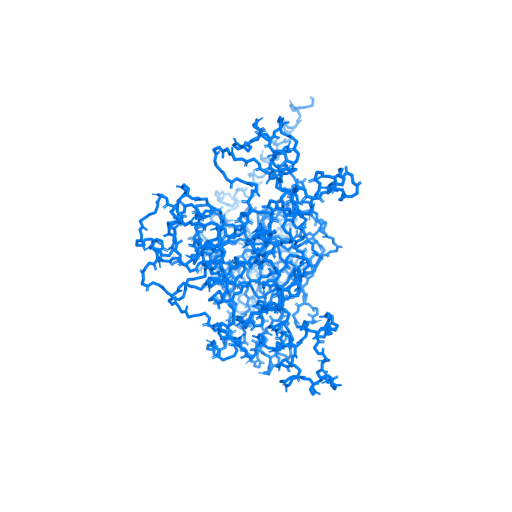TOM 3710 C CA . ILE A 1 462 ? 23.148 8.845 -31.503 1.00 93.31 462 ILE A CA 1
ATOM 3711 C C . ILE A 1 462 ? 23.068 9.385 -32.926 1.00 93.31 462 ILE A C 1
ATOM 3713 O O . ILE A 1 462 ? 23.140 8.593 -33.861 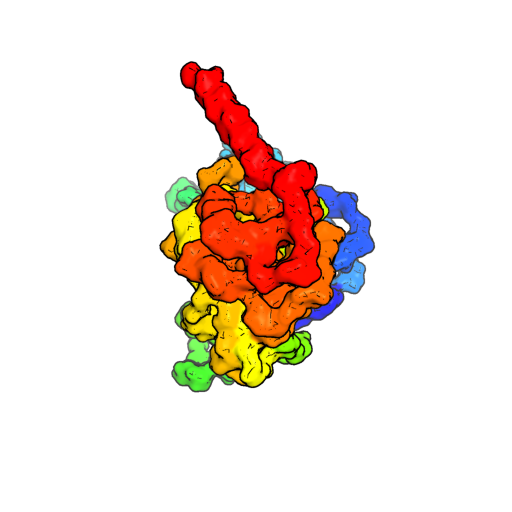1.00 93.31 462 ILE A O 1
ATOM 3717 N N . ASP A 1 463 ? 22.956 10.699 -33.104 1.00 93.75 463 ASP A N 1
ATOM 3718 C CA . ASP A 1 463 ? 22.811 11.303 -34.431 1.00 93.75 463 ASP A CA 1
ATOM 3719 C C . ASP A 1 463 ? 24.051 11.037 -35.294 1.00 93.75 463 ASP A C 1
ATOM 3721 O O . ASP A 1 463 ? 23.931 10.559 -36.422 1.00 93.75 463 ASP A O 1
ATOM 3725 N N . PHE A 1 464 ? 25.254 11.180 -34.718 1.00 95.19 464 PHE A N 1
ATOM 3726 C CA . PHE A 1 464 ? 26.500 10.834 -35.405 1.00 95.19 464 PHE A CA 1
ATOM 3727 C C . PHE A 1 464 ? 26.493 9.399 -35.952 1.00 95.19 464 PHE A C 1
ATOM 3729 O O . PHE A 1 464 ? 26.944 9.161 -37.080 1.00 95.19 464 PHE A O 1
ATOM 3736 N N . MET A 1 465 ? 26.009 8.444 -35.153 1.00 95.25 465 MET A N 1
ATOM 3737 C CA . MET A 1 465 ? 25.930 7.040 -35.547 1.00 95.25 465 MET A CA 1
ATOM 3738 C C . MET A 1 465 ? 24.798 6.773 -36.535 1.00 95.25 465 MET A C 1
ATOM 3740 O O . MET A 1 465 ? 25.024 6.059 -37.507 1.00 95.25 465 MET A O 1
ATOM 3744 N N . ARG A 1 466 ? 23.606 7.340 -36.320 1.00 93.50 466 ARG A N 1
ATOM 3745 C CA . ARG A 1 466 ? 22.419 7.118 -37.157 1.00 93.50 466 ARG A CA 1
ATOM 3746 C C . ARG A 1 466 ? 22.682 7.470 -38.617 1.00 93.50 466 ARG A C 1
ATOM 3748 O O . ARG A 1 466 ? 22.308 6.699 -39.492 1.00 93.50 466 ARG A O 1
ATOM 3755 N N . ASP A 1 467 ? 23.416 8.548 -38.865 1.00 90.19 467 ASP A N 1
ATOM 3756 C CA . ASP A 1 467 ? 23.768 8.985 -40.220 1.00 90.19 467 ASP A CA 1
ATOM 3757 C C . ASP A 1 467 ? 24.745 8.037 -40.945 1.00 90.19 467 ASP A C 1
ATOM 3759 O O . ASP A 1 467 ? 24.963 8.162 -42.149 1.00 90.19 467 ASP A O 1
ATOM 3763 N N . ARG A 1 468 ? 25.408 7.123 -40.219 1.00 94.19 468 ARG A N 1
ATOM 3764 C CA . ARG A 1 468 ? 26.556 6.335 -40.719 1.00 94.19 468 ARG A CA 1
ATOM 3765 C C . ARG A 1 468 ? 26.400 4.825 -40.562 1.00 94.19 468 ARG A C 1
ATOM 3767 O O . ARG A 1 468 ? 27.164 4.075 -41.186 1.00 94.19 468 ARG A O 1
ATOM 3774 N N . LEU A 1 469 ? 25.478 4.382 -39.715 1.00 93.56 469 LEU A N 1
ATOM 3775 C CA . LEU A 1 469 ? 25.235 2.983 -39.395 1.00 93.56 469 LEU A CA 1
ATOM 3776 C C . LEU A 1 469 ? 24.487 2.297 -40.541 1.00 93.56 469 LEU A C 1
ATOM 3778 O O . LEU A 1 469 ? 23.475 2.798 -41.023 1.00 93.56 469 LEU A O 1
ATOM 3782 N N . LYS A 1 470 ? 24.971 1.128 -40.966 1.00 92.69 470 LYS A N 1
ATOM 3783 C CA . LYS A 1 470 ? 24.289 0.302 -41.977 1.00 92.69 470 LYS A CA 1
ATOM 3784 C C . LYS A 1 470 ? 23.416 -0.769 -41.302 1.00 92.69 470 LYS A C 1
ATOM 3786 O O . LYS A 1 470 ? 23.802 -1.240 -40.233 1.00 92.69 470 LYS A O 1
ATOM 3791 N N . PRO A 1 471 ? 22.303 -1.224 -41.913 1.00 90.00 471 PRO A N 1
ATOM 3792 C CA . PRO A 1 471 ? 21.376 -2.183 -41.289 1.00 90.00 471 PRO A CA 1
ATOM 3793 C C . PRO A 1 471 ? 22.011 -3.500 -40.808 1.00 90.00 471 PRO A C 1
ATOM 3795 O O . PRO A 1 471 ? 21.614 -4.053 -39.790 1.00 90.00 471 PRO A O 1
ATOM 3798 N N . GLN A 1 472 ? 23.023 -3.999 -41.518 1.00 91.06 472 GLN A N 1
ATOM 3799 C CA . GLN A 1 472 ? 23.731 -5.245 -41.198 1.00 91.06 472 GLN A CA 1
ATOM 3800 C C . GLN A 1 472 ? 24.837 -5.090 -40.140 1.00 91.06 472 GLN A C 1
ATOM 3802 O O . GLN A 1 472 ? 25.456 -6.075 -39.734 1.00 91.06 472 GLN A O 1
ATOM 3807 N N . GLU A 1 473 ? 25.152 -3.861 -39.728 1.00 93.88 473 GLU A N 1
ATOM 3808 C CA . GLU A 1 473 ? 26.236 -3.605 -38.785 1.00 93.88 473 GLU A CA 1
ATOM 3809 C C . GLU A 1 473 ? 25.785 -3.819 -37.342 1.00 93.88 473 GLU A C 1
ATOM 3811 O O . GLU A 1 473 ? 24.650 -3.542 -36.971 1.00 93.88 473 GLU A O 1
ATOM 3816 N N . GLN A 1 474 ? 26.711 -4.303 -36.518 1.00 95.81 474 GLN A N 1
ATOM 3817 C CA . GLN A 1 474 ? 26.483 -4.588 -35.102 1.00 95.81 474 GLN A CA 1
ATOM 3818 C C . GLN A 1 474 ? 27.289 -3.625 -34.231 1.00 95.81 474 GLN A C 1
ATOM 3820 O O . GLN A 1 474 ? 28.447 -3.299 -34.541 1.00 95.81 474 GLN A O 1
ATOM 3825 N N . ILE A 1 475 ? 26.672 -3.200 -33.135 1.00 96.25 475 ILE A N 1
ATOM 3826 C CA . ILE A 1 475 ? 27.148 -2.200 -32.190 1.00 96.25 475 ILE A CA 1
ATOM 3827 C C . ILE A 1 475 ? 27.333 -2.860 -30.821 1.00 96.25 475 ILE A C 1
ATOM 3829 O O . ILE A 1 475 ? 26.429 -3.497 -30.289 1.00 96.25 475 ILE A O 1
ATOM 3833 N N . ALA A 1 476 ? 28.496 -2.650 -30.217 1.00 94.38 476 ALA A N 1
ATOM 3834 C CA . ALA A 1 476 ? 28.696 -2.882 -28.792 1.00 94.38 476 ALA A CA 1
ATOM 3835 C C . ALA A 1 476 ? 28.485 -1.559 -28.042 1.00 94.38 476 ALA A C 1
ATOM 3837 O O . ALA A 1 476 ? 29.254 -0.620 -28.243 1.00 94.38 476 ALA A O 1
ATOM 3838 N N . ALA A 1 477 ? 27.450 -1.438 -27.212 1.00 91.94 477 ALA A N 1
ATOM 3839 C CA . ALA A 1 477 ? 27.119 -0.164 -26.561 1.00 91.94 477 ALA A CA 1
ATOM 3840 C C . ALA A 1 477 ? 26.452 -0.347 -25.187 1.00 91.94 477 ALA A C 1
ATOM 3842 O O . ALA A 1 477 ? 26.037 -1.455 -24.837 1.00 91.94 477 ALA A O 1
ATOM 3843 N N . PRO A 1 478 ? 26.332 0.729 -24.380 1.00 87.62 478 PRO A N 1
ATOM 3844 C CA . PRO A 1 478 ? 25.476 0.718 -23.202 1.00 87.62 478 PRO A CA 1
ATOM 3845 C C . PRO A 1 478 ? 24.026 0.342 -23.562 1.00 87.62 478 PRO A C 1
ATOM 3847 O O . PRO A 1 478 ? 23.552 0.754 -24.625 1.00 87.62 478 PRO A O 1
ATOM 3850 N N . PRO A 1 479 ? 23.292 -0.375 -22.691 1.00 83.06 479 PRO A N 1
ATOM 3851 C CA . PRO A 1 479 ? 21.978 -0.928 -23.029 1.00 83.06 479 PRO A CA 1
ATOM 3852 C C . PRO A 1 479 ? 20.951 0.087 -23.546 1.00 83.06 479 PRO A C 1
ATOM 3854 O O . PRO A 1 479 ? 20.124 -0.266 -24.380 1.00 83.06 479 PRO A O 1
ATOM 3857 N N . GLN A 1 480 ? 21.011 1.354 -23.120 1.00 85.19 480 GLN A N 1
ATOM 3858 C CA . GLN A 1 480 ? 20.101 2.400 -23.597 1.00 85.19 480 GLN A CA 1
ATOM 3859 C C . GLN A 1 480 ? 20.204 2.677 -25.108 1.00 85.19 480 GLN A C 1
ATOM 3861 O O . GLN A 1 480 ? 19.227 3.119 -25.707 1.00 85.19 480 GLN A O 1
ATOM 3866 N N . PHE A 1 481 ? 21.333 2.358 -25.753 1.00 90.31 481 PHE A N 1
ATOM 3867 C CA . PHE A 1 481 ? 21.516 2.541 -27.198 1.00 90.31 481 PHE A CA 1
ATOM 3868 C C . PHE A 1 481 ? 20.711 1.550 -28.049 1.00 90.31 481 PHE A C 1
ATOM 3870 O O . PHE A 1 481 ? 20.522 1.800 -29.236 1.00 90.31 481 PHE A O 1
ATOM 3877 N N . ARG A 1 482 ? 20.168 0.467 -27.475 1.00 88.12 482 ARG A N 1
ATOM 3878 C CA . ARG A 1 482 ? 19.274 -0.436 -28.223 1.00 88.12 482 ARG A CA 1
ATOM 3879 C C . ARG A 1 482 ? 17.941 0.215 -28.594 1.00 88.12 482 ARG A C 1
ATOM 3881 O O . ARG A 1 482 ? 17.290 -0.252 -29.516 1.00 88.12 482 ARG A O 1
ATOM 3888 N N . LEU A 1 483 ? 17.537 1.281 -27.893 1.00 88.38 483 LEU A N 1
ATOM 3889 C CA . LEU A 1 483 ? 16.308 2.009 -28.211 1.00 88.38 483 LEU A CA 1
ATOM 3890 C C . LEU A 1 483 ? 16.409 2.720 -29.576 1.00 88.38 483 LEU A C 1
ATOM 3892 O O . LEU A 1 483 ? 15.546 2.485 -30.416 1.00 88.38 483 LEU A O 1
ATOM 3896 N N . PRO A 1 484 ? 17.445 3.545 -29.852 1.00 90.06 484 PRO A N 1
ATOM 3897 C CA . PRO A 1 484 ? 17.633 4.145 -31.175 1.00 90.06 484 PRO A CA 1
ATOM 3898 C C . PRO A 1 484 ? 18.167 3.175 -32.243 1.00 90.06 484 PRO A C 1
ATOM 3900 O O . PRO A 1 484 ? 18.034 3.483 -33.424 1.00 90.06 484 PRO A O 1
ATOM 3903 N N . PHE A 1 485 ? 18.769 2.042 -31.856 1.00 90.62 485 PHE A N 1
ATOM 3904 C CA . PHE A 1 485 ? 19.403 1.071 -32.763 1.00 90.62 485 PHE A CA 1
ATOM 3905 C C . PHE A 1 485 ? 18.913 -0.364 -32.496 1.00 90.62 485 PHE A C 1
ATOM 3907 O O . PHE A 1 485 ? 19.683 -1.257 -32.125 1.00 90.62 485 PHE A O 1
ATOM 3914 N N . SER A 1 486 ? 17.601 -0.571 -32.635 1.00 84.56 486 SER A N 1
ATOM 3915 C CA . SER A 1 486 ? 16.941 -1.845 -32.323 1.00 84.56 486 SER A CA 1
ATOM 3916 C C . SER A 1 486 ? 17.503 -3.009 -33.148 1.00 84.56 486 SER A C 1
ATOM 3918 O O . SER A 1 486 ? 17.727 -2.882 -34.349 1.00 84.56 486 SER A O 1
ATOM 3920 N N . GLY A 1 487 ? 17.763 -4.145 -32.495 1.00 84.94 487 GLY A N 1
ATOM 3921 C CA . GLY A 1 487 ? 18.308 -5.355 -33.131 1.00 84.94 487 GLY A CA 1
ATOM 3922 C C . GLY A 1 487 ? 19.788 -5.291 -33.539 1.00 84.94 487 GLY A C 1
ATOM 3923 O O . GLY A 1 487 ? 20.327 -6.289 -34.014 1.00 84.94 487 GLY A O 1
ATOM 3924 N N . GLN A 1 488 ? 20.463 -4.153 -33.342 1.00 92.88 488 GLN A N 1
ATOM 3925 C CA . GLN A 1 488 ? 21.872 -3.961 -33.712 1.00 92.88 488 GLN A CA 1
ATOM 3926 C C . GLN A 1 488 ? 22.803 -3.786 -32.506 1.00 92.88 488 GLN A C 1
ATOM 3928 O O . GLN A 1 488 ? 24.010 -3.664 -32.696 1.00 92.88 488 GLN A O 1
ATOM 3933 N N . VAL A 1 489 ? 22.274 -3.721 -31.280 1.00 91.88 489 VAL A N 1
ATOM 3934 C CA . VAL A 1 489 ? 23.051 -3.432 -30.064 1.00 91.88 489 VAL A CA 1
ATOM 3935 C C . VAL A 1 489 ? 23.137 -4.654 -29.160 1.00 91.88 489 VAL A C 1
ATOM 3937 O O . VAL A 1 489 ? 22.120 -5.146 -28.676 1.00 91.88 489 VAL A O 1
ATOM 3940 N N . GLU A 1 490 ? 24.363 -5.076 -28.854 1.00 90.69 490 GLU A N 1
ATOM 3941 C CA . GLU A 1 490 ? 24.660 -6.043 -27.793 1.00 90.69 490 GLU A CA 1
ATOM 3942 C C . GLU A 1 490 ? 25.594 -5.414 -26.738 1.00 90.69 490 GLU A C 1
ATOM 3944 O O . GLU A 1 490 ? 26.166 -4.331 -26.919 1.00 90.69 490 GLU A O 1
ATOM 3949 N N . GLY A 1 491 ? 25.725 -6.083 -25.591 1.00 88.06 491 GLY A N 1
ATOM 3950 C CA . GLY A 1 491 ? 26.499 -5.579 -24.464 1.00 88.06 491 GLY A CA 1
ATOM 3951 C C . GLY A 1 491 ? 28.008 -5.783 -24.615 1.00 88.06 491 GLY A C 1
ATOM 3952 O O . GLY A 1 491 ? 28.508 -6.569 -25.418 1.00 88.06 491 GLY A O 1
ATOM 3953 N N . TYR A 1 492 ? 28.770 -5.120 -23.748 1.00 88.31 492 TYR A N 1
ATOM 3954 C CA . TYR A 1 492 ? 30.230 -5.245 -23.731 1.00 88.31 492 TYR A CA 1
ATOM 3955 C C . TYR A 1 492 ? 30.732 -6.666 -23.427 1.00 88.31 492 TYR A C 1
ATOM 3957 O O . TYR A 1 492 ? 31.817 -7.032 -23.869 1.00 88.31 492 TYR A O 1
ATOM 3965 N N . ALA A 1 493 ? 29.973 -7.473 -22.679 1.00 86.19 493 ALA A N 1
ATOM 3966 C CA . ALA A 1 493 ? 30.343 -8.859 -22.390 1.00 86.19 493 ALA A CA 1
ATOM 3967 C C . ALA A 1 493 ? 30.330 -9.731 -23.659 1.00 86.19 493 ALA A C 1
ATOM 3969 O O . ALA A 1 493 ? 31.247 -10.526 -23.869 1.00 86.19 493 ALA A O 1
ATOM 3970 N N . ASP A 1 494 ? 29.334 -9.543 -24.527 1.00 89.00 494 ASP A N 1
ATOM 3971 C CA . ASP A 1 494 ? 29.243 -10.211 -25.828 1.00 89.00 494 ASP A CA 1
ATOM 3972 C C . ASP A 1 494 ? 30.371 -9.756 -26.759 1.00 89.00 494 ASP A C 1
ATOM 3974 O O . ASP A 1 494 ? 31.065 -10.584 -27.359 1.00 89.00 494 ASP A O 1
ATOM 3978 N N . PHE A 1 495 ? 30.661 -8.451 -26.758 1.00 91.69 495 PHE A N 1
ATOM 3979 C CA . PHE A 1 495 ? 31.817 -7.898 -27.458 1.00 91.69 495 PHE A CA 1
ATOM 3980 C C . PHE A 1 495 ? 33.139 -8.520 -27.011 1.00 91.69 495 PHE A C 1
ATOM 3982 O O . PHE A 1 495 ? 33.944 -8.901 -27.856 1.00 91.69 495 PHE A O 1
ATOM 3989 N N . LEU A 1 496 ? 33.377 -8.668 -25.707 1.00 90.56 496 LEU A N 1
ATOM 3990 C CA . LEU A 1 496 ? 34.614 -9.271 -25.205 1.00 90.56 496 LEU A CA 1
ATOM 3991 C C . LEU A 1 496 ? 34.753 -10.746 -25.615 1.00 90.56 496 LEU A C 1
ATOM 3993 O O . LEU A 1 496 ? 35.871 -11.190 -25.883 1.00 90.56 496 LEU A O 1
ATOM 3997 N N . ARG A 1 497 ? 33.642 -11.490 -25.712 1.00 90.56 497 ARG A N 1
ATOM 3998 C CA . ARG A 1 497 ? 33.629 -12.886 -26.183 1.00 90.56 497 ARG A CA 1
ATOM 3999 C C . ARG A 1 497 ? 33.865 -13.013 -27.686 1.00 90.56 497 ARG A C 1
ATOM 4001 O O . ARG A 1 497 ? 34.473 -13.983 -28.130 1.00 90.56 497 ARG A O 1
ATOM 4008 N N . SER A 1 498 ? 33.349 -12.089 -28.494 1.00 92.00 498 SER A N 1
ATOM 4009 C CA . SER A 1 498 ? 33.375 -12.198 -29.961 1.00 92.00 498 SER A CA 1
ATOM 4010 C C . SER A 1 498 ? 33.494 -10.832 -30.652 1.00 92.00 498 SER A C 1
ATOM 4012 O O . SER A 1 498 ? 32.625 -10.449 -31.440 1.00 92.00 498 SER A O 1
ATOM 4014 N N . PRO A 1 499 ? 34.605 -10.099 -30.456 1.00 90.81 499 PRO A N 1
ATOM 4015 C CA . PRO A 1 499 ? 34.740 -8.712 -30.918 1.00 90.81 499 PRO A CA 1
ATOM 4016 C C . PRO A 1 499 ? 34.724 -8.595 -32.449 1.00 90.81 499 PRO A C 1
ATOM 4018 O O . PRO A 1 499 ? 34.383 -7.555 -33.006 1.00 90.81 499 PRO A O 1
ATOM 4021 N N . GLY A 1 500 ? 35.043 -9.690 -33.148 1.00 90.62 500 GLY A N 1
ATOM 4022 C CA . GLY A 1 500 ? 35.012 -9.777 -34.604 1.00 90.62 500 GLY A CA 1
ATOM 4023 C C . GLY A 1 500 ? 33.616 -9.703 -35.232 1.00 90.62 500 GLY A C 1
ATOM 4024 O O . GLY A 1 500 ? 33.546 -9.512 -36.444 1.00 90.62 500 GLY A O 1
ATOM 4025 N N . ARG A 1 501 ? 32.531 -9.819 -34.453 1.00 93.25 501 ARG A N 1
ATOM 4026 C CA . ARG A 1 501 ? 31.148 -9.650 -34.938 1.00 93.25 501 ARG A CA 1
ATOM 4027 C C . ARG A 1 501 ? 30.737 -8.180 -35.067 1.00 93.25 501 ARG A C 1
ATOM 4029 O O . ARG A 1 501 ? 29.808 -7.865 -35.803 1.00 93.25 501 ARG A O 1
ATOM 4036 N N . TYR A 1 502 ? 31.451 -7.280 -34.396 1.00 95.69 502 TYR A N 1
ATOM 4037 C CA . TYR A 1 502 ? 31.055 -5.883 -34.270 1.00 95.69 502 TYR A CA 1
ATOM 4038 C C . TYR A 1 502 ? 31.780 -4.982 -35.264 1.00 95.69 502 TYR A C 1
ATOM 4040 O O . TYR A 1 502 ? 32.914 -5.235 -35.699 1.00 95.69 502 TYR A O 1
ATOM 4048 N N . HIS A 1 503 ? 31.081 -3.912 -35.612 1.00 96.06 503 HIS A N 1
ATOM 4049 C CA . HIS A 1 503 ? 31.535 -2.866 -36.520 1.00 96.06 503 HIS A CA 1
ATOM 4050 C C . HIS A 1 503 ? 31.736 -1.563 -35.759 1.00 96.06 503 HIS A C 1
ATOM 4052 O O . HIS A 1 503 ? 32.700 -0.847 -36.020 1.00 96.06 503 HIS A O 1
ATOM 4058 N N . TRP A 1 504 ? 30.881 -1.317 -34.767 1.00 97.25 504 TRP A N 1
ATOM 4059 C CA . TRP A 1 504 ? 30.887 -0.124 -33.938 1.00 97.25 504 TRP A CA 1
ATOM 4060 C C . TRP A 1 504 ? 31.005 -0.492 -32.463 1.00 97.25 504 TRP A C 1
ATOM 4062 O O . TRP A 1 504 ? 30.480 -1.516 -32.023 1.00 97.25 504 TRP A O 1
ATOM 4072 N N . LEU A 1 505 ? 31.667 0.362 -31.689 1.00 95.69 505 LEU A N 1
ATOM 4073 C CA . LEU A 1 505 ? 31.637 0.302 -30.234 1.00 95.69 505 LEU A CA 1
ATOM 4074 C C . LEU A 1 505 ? 31.428 1.706 -29.671 1.00 95.69 505 LEU A C 1
ATOM 4076 O O . LEU A 1 505 ? 32.214 2.604 -29.957 1.00 95.69 505 LEU A O 1
ATOM 4080 N N . VAL A 1 506 ? 30.399 1.887 -28.849 1.00 94.25 506 VAL A N 1
ATOM 4081 C CA . VAL A 1 506 ? 30.172 3.109 -28.070 1.00 94.25 506 VAL A CA 1
ATOM 4082 C C . VAL A 1 506 ? 30.684 2.852 -26.668 1.00 94.25 506 VAL A C 1
ATOM 4084 O O . VAL A 1 506 ? 30.153 1.992 -25.980 1.00 94.25 506 VAL A O 1
ATOM 4087 N N . LEU A 1 507 ? 31.711 3.576 -26.235 1.00 90.44 507 LEU A N 1
ATOM 4088 C CA . LEU A 1 507 ? 32.292 3.432 -24.906 1.00 90.44 507 LEU A CA 1
ATOM 4089 C C . LEU A 1 507 ? 31.854 4.592 -24.013 1.00 90.44 507 LEU A C 1
ATOM 4091 O O . LEU A 1 507 ? 32.196 5.738 -24.287 1.00 90.44 507 LEU A O 1
ATOM 4095 N N . HIS A 1 508 ? 31.164 4.299 -22.910 1.00 86.69 508 HIS A N 1
ATOM 4096 C CA . HIS A 1 508 ? 30.837 5.298 -21.888 1.00 86.69 508 HIS A CA 1
ATOM 4097 C C . HIS A 1 508 ? 32.002 5.465 -20.893 1.00 86.69 508 HIS A C 1
ATOM 4099 O O . HIS A 1 508 ? 32.373 4.526 -20.180 1.00 86.69 508 HIS A O 1
ATOM 4105 N N . LYS A 1 509 ? 32.574 6.673 -20.797 1.00 81.88 509 LYS A N 1
ATOM 4106 C CA . LYS A 1 509 ? 33.809 6.951 -20.032 1.00 81.88 509 LYS A CA 1
ATOM 4107 C C . LYS A 1 509 ? 33.671 6.722 -18.521 1.00 81.88 509 LYS A C 1
ATOM 4109 O O . LYS A 1 509 ? 34.657 6.394 -17.856 1.00 81.88 509 LYS A O 1
ATOM 4114 N N . GLY A 1 510 ? 32.460 6.843 -17.975 1.00 71.81 510 GLY A N 1
ATOM 4115 C CA . GLY A 1 510 ? 32.150 6.642 -16.551 1.00 71.81 510 GLY A CA 1
ATOM 4116 C C . GLY A 1 510 ? 31.896 5.192 -16.103 1.00 71.81 510 GLY A C 1
ATOM 4117 O O . GLY A 1 510 ? 31.590 4.977 -14.939 1.00 71.81 510 GLY A O 1
ATOM 4118 N N . MET A 1 511 ? 32.002 4.186 -16.982 1.00 68.06 511 MET A N 1
ATOM 4119 C CA . MET A 1 511 ? 31.636 2.793 -16.649 1.00 68.06 511 MET A CA 1
ATOM 4120 C C . MET A 1 511 ? 32.599 2.123 -15.652 1.00 68.06 511 MET A C 1
ATOM 4122 O O . MET A 1 511 ? 33.819 2.200 -15.819 1.00 68.06 511 MET A O 1
ATOM 4126 N N . ALA A 1 512 ? 32.065 1.353 -14.700 1.00 57.38 512 ALA A N 1
ATOM 4127 C CA . ALA A 1 512 ? 32.824 0.530 -13.745 1.00 57.38 512 ALA A CA 1
ATOM 4128 C C . ALA A 1 512 ? 33.273 -0.845 -14.307 1.00 57.38 512 ALA A C 1
ATOM 4130 O O . ALA A 1 512 ? 33.469 -1.796 -13.559 1.00 57.38 512 ALA A O 1
ATOM 4131 N N . LEU A 1 513 ? 33.420 -0.972 -15.630 1.00 63.16 513 LEU A N 1
ATOM 4132 C CA . LEU A 1 513 ? 33.904 -2.193 -16.293 1.00 63.16 513 LEU A CA 1
ATOM 4133 C C . LEU A 1 513 ? 35.441 -2.237 -16.373 1.00 63.16 513 LEU A C 1
ATOM 4135 O O . LEU A 1 513 ? 36.078 -1.181 -16.246 1.00 63.16 513 LEU A O 1
ATOM 4139 N N . PRO A 1 514 ? 36.045 -3.416 -16.651 1.00 65.62 514 PRO A N 1
ATOM 4140 C CA . PRO A 1 514 ? 37.461 -3.529 -16.994 1.00 65.62 514 PRO A CA 1
ATOM 4141 C C . PRO A 1 514 ? 37.706 -2.887 -18.365 1.00 65.62 514 PRO A C 1
ATOM 4143 O O . PRO A 1 514 ? 37.808 -3.554 -19.396 1.00 65.62 514 PRO A O 1
ATOM 4146 N N . VAL A 1 515 ? 37.762 -1.555 -18.382 1.00 75.06 515 VAL A N 1
ATOM 4147 C CA . VAL A 1 515 ? 38.017 -0.746 -19.578 1.00 75.06 515 VAL A CA 1
ATOM 4148 C C . VAL A 1 515 ? 39.319 -1.180 -20.247 1.00 75.06 515 VAL A C 1
ATOM 4150 O O . VAL A 1 515 ? 39.401 -1.143 -21.465 1.00 75.06 515 VAL A O 1
ATOM 4153 N N . GLU A 1 516 ? 40.291 -1.698 -19.496 1.00 80.38 516 GLU A N 1
ATOM 4154 C CA . GLU A 1 516 ? 41.524 -2.272 -20.039 1.00 80.38 516 GLU A CA 1
ATOM 4155 C C . GLU A 1 516 ? 41.259 -3.425 -21.010 1.00 80.38 516 GLU A C 1
ATOM 4157 O O . GLU A 1 516 ? 41.842 -3.455 -22.091 1.00 80.38 516 GLU A O 1
ATOM 4162 N N . ALA A 1 517 ? 40.356 -4.346 -20.660 1.00 84.44 517 ALA A N 1
ATOM 4163 C CA . ALA A 1 517 ? 40.009 -5.473 -21.519 1.00 84.44 517 ALA A CA 1
ATOM 4164 C C . ALA A 1 517 ? 39.322 -4.994 -22.805 1.00 84.44 517 ALA A C 1
ATOM 4166 O O . ALA A 1 517 ? 39.615 -5.492 -23.892 1.00 84.44 517 ALA A O 1
ATOM 4167 N N . LEU A 1 518 ? 38.451 -3.985 -22.695 1.00 86.56 518 LEU A N 1
ATOM 4168 C CA . LEU A 1 518 ? 37.797 -3.371 -23.851 1.00 86.56 518 LEU A CA 1
ATOM 4169 C C . LEU A 1 518 ? 38.806 -2.663 -24.757 1.00 86.56 518 LEU A C 1
ATOM 4171 O O . LEU A 1 518 ? 38.831 -2.927 -25.956 1.00 86.56 518 LEU A O 1
ATOM 4175 N N . LEU A 1 519 ? 39.673 -1.819 -24.194 1.00 86.31 519 LEU A N 1
ATOM 4176 C CA . LEU A 1 519 ? 40.718 -1.108 -24.935 1.00 86.31 519 LEU A CA 1
ATOM 4177 C C . LEU A 1 519 ? 41.690 -2.079 -25.620 1.00 86.31 519 LEU A C 1
ATOM 4179 O O . LEU A 1 519 ? 42.053 -1.862 -26.775 1.00 86.31 519 LEU A O 1
ATOM 4183 N N . PHE A 1 520 ? 42.055 -3.178 -24.953 1.00 86.94 520 PHE A N 1
ATOM 4184 C CA . PHE A 1 520 ? 42.873 -4.233 -25.547 1.00 86.94 520 PHE A CA 1
ATOM 4185 C C . PHE A 1 520 ? 42.188 -4.867 -26.765 1.00 86.94 520 PHE A C 1
ATOM 4187 O O . PHE A 1 520 ? 42.808 -4.998 -27.820 1.00 86.94 520 PHE A O 1
ATOM 4194 N N . GLN A 1 521 ? 40.902 -5.223 -26.660 1.00 90.31 521 GLN A N 1
ATOM 4195 C CA . GLN A 1 521 ? 40.162 -5.792 -27.791 1.00 90.31 521 GLN A CA 1
ATOM 4196 C C . GLN A 1 521 ? 39.983 -4.793 -28.938 1.00 90.31 521 GLN A C 1
ATOM 4198 O O . GLN A 1 521 ? 40.092 -5.191 -30.099 1.00 90.31 521 GLN A O 1
ATOM 4203 N N . LEU A 1 522 ? 39.761 -3.510 -28.633 1.00 90.62 522 LEU A N 1
ATOM 4204 C CA . LEU A 1 522 ? 39.694 -2.444 -29.634 1.00 90.62 522 LEU A CA 1
ATOM 4205 C C . LEU A 1 522 ? 41.002 -2.363 -30.433 1.00 90.62 522 LEU A C 1
ATOM 4207 O O . LEU A 1 522 ? 40.964 -2.420 -31.661 1.00 90.62 522 LEU A O 1
ATOM 4211 N N . ALA A 1 523 ? 42.148 -2.317 -29.747 1.00 87.00 523 ALA A N 1
ATOM 4212 C CA . ALA A 1 523 ? 43.461 -2.296 -30.390 1.00 87.00 523 ALA A CA 1
ATOM 4213 C C . ALA A 1 523 ? 43.708 -3.566 -31.220 1.00 87.00 523 ALA A C 1
ATOM 4215 O O . ALA A 1 523 ? 44.025 -3.482 -32.406 1.00 87.00 523 ALA A O 1
ATOM 4216 N N . ARG A 1 524 ? 43.480 -4.749 -30.632 1.00 91.81 524 ARG A N 1
ATOM 4217 C CA . ARG A 1 524 ? 43.686 -6.050 -31.290 1.00 91.81 524 ARG A CA 1
ATOM 4218 C C . ARG A 1 524 ? 42.832 -6.221 -32.546 1.00 91.81 524 ARG A C 1
ATOM 4220 O O . ARG A 1 524 ? 43.272 -6.835 -33.512 1.00 91.81 524 ARG A O 1
ATOM 4227 N N . CYS A 1 525 ? 41.603 -5.708 -32.532 1.00 91.62 525 CYS A N 1
ATOM 4228 C CA . CYS A 1 525 ? 40.662 -5.859 -33.640 1.00 91.62 525 CYS A CA 1
ATOM 4229 C C . CYS A 1 525 ? 40.707 -4.695 -34.643 1.00 91.62 525 CYS A C 1
ATOM 4231 O O . CYS A 1 525 ? 39.925 -4.705 -35.592 1.00 91.62 525 CYS A O 1
ATOM 4233 N N . GLY A 1 526 ? 41.599 -3.715 -34.465 1.00 92.06 526 GLY A N 1
ATOM 4234 C CA . GLY A 1 526 ? 41.754 -2.589 -35.390 1.00 92.06 526 GLY A CA 1
ATOM 4235 C C . GLY A 1 526 ? 40.596 -1.591 -35.348 1.00 92.06 526 GLY A C 1
ATOM 4236 O O . GLY A 1 526 ? 40.208 -1.045 -36.382 1.00 92.06 526 GLY A O 1
ATOM 4237 N N . PHE A 1 527 ? 40.007 -1.377 -34.172 1.00 95.12 527 PHE A N 1
ATOM 4238 C CA . PHE A 1 527 ? 39.040 -0.308 -33.963 1.00 95.12 527 PHE A CA 1
ATOM 4239 C C . PHE A 1 527 ? 39.751 1.033 -33.780 1.00 95.12 527 PHE A C 1
ATOM 4241 O O . PHE A 1 527 ? 40.704 1.147 -33.007 1.00 95.12 527 PHE A O 1
ATOM 4248 N N . ARG A 1 528 ? 39.232 2.071 -34.436 1.00 94.38 528 ARG A N 1
ATOM 4249 C CA . ARG A 1 528 ? 39.741 3.445 -34.335 1.00 94.38 528 ARG A CA 1
ATOM 4250 C C . ARG A 1 528 ? 38.648 4.404 -33.865 1.00 94.38 528 ARG A C 1
ATOM 4252 O O . ARG A 1 528 ? 37.494 4.209 -34.254 1.00 94.38 528 ARG A O 1
ATOM 4259 N N . PRO A 1 529 ? 38.971 5.405 -33.027 1.00 95.56 529 PRO A N 1
ATOM 4260 C CA . PRO A 1 529 ? 37.993 6.384 -32.574 1.00 95.56 529 PRO A CA 1
ATOM 4261 C C . PRO A 1 529 ? 37.558 7.263 -33.750 1.00 95.56 529 PRO A C 1
ATOM 4263 O O . PRO A 1 529 ? 38.381 7.646 -34.580 1.00 95.56 529 PRO A O 1
ATOM 4266 N N . VAL A 1 530 ? 36.269 7.577 -33.826 1.00 96.31 530 VAL A N 1
ATOM 4267 C CA . VAL A 1 530 ? 35.663 8.383 -34.906 1.00 96.31 530 VAL A CA 1
ATOM 4268 C C . VAL A 1 530 ? 34.774 9.509 -34.387 1.00 96.31 530 VAL A C 1
ATOM 4270 O O . VAL A 1 530 ? 34.544 10.482 -35.093 1.00 96.31 530 VAL A O 1
ATOM 4273 N N . PHE A 1 531 ? 34.316 9.406 -33.141 1.00 95.81 531 PHE A N 1
ATOM 4274 C CA . PHE A 1 531 ? 33.582 10.457 -32.446 1.00 95.81 531 PHE A CA 1
ATOM 4275 C C . PHE A 1 531 ? 33.911 10.409 -30.956 1.00 95.81 531 PHE A C 1
ATOM 4277 O O . PHE A 1 531 ? 34.136 9.331 -30.402 1.00 95.81 531 PHE A O 1
ATOM 4284 N N . ALA A 1 532 ? 33.957 11.566 -30.305 1.00 93.88 532 ALA A N 1
ATOM 4285 C CA . ALA A 1 532 ? 34.152 11.665 -28.870 1.00 93.88 532 ALA A CA 1
ATOM 4286 C C . ALA A 1 532 ? 33.509 12.949 -28.341 1.00 93.88 532 ALA A C 1
ATOM 4288 O O . ALA A 1 532 ? 33.608 13.995 -28.974 1.00 93.88 532 ALA A O 1
ATOM 4289 N N . ASN A 1 533 ? 32.886 12.853 -27.174 1.00 92.81 533 ASN A N 1
ATOM 4290 C CA . ASN A 1 533 ? 32.437 13.982 -26.362 1.00 92.81 533 ASN A CA 1
ATOM 4291 C C . ASN A 1 533 ? 32.752 13.679 -24.894 1.00 92.81 533 ASN A C 1
ATOM 4293 O O . ASN A 1 533 ? 33.356 12.645 -24.614 1.00 92.81 533 ASN A O 1
ATOM 4297 N N . GLU A 1 534 ? 32.336 14.515 -23.946 1.00 87.69 534 GLU A N 1
ATOM 4298 C CA . GLU A 1 534 ? 32.690 14.343 -22.529 1.00 87.69 534 GLU A CA 1
ATOM 4299 C C . GLU A 1 534 ? 32.253 12.989 -21.930 1.00 87.69 534 GLU A C 1
ATOM 4301 O O . GLU A 1 534 ? 32.930 12.469 -21.041 1.00 87.69 534 GLU A O 1
ATOM 4306 N N . VAL A 1 535 ? 31.190 12.366 -22.455 1.00 86.56 535 VAL A N 1
ATOM 4307 C CA . VAL A 1 535 ? 30.581 11.135 -21.915 1.00 86.56 535 VAL A CA 1
ATOM 4308 C C . VAL A 1 535 ? 30.985 9.881 -22.696 1.00 86.56 535 VAL A C 1
ATOM 4310 O O . VAL A 1 535 ? 31.248 8.840 -22.085 1.00 86.56 535 VAL A O 1
ATOM 4313 N N . TYR A 1 536 ? 31.076 9.963 -24.025 1.00 91.56 536 TYR A N 1
ATOM 4314 C CA . TYR A 1 536 ? 31.246 8.812 -24.913 1.00 91.56 536 TYR A CA 1
ATOM 4315 C C . TYR A 1 536 ? 32.445 8.941 -25.845 1.00 91.56 536 TYR A C 1
ATOM 4317 O O . TYR A 1 536 ? 32.841 10.032 -26.250 1.00 91.56 536 TYR A O 1
ATOM 4325 N N . VAL A 1 537 ? 32.982 7.789 -26.245 1.00 94.06 537 VAL A N 1
ATOM 4326 C CA . VAL A 1 537 ? 33.863 7.661 -27.410 1.00 94.06 537 VAL A CA 1
ATOM 4327 C C . VAL A 1 537 ? 33.340 6.540 -28.294 1.00 94.06 537 VAL A C 1
ATOM 4329 O O . VAL A 1 537 ? 33.125 5.426 -27.821 1.00 94.06 537 VAL A O 1
ATOM 4332 N N . VAL A 1 538 ? 33.136 6.837 -29.573 1.00 96.06 538 VAL A N 1
ATOM 4333 C CA . VAL A 1 538 ? 32.672 5.879 -30.577 1.00 96.06 538 VAL A CA 1
ATOM 4334 C C . VAL A 1 538 ? 33.862 5.407 -31.393 1.00 96.06 538 VAL A C 1
ATOM 4336 O O . VAL A 1 538 ? 34.641 6.209 -31.913 1.00 96.06 538 VAL A O 1
ATOM 4339 N N . PHE A 1 539 ? 33.979 4.094 -31.521 1.00 96.06 539 PHE A N 1
ATOM 4340 C CA . PHE A 1 539 ? 34.991 3.417 -32.307 1.00 96.06 539 PHE A CA 1
ATOM 4341 C C . PHE A 1 539 ? 34.350 2.677 -33.473 1.00 96.06 539 PHE A C 1
ATOM 4343 O O . PHE A 1 539 ? 33.253 2.136 -33.338 1.00 96.06 539 PHE A O 1
ATOM 4350 N N . VAL A 1 540 ? 35.069 2.591 -34.589 1.00 95.94 540 VAL A N 1
ATOM 4351 C CA . VAL A 1 540 ? 34.648 1.812 -35.756 1.00 95.94 540 VAL A CA 1
ATOM 4352 C C . VAL A 1 540 ? 35.760 0.887 -36.233 1.00 95.94 540 VAL A C 1
ATOM 4354 O O . VAL A 1 540 ? 36.946 1.203 -36.106 1.00 95.94 540 VAL A O 1
ATOM 4357 N N . ARG A 1 541 ? 35.376 -0.241 -36.827 1.00 93.88 541 ARG A N 1
ATOM 4358 C CA . ARG A 1 541 ? 36.265 -1.202 -37.484 1.00 93.88 541 ARG A CA 1
ATOM 4359 C C . ARG A 1 541 ? 35.851 -1.376 -38.945 1.00 93.88 541 ARG A C 1
ATOM 4361 O O . ARG A 1 541 ? 34.666 -1.466 -39.239 1.00 93.88 541 ARG A O 1
ATOM 4368 N N . ARG A 1 542 ? 36.830 -1.488 -39.857 1.00 84.81 542 ARG A N 1
ATOM 4369 C CA . ARG A 1 542 ? 36.611 -1.792 -41.294 1.00 84.81 542 ARG A CA 1
ATOM 4370 C C . ARG A 1 542 ? 35.660 -0.812 -42.019 1.00 84.81 542 ARG A C 1
ATOM 4372 O O . ARG A 1 542 ? 34.935 -1.205 -42.924 1.00 84.81 542 ARG A O 1
ATOM 4379 N N . ARG A 1 543 ? 35.699 0.473 -41.648 1.00 87.94 543 ARG A N 1
ATOM 4380 C CA . ARG A 1 543 ? 34.943 1.568 -42.287 1.00 87.94 543 ARG A CA 1
ATOM 4381 C C . ARG A 1 543 ? 35.878 2.711 -42.687 1.00 87.94 543 ARG A C 1
ATOM 4383 O O . ARG A 1 543 ? 36.064 3.623 -41.882 1.00 87.94 543 ARG A O 1
ATOM 4390 N N . PRO A 1 544 ? 36.563 2.640 -43.845 1.00 84.56 544 PRO A N 1
ATOM 4391 C CA . PRO A 1 544 ? 37.513 3.674 -44.275 1.00 84.56 544 PRO A CA 1
ATOM 4392 C C . PRO A 1 544 ? 36.826 5.009 -44.601 1.00 84.56 544 PRO A C 1
ATOM 4394 O O . PRO A 1 544 ? 37.439 6.059 -44.454 1.00 84.56 544 PRO A O 1
ATOM 4397 N N . ASP A 1 545 ? 35.543 4.958 -44.956 1.00 89.38 545 ASP A N 1
ATOM 4398 C CA . ASP A 1 545 ? 34.665 6.087 -45.275 1.00 89.38 545 ASP A CA 1
ATOM 4399 C C . ASP A 1 545 ? 34.380 7.020 -44.086 1.00 89.38 545 ASP A C 1
ATOM 4401 O O . ASP A 1 545 ? 33.954 8.155 -44.281 1.00 89.38 545 ASP A O 1
ATOM 4405 N N . VAL A 1 546 ? 34.632 6.575 -42.852 1.00 90.81 546 VAL A N 1
ATOM 4406 C CA . VAL A 1 546 ? 34.429 7.388 -41.646 1.00 90.81 546 VAL A CA 1
ATOM 4407 C C . VAL A 1 546 ? 35.768 7.999 -41.203 1.00 90.81 546 VAL A C 1
ATOM 4409 O O . VAL A 1 546 ? 36.698 7.245 -40.911 1.00 90.81 546 VAL A O 1
ATOM 4412 N N . PRO A 1 547 ? 35.923 9.333 -41.121 1.00 90.12 547 PRO A N 1
ATOM 4413 C CA . PRO A 1 547 ? 37.163 9.951 -40.645 1.00 90.12 547 PRO A CA 1
ATOM 4414 C C . PRO A 1 547 ? 37.498 9.533 -39.207 1.00 90.12 547 PRO A C 1
ATOM 4416 O O . PRO A 1 547 ? 36.627 9.531 -38.339 1.00 90.12 547 PRO A O 1
ATOM 4419 N N . SER A 1 548 ? 38.758 9.175 -38.938 1.00 91.06 548 SER A N 1
ATOM 4420 C CA . SER A 1 548 ? 39.203 8.870 -37.571 1.00 91.06 548 SER A CA 1
ATOM 4421 C C . SER A 1 548 ? 39.604 10.120 -36.812 1.00 91.06 548 SER A C 1
ATOM 4423 O O . SER A 1 548 ? 40.260 11.004 -37.357 1.00 91.06 548 SER A O 1
ATOM 4425 N N . LEU A 1 549 ? 39.300 10.121 -35.521 1.00 92.25 549 LEU A N 1
ATOM 4426 C CA . LEU A 1 549 ? 39.857 11.057 -34.562 1.00 92.25 549 LEU A CA 1
ATOM 4427 C C . LEU A 1 549 ? 41.255 10.622 -34.124 1.00 92.25 549 LEU A C 1
ATOM 4429 O O . LEU A 1 549 ? 41.593 9.437 -34.096 1.00 92.25 549 LEU A O 1
ATOM 4433 N N . SER A 1 550 ? 42.064 11.603 -33.737 1.00 89.31 550 SER A N 1
ATOM 4434 C CA . SER A 1 550 ? 43.350 11.347 -33.099 1.00 89.31 550 SER A CA 1
ATOM 4435 C C . SER A 1 550 ? 43.142 10.769 -31.697 1.00 89.31 550 SER A C 1
ATOM 4437 O O . SER A 1 550 ? 42.292 11.234 -30.938 1.00 89.31 550 SER A O 1
ATOM 4439 N N . TYR A 1 551 ? 43.979 9.811 -31.293 1.00 85.69 551 TYR A N 1
ATOM 4440 C CA . TYR A 1 551 ? 44.011 9.333 -29.903 1.00 85.69 551 TYR A CA 1
ATOM 4441 C C . TYR A 1 551 ? 44.433 10.431 -28.906 1.00 85.69 551 TYR A C 1
ATOM 4443 O O . TYR A 1 551 ? 44.212 10.290 -27.703 1.00 85.69 551 TYR A O 1
ATOM 4451 N N . PHE A 1 552 ? 45.003 11.536 -29.402 1.00 82.88 552 PHE A N 1
ATOM 4452 C CA . PHE A 1 552 ? 45.374 12.712 -28.614 1.00 82.88 552 PHE A CA 1
ATOM 4453 C C . PHE A 1 552 ? 44.261 13.760 -28.496 1.00 82.88 552 PHE A C 1
ATOM 4455 O O . PHE A 1 552 ? 44.427 14.708 -27.728 1.00 82.88 552 PHE A O 1
ATOM 4462 N N . THR A 1 553 ? 43.136 13.600 -29.206 1.00 86.88 553 THR A N 1
ATOM 4463 C CA . THR A 1 553 ? 41.955 14.455 -29.022 1.00 86.88 553 THR A CA 1
ATOM 4464 C C . THR A 1 553 ? 41.574 14.455 -27.536 1.00 86.88 553 THR A C 1
ATOM 4466 O O . THR A 1 553 ? 41.498 13.362 -26.966 1.00 86.88 553 THR A O 1
ATOM 4469 N N . PRO A 1 554 ? 41.346 15.619 -26.889 1.00 84.06 554 PRO A N 1
ATOM 4470 C CA . PRO A 1 554 ? 41.174 15.710 -25.435 1.00 84.06 554 PRO A CA 1
ATOM 4471 C C . PRO A 1 554 ? 40.200 14.670 -24.872 1.00 84.06 554 PRO A C 1
ATOM 4473 O O . PRO A 1 554 ? 40.559 13.888 -23.989 1.00 84.06 554 PRO A O 1
ATOM 4476 N N . ASP A 1 555 ? 39.019 14.558 -25.479 1.00 85.75 555 ASP A N 1
ATOM 4477 C CA . ASP A 1 555 ? 37.987 13.613 -25.062 1.00 85.75 555 ASP A CA 1
ATOM 4478 C C . ASP A 1 555 ? 38.371 12.139 -25.211 1.00 85.75 555 ASP A C 1
ATOM 4480 O O . ASP A 1 555 ? 37.977 11.319 -24.379 1.00 85.75 555 ASP A O 1
ATOM 4484 N N . VAL A 1 556 ? 39.168 11.794 -26.222 1.00 84.12 556 VAL A N 1
ATOM 4485 C CA . VAL A 1 556 ? 39.683 10.433 -26.423 1.00 84.12 556 VAL A CA 1
ATOM 4486 C C . VAL A 1 556 ? 40.816 10.152 -25.436 1.00 84.12 556 VAL A C 1
ATOM 4488 O O . VAL A 1 556 ? 40.845 9.096 -24.803 1.00 84.12 556 VAL A O 1
ATOM 4491 N N . ARG A 1 557 ? 41.716 11.120 -25.233 1.00 81.44 557 ARG A N 1
ATOM 4492 C CA . ARG A 1 557 ? 42.889 11.011 -24.356 1.00 81.44 557 ARG A CA 1
ATOM 4493 C C . ARG A 1 557 ? 42.510 10.693 -22.910 1.00 81.44 557 ARG A C 1
ATOM 4495 O O . ARG A 1 557 ? 43.219 9.931 -22.246 1.00 81.44 557 ARG A O 1
ATOM 4502 N N . HIS A 1 558 ? 41.389 11.225 -22.420 1.00 77.06 558 HIS A N 1
ATOM 4503 C CA . HIS A 1 558 ? 40.897 10.960 -21.063 1.00 77.06 558 HIS A CA 1
ATOM 4504 C C . HIS A 1 558 ? 40.658 9.470 -20.770 1.00 77.06 558 HIS A C 1
ATOM 4506 O O . HIS A 1 558 ? 40.861 9.052 -19.626 1.00 77.06 558 HIS A O 1
ATOM 4512 N N . LEU A 1 559 ? 40.315 8.658 -21.779 1.00 74.00 559 LEU A N 1
ATOM 4513 C CA . LEU A 1 559 ? 40.168 7.205 -21.623 1.00 74.00 559 LEU A CA 1
ATOM 4514 C C . LEU A 1 559 ? 41.486 6.509 -21.267 1.00 74.00 559 LEU A C 1
ATOM 4516 O O . LEU A 1 559 ? 41.485 5.579 -20.464 1.00 74.00 559 LEU A O 1
ATOM 4520 N N . TYR A 1 560 ? 42.597 6.970 -21.843 1.00 70.25 560 TYR A N 1
ATOM 4521 C CA . TYR A 1 560 ? 43.906 6.323 -21.728 1.00 70.25 560 TYR A CA 1
ATOM 4522 C C . TYR A 1 560 ? 44.751 6.904 -20.584 1.00 70.25 560 TYR A C 1
ATOM 4524 O O . TYR A 1 560 ? 45.463 6.173 -19.903 1.00 70.25 560 TYR A O 1
ATOM 4532 N N . VAL A 1 561 ? 44.652 8.215 -20.331 1.00 62.12 561 VAL A N 1
ATOM 4533 C CA . VAL A 1 561 ? 45.534 8.931 -19.386 1.00 62.12 561 VAL A CA 1
ATOM 4534 C C . VAL A 1 561 ? 44.842 9.241 -18.049 1.00 62.12 561 VAL A C 1
ATOM 4536 O O . VAL A 1 561 ? 45.460 9.148 -16.987 1.00 62.12 561 VAL A O 1
ATOM 4539 N N . GLY A 1 562 ? 43.545 9.567 -18.063 1.00 55.03 562 GLY A N 1
ATOM 4540 C CA . GLY A 1 562 ? 42.823 10.063 -16.881 1.00 55.03 562 GLY A CA 1
ATOM 4541 C C . GLY A 1 562 ? 42.636 9.023 -15.768 1.00 55.03 562 GLY A C 1
ATOM 4542 O O . GLY A 1 562 ? 42.772 9.339 -14.584 1.00 55.03 562 GLY A O 1
ATOM 4543 N N . ARG A 1 563 ? 42.380 7.754 -16.118 1.00 56.00 563 ARG A N 1
ATOM 4544 C CA . ARG A 1 563 ? 42.220 6.668 -15.128 1.00 56.00 563 ARG A CA 1
ATOM 4545 C C . ARG A 1 563 ? 43.541 6.204 -14.519 1.00 56.00 563 ARG A C 1
ATOM 4547 O O . ARG A 1 563 ? 43.562 5.865 -13.336 1.00 56.00 563 ARG A O 1
ATOM 4554 N N . TYR A 1 564 ? 44.630 6.231 -15.288 1.00 53.28 564 TYR A N 1
ATOM 4555 C CA . TYR A 1 564 ? 45.976 5.916 -14.801 1.00 53.28 564 TYR A CA 1
ATOM 4556 C C . TYR A 1 564 ? 46.398 6.889 -13.689 1.00 53.28 564 TYR A C 1
ATOM 4558 O O . TYR A 1 564 ? 46.780 6.460 -12.600 1.00 53.28 564 TYR A O 1
ATOM 4566 N N . LEU A 1 565 ? 46.194 8.194 -13.907 1.00 51.75 565 LEU A N 1
ATOM 4567 C CA . LEU A 1 565 ? 46.460 9.239 -12.912 1.00 51.75 565 LEU A CA 1
ATOM 4568 C C . LEU A 1 565 ? 45.558 9.128 -11.670 1.00 51.75 565 LEU A C 1
ATOM 4570 O O . LEU A 1 565 ? 46.038 9.296 -10.551 1.00 51.75 565 LEU A O 1
ATOM 4574 N N . ASN A 1 566 ? 44.274 8.785 -11.831 1.00 53.91 566 ASN A N 1
ATOM 4575 C CA . ASN A 1 566 ? 43.366 8.573 -10.696 1.00 53.91 566 ASN A CA 1
ATOM 4576 C C . ASN A 1 566 ? 43.695 7.306 -9.881 1.00 53.91 566 ASN A C 1
ATOM 4578 O O . ASN A 1 566 ? 43.570 7.328 -8.655 1.00 53.91 566 ASN A O 1
ATOM 4582 N N . ARG A 1 567 ? 44.161 6.217 -10.514 1.00 55.91 567 ARG A N 1
ATOM 4583 C CA . ARG A 1 567 ? 44.672 5.025 -9.805 1.00 55.91 567 ARG A CA 1
ATOM 4584 C C . ARG A 1 567 ? 45.978 5.306 -9.069 1.00 55.91 567 ARG A C 1
ATOM 4586 O O . ARG A 1 567 ? 46.120 4.864 -7.933 1.00 55.91 567 ARG A O 1
ATOM 4593 N N . LEU A 1 568 ? 46.891 6.066 -9.675 1.00 51.25 568 LEU A N 1
ATOM 4594 C CA . LEU A 1 568 ? 48.107 6.559 -9.019 1.00 51.25 568 LEU A CA 1
ATOM 4595 C C . LEU A 1 568 ? 47.765 7.422 -7.801 1.00 51.25 568 LEU A C 1
ATOM 4597 O O . LEU A 1 568 ? 48.268 7.155 -6.716 1.00 51.25 568 LEU A O 1
ATOM 4601 N N . ARG A 1 569 ? 46.837 8.378 -7.931 1.00 53.34 569 ARG A N 1
ATOM 4602 C CA . ARG A 1 569 ? 46.370 9.207 -6.806 1.00 53.34 569 ARG A CA 1
ATOM 4603 C C . ARG A 1 569 ? 45.714 8.386 -5.692 1.00 53.34 569 ARG A C 1
ATOM 4605 O O . ARG A 1 569 ? 46.014 8.630 -4.529 1.00 53.34 569 ARG A O 1
ATOM 4612 N N . LYS A 1 570 ? 44.878 7.387 -6.014 1.00 52.69 570 LYS A N 1
ATOM 4613 C CA . LYS A 1 570 ? 44.284 6.482 -5.008 1.00 52.69 570 LYS A CA 1
ATOM 4614 C C . LYS A 1 570 ? 45.328 5.591 -4.319 1.00 52.69 570 LYS A C 1
ATOM 4616 O O . LYS A 1 570 ? 45.255 5.451 -3.105 1.00 52.69 570 LYS A O 1
ATOM 4621 N N . ARG A 1 571 ? 46.316 5.053 -5.050 1.00 51.75 571 ARG A N 1
ATOM 4622 C CA . ARG A 1 571 ? 47.436 4.271 -4.479 1.00 51.75 571 ARG A CA 1
ATOM 4623 C C . ARG A 1 571 ? 48.348 5.110 -3.580 1.00 51.75 571 ARG A C 1
ATOM 4625 O O . ARG A 1 571 ? 48.751 4.646 -2.520 1.00 51.75 571 ARG A O 1
ATOM 4632 N N . VAL A 1 572 ? 48.634 6.350 -3.976 1.00 52.47 572 VAL A N 1
ATOM 4633 C CA . VAL A 1 572 ? 49.419 7.302 -3.171 1.00 52.47 572 VAL A CA 1
ATOM 4634 C C . VAL A 1 572 ? 48.633 7.768 -1.936 1.00 52.47 572 VAL A C 1
ATOM 4636 O O . VAL A 1 572 ? 49.220 7.994 -0.885 1.00 52.47 572 VAL A O 1
ATOM 4639 N N . ALA A 1 573 ? 47.303 7.876 -2.021 1.00 52.53 573 ALA A N 1
ATOM 4640 C CA . ALA A 1 573 ? 46.454 8.190 -0.871 1.00 52.53 573 ALA A CA 1
ATOM 4641 C C . ALA A 1 573 ? 46.312 7.011 0.113 1.00 52.53 573 ALA A C 1
ATOM 4643 O O . ALA A 1 573 ? 46.248 7.240 1.318 1.00 52.53 573 ALA A O 1
ATOM 4644 N N . SER A 1 574 ? 46.302 5.760 -0.370 1.00 48.12 574 SER A N 1
ATOM 4645 C CA . SER A 1 574 ? 46.280 4.569 0.491 1.00 48.12 574 SER A CA 1
ATOM 4646 C C . SER A 1 574 ? 47.629 4.286 1.157 1.00 48.12 574 SER A C 1
ATOM 4648 O O . SER A 1 574 ? 47.637 3.830 2.291 1.00 48.12 574 SER A O 1
ATOM 4650 N N . SER A 1 575 ? 48.761 4.607 0.513 1.00 49.75 575 SER A N 1
ATOM 4651 C CA . SER A 1 575 ? 50.096 4.446 1.124 1.00 49.75 575 SER A CA 1
ATOM 4652 C C . SER A 1 575 ? 50.474 5.564 2.106 1.00 49.75 575 SER A C 1
ATOM 4654 O O . SER A 1 575 ? 51.522 5.494 2.730 1.00 49.75 575 SER A O 1
ATOM 4656 N N . LYS A 1 576 ? 49.658 6.622 2.214 1.00 49.59 576 LYS A N 1
ATOM 4657 C CA . LYS A 1 576 ? 49.799 7.687 3.226 1.00 49.59 576 LYS A CA 1
ATOM 4658 C C . LYS A 1 576 ? 48.921 7.461 4.466 1.00 49.59 576 LYS A C 1
ATOM 4660 O O . LYS A 1 576 ? 48.934 8.291 5.367 1.00 49.59 576 LYS A O 1
ATOM 4665 N N . ARG A 1 577 ? 48.128 6.383 4.489 1.00 46.94 577 ARG A N 1
ATOM 4666 C CA . ARG A 1 577 ? 47.282 5.967 5.625 1.00 46.94 577 ARG A CA 1
ATOM 4667 C C . ARG A 1 577 ? 47.705 4.620 6.236 1.00 46.94 577 ARG A C 1
ATOM 4669 O O . ARG A 1 577 ? 46.986 4.126 7.097 1.00 46.94 577 ARG A O 1
ATOM 4676 N N . SER A 1 578 ? 48.820 4.042 5.781 1.00 37.94 578 SER A N 1
ATOM 4677 C CA . SER A 1 578 ? 49.482 2.886 6.403 1.00 37.94 578 SER A CA 1
ATOM 4678 C C . SER A 1 578 ? 50.596 3.340 7.325 1.00 37.94 578 SER A C 1
ATOM 4680 O O . SER A 1 578 ? 51.409 4.155 6.823 1.00 37.94 578 SER A O 1
#